Protein 4GCI (pdb70)

Nearest PDB structures (foldseek):
  4gci-assembly1_B  TM=1.001E+00  e=1.659E-33  Yersinia pestis
  1pmt-assembly1_A  TM=9.833E-01  e=1.319E-24  Proteus mirabilis
  4kgi-assembly1_B  TM=9.736E-01  e=5.686E-23  Shigella flexneri 2a str. 2457T
  1n2a-assembly1_A  TM=9.718E-01  e=8.199E-23  Escherichia coli
  2dsa-assembly2_C  TM=9.772E-01  e=2.584E-21  Paraburkholderia xenovorans LB400

B-factor: mean 32.25, std 10.42, range [17.05, 79.25]

Organism: Yersinia pestis (NCBI:txid632)

Sequence (404 aa):
VMMKLFYKPGACSLSPHIVLREAGLDFSIERVDLVTKKTETGADYLSINPKGQVPALVLDDGSLLTEGVAIVQYLADKVPDRHLIAPSGTLSSRYHAIEWLNFIATELHKGFSPLFNPNTPDEYKTIVREERLDKQFSYVDSVLAEHDYLLGKKFSVADAYLFTVSRWANALNNLQIKERSHLDQYMARVAERPAVKAALAAEDIVMMMKLFYKPGACSLSPHIVLREAGLDFSIERVDLVTKKTETGADYLSINPKKGQVPALVLDDGSLLTEGVAIVQYLADKVPDRHLIAPSGTLSRYHAIEWLNFIATELHKGFSPLFNPNTPDEYKTIVRERLDKQFSYVDSVLAEHDYLLGKKFSVADAYLFTVVSRWANALNLQIKERSHLDQYMARVAERPAVKAALAAEDI

Secondary structure (DSSP, 8-state):
--EEEEE-TTSTTHHHHHHHHHTT--EEEEEEETTTTEETTS-BGGGT-TT--S-EEE-TTS-EEE-HHHHHHHHHHH-GGG-SSPPTTSHHHHHHHHHHHHIIIIIIGGGHHHH-TTS-HHHHHHHHHHHHHHHHHHHHHHTSSSSSSSSS--HHHHHHHHHHHHHHHTT---SS-HHHHHHHHHHTTSHHHHHHHHHTT-/--EEEEE-TTSTTHHHHHHHHHHT--EEEEEEETTTTEETTS-BGGGT-TT--S-EEE-TTS-EEESHHHHHHHHHHH-GGG-SSPPTTSHHHHHHHHHHHHIIIIIIHHHHHHH-TTS-HHHHHHHHHHHHHHHHHHHHHHTTSSSSSSSS--HHHHHHHHHHHHHHHTT---SS-HHHHHHHHHHTTSHHHHHHHHHTT-

CATH classification: 3.40.30.10 (+1 more: 1.20.1050.10)

Solvent-accessible surface area: 17280 Å² total; per-residue (Å²): 124,100,9,63,0,2,8,91,42,12,16,15,0,0,2,0,0,0,1,0,73,21,2,51,37,114,36,41,44,14,110,3,70,55,136,81,57,93,8,92,99,55,35,60,0,81,98,56,2,94,48,3,50,10,8,0,0,25,2,71,94,49,39,44,0,9,16,14,4,0,0,1,1,24,0,2,44,87,21,90,131,118,106,11,18,23,95,52,52,54,78,71,10,10,57,1,5,18,30,0,8,2,0,0,7,13,0,35,41,20,1,50,10,17,107,34,128,106,6,48,104,129,14,54,73,69,14,78,103,108,2,16,139,28,0,7,66,0,3,48,25,14,57,135,56,76,16,2,58,16,173,122,10,6,1,0,0,0,9,0,6,0,0,2,70,29,1,74,80,42,130,6,125,5,153,88,74,71,67,4,57,129,11,20,64,129,0,34,124,61,111,15,0,114,39,0,30,74,43,4,130,89,141,98,10,67,0,6,6,91,42,13,18,17,0,0,3,0,0,0,1,0,75,21,2,51,43,114,38,44,46,14,69,3,70,52,140,83,63,92,8,117,99,53,39,56,0,83,87,46,1,88,46,3,54,10,9,0,0,33,2,86,94,49,39,49,1,4,16,16,4,0,0,1,1,13,0,1,47,97,20,88,132,128,102,9,16,22,87,57,60,52,64,66,12,9,63,1,5,22,34,0,7,1,0,0,7,10,0,32,33,17,0,40,20,10,110,47,123,98,6,41,98,126,14,55,70,50,14,79,95,111,1,19,147,20,0,6,69,0,5,51,26,12,50,139,49,80,29,2,59,10,160,138,16,6,0,0,0,0,7,0,7,0,0,2,65,27,2,77,83,37,131,6,142,10,160,77,72,78,70,4,58,118,1,22,64,76,0,40,131,69,110,16,0,122,40,0,29,69,32,1,115,92

Foldseek 3Di:
DAKEWEDAALALQQLLLLLCLLLVGGYYYWYADLVQCAIPVRDNNCVVPVVSDDTWMQDPVRDIDDDLLVSSVVSCQVRVVSVQADDPPDPLNVVVSVLSCCLVPQQVVLCVLVPDPVRDPVVVVVSLVSNLVSQLVQLVCLVPELARSHPDHHSSRSSVLSSVVVCVVVVRDHPHCPSVVVSNVVVCPDPSSVVSNVVNVD/DAKEWEEAALALLLLLLLLCLLLVGGHYYWYADLVQCAIPVRHRNCVVPVVSDDTWMQHPVRDIDDDLLVSSVVSCQVRVVSCQADDPPDPLNVVVSVLSVCLVPLQNVLCVLVPDPPRDPVVVVVSLVSNLVVVQVQLVCLVPELASSHPDHHSSRSSVLSSVVVCVVSVRDHPHCPSVVVSNVVVCPDPSSVVSNVVSVD

Structure (mmCIF, N/CA/C/O backbone):
data_4GCI
#
_entry.id   4GCI
#
_cell.length_a   48.741
_cell.length_b   89.338
_cell.length_c   57.546
_cell.angle_alpha   90.000
_cell.angle_beta   112.260
_cell.angle_gamma   90.000
#
_symmetry.space_group_name_H-M   'P 1 21 1'
#
loop_
_entity.id
_entity.type
_entity.pdbx_description
1 polymer 'Glutathione S-transferase'
2 non-polymer 'CHLORIDE ION'
3 non-polymer GLUTATHIONE
4 water water
#
loop_
_atom_site.group_PDB
_atom_site.id
_atom_site.type_symbol
_atom_site.label_atom_id
_atom_site.label_alt_id
_atom_site.label_comp_id
_atom_site.label_asym_id
_atom_site.label_entity_id
_atom_site.label_seq_id
_atom_site.pdbx_PDB_ins_code
_atom_site.Cartn_x
_atom_site.Cartn_y
_atom_site.Cartn_z
_atom_site.occupancy
_atom_site.B_iso_or_equiv
_atom_site.auth_seq_id
_atom_site.auth_comp_id
_atom_site.auth_asym_id
_atom_site.auth_atom_id
_atom_site.pdbx_PDB_model_num
ATOM 1 N N . VAL A 1 2 ? 1.598 106.717 86.092 1.00 49.38 0 VAL A N 1
ATOM 2 C CA . VAL A 1 2 ? 0.527 105.908 86.658 1.00 51.78 0 VAL A CA 1
ATOM 3 C C . VAL A 1 2 ? 0.627 104.477 86.136 1.00 45.58 0 VAL A C 1
ATOM 4 O O . VAL A 1 2 ? 1.252 104.231 85.105 1.00 45.65 0 VAL A O 1
ATOM 8 N N . MET A 1 3 ? 0.033 103.529 86.854 1.00 38.66 1 MET A N 1
ATOM 9 C CA . MET A 1 3 ? 0.001 102.151 86.382 1.00 36.93 1 MET A CA 1
ATOM 10 C C . MET A 1 3 ? -0.984 102.013 85.230 1.00 33.13 1 MET A C 1
ATOM 11 O O . MET A 1 3 ? -2.049 102.628 85.233 1.00 35.90 1 MET A O 1
ATOM 16 N N . MET A 1 4 ? -0.618 101.202 84.246 1.00 33.34 2 MET A N 1
ATOM 17 C CA . MET A 1 4 ? -1.474 100.966 83.091 1.00 31.45 2 MET A CA 1
ATOM 18 C C . MET A 1 4 ? -2.797 100.343 83.510 1.00 30.66 2 MET A C 1
ATOM 19 O O . MET A 1 4 ? -2.847 99.580 84.473 1.00 31.83 2 MET A O 1
ATOM 24 N N . LYS A 1 5 ? -3.865 100.685 82.792 1.00 29.70 3 LYS A N 1
ATOM 25 C CA . LYS A 1 5 ? -5.183 100.095 83.027 1.00 26.90 3 LYS A CA 1
ATOM 26 C C . LYS A 1 5 ? -5.823 99.675 81.706 1.00 29.22 3 LYS A C 1
ATOM 27 O O . LYS A 1 5 ? -5.925 100.470 80.765 1.00 28.44 3 LYS A O 1
ATOM 33 N N . LEU A 1 6 ? -6.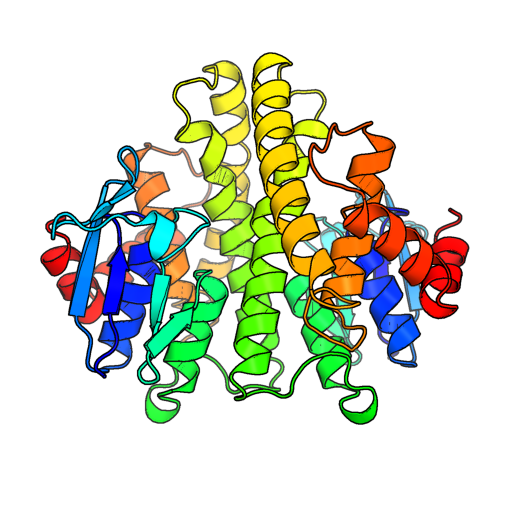245 98.415 81.644 1.00 25.21 4 LEU A N 1
ATOM 34 C CA . LEU A 1 6 ? -6.888 97.857 80.465 1.00 25.82 4 LEU A CA 1
ATOM 35 C C . LEU A 1 6 ? -8.395 97.803 80.675 1.00 25.79 4 LEU A C 1
ATOM 36 O O . LEU A 1 6 ? -8.871 97.153 81.616 1.00 25.45 4 LEU A O 1
ATOM 41 N N . PHE A 1 7 ? -9.137 98.498 79.817 1.00 24.47 5 PHE A N 1
ATOM 42 C CA . PHE A 1 7 ? -10.591 98.375 79.781 1.00 25.92 5 PHE A CA 1
ATOM 43 C C . PHE A 1 7 ? -10.981 97.165 78.946 1.00 25.08 5 PHE A C 1
ATOM 44 O O . PHE A 1 7 ? -10.529 97.017 77.816 1.00 27.01 5 PHE A O 1
ATOM 52 N N . TYR A 1 8 ? -11.809 96.291 79.514 1.00 24.51 6 TYR A N 1
ATOM 53 C CA . TYR A 1 8 ? -12.108 95.020 78.857 1.00 26.50 6 TYR A CA 1
ATOM 54 C C . TYR A 1 8 ? -13.556 94.599 79.084 1.00 30.84 6 TYR A C 1
ATOM 55 O O . TYR A 1 8 ? -14.235 95.124 79.972 1.00 26.26 6 TYR A O 1
ATOM 64 N N . LYS A 1 9 ? -14.009 93.647 78.273 1.00 23.70 7 LYS A N 1
ATOM 65 C CA . LYS A 1 9 ? -15.249 92.907 78.511 1.00 25.89 7 LYS A CA 1
ATOM 66 C C . LYS A 1 9 ? -14.867 91.437 78.475 1.00 27.46 7 LYS A C 1
ATOM 67 O O . LYS A 1 9 ? -14.137 91.024 77.581 1.00 24.38 7 LYS A O 1
ATOM 73 N N . PRO A 1 10 ? -15.342 90.632 79.444 1.00 25.54 8 PRO A N 1
ATOM 74 C CA . PRO A 1 10 ? -14.939 89.220 79.477 1.00 24.94 8 PRO A CA 1
ATOM 75 C C . PRO A 1 10 ? -15.135 88.492 78.152 1.00 27.60 8 PRO A C 1
ATOM 76 O O . PRO A 1 10 ? -16.244 88.464 77.608 1.00 31.28 8 PRO A O 1
ATOM 80 N N . GLY A 1 11 ? -14.049 87.924 77.634 1.00 27.16 9 GLY A N 1
ATOM 81 C CA . GLY A 1 11 ? -14.103 87.130 76.419 1.00 26.56 9 GLY A CA 1
ATOM 82 C C . GLY A 1 11 ? -14.132 87.899 75.115 1.00 28.99 9 GLY A C 1
ATOM 83 O O . GLY A 1 11 ? -14.032 87.291 74.046 1.00 27.63 9 GLY A O 1
ATOM 84 N N . ALA A 1 12 ? -14.274 89.224 75.203 1.00 25.49 10 ALA A N 1
ATOM 85 C CA . ALA A 1 12 ? -14.245 90.102 74.034 1.00 22.72 10 ALA A CA 1
ATOM 86 C C . ALA A 1 12 ? -12.833 90.197 73.485 1.00 22.58 10 ALA A C 1
ATOM 87 O O . ALA A 1 12 ? -11.908 89.597 74.027 1.00 23.64 10 ALA A O 1
ATOM 89 N N . CYS A 1 13 ? -12.664 90.977 72.425 1.00 21.48 11 CYS A N 1
ATOM 90 C CA . CYS A 1 13 ? -11.365 91.070 71.754 1.00 24.09 11 CYS A CA 1
ATOM 91 C C . CYS A 1 13 ? -10.270 91.621 72.672 1.00 26.23 11 CYS A C 1
ATOM 92 O O . CYS A 1 13 ? -9.076 91.464 72.402 1.00 23.87 11 CYS A O 1
ATOM 95 N N . SER A 1 14 ? -10.684 92.250 73.768 1.00 21.76 12 SER A N 1
ATOM 96 C CA . SER A 1 14 ? -9.765 92.785 74.755 1.00 23.24 12 SER A CA 1
ATOM 97 C C . SER A 1 14 ? -8.977 91.692 75.497 1.00 22.80 12 SER A C 1
ATOM 98 O O . SER A 1 14 ? -8.004 91.993 76.178 1.00 23.80 12 SER A O 1
ATOM 101 N N . LEU A 1 15 ? -9.404 90.435 75.377 1.00 22.91 13 LEU A N 1
ATOM 102 C CA . LEU A 1 15 ? -8.655 89.321 75.968 1.00 22.96 13 LEU A CA 1
ATOM 103 C C . LEU A 1 15 ? -7.256 89.233 75.366 1.00 21.10 13 LEU A C 1
ATOM 104 O O . LEU A 1 15 ? -6.311 88.772 76.020 1.00 24.98 13 LEU A O 1
ATOM 109 N N . SER A 1 16 ? -7.120 89.675 74.122 1.00 23.22 14 SER A N 1
ATOM 110 C CA . SER A 1 16 ? -5.825 89.602 73.457 1.00 22.35 14 SER A CA 1
ATOM 111 C C . SER A 1 16 ? -4.765 90.490 74.144 1.00 23.16 14 SER A C 1
ATOM 112 O O . SER A 1 16 ? -3.724 89.978 74.557 1.00 23.61 14 SER A O 1
ATOM 115 N N . PRO A 1 17 ? -5.026 91.805 74.300 1.00 20.93 15 PRO A N 1
ATOM 116 C CA . PRO A 1 17 ? -4.018 92.567 75.048 1.00 23.62 15 PRO A CA 1
ATOM 117 C C . PRO A 1 17 ? -3.949 92.195 76.536 1.00 23.07 15 PRO A C 1
ATOM 118 O O . PRO A 1 17 ? -2.908 92.382 77.156 1.00 22.46 15 PRO A O 1
ATOM 122 N N . HIS A 1 18 ? -5.026 91.646 77.095 1.00 23.58 16 HIS A N 1
ATOM 123 C CA . HIS A 1 18 ? -4.964 91.115 78.460 1.00 24.18 16 HIS A CA 1
ATOM 124 C C . HIS A 1 18 ? -3.901 89.999 78.590 1.00 21.08 16 HIS A C 1
ATOM 125 O O . HIS A 1 18 ? -3.069 90.019 79.517 1.00 24.72 16 HIS A O 1
ATOM 132 N N . ILE A 1 19 ? -3.946 89.035 77.673 1.00 25.04 17 ILE A N 1
ATOM 133 C CA . ILE A 1 19 ? -2.937 87.981 77.600 1.00 24.45 17 ILE A CA 1
ATOM 134 C C . ILE A 1 19 ? -1.546 88.577 77.387 1.00 20.53 17 ILE A C 1
ATOM 135 O O . ILE A 1 19 ? -0.597 88.171 78.055 1.00 24.50 17 ILE A O 1
ATOM 140 N N . VAL A 1 20 ? -1.439 89.559 76.485 1.00 24.75 18 VAL A N 1
ATOM 141 C CA . VAL A 1 20 ? -0.141 90.166 76.172 1.00 24.19 18 VAL A CA 1
ATOM 142 C C . VAL A 1 20 ? 0.457 90.869 77.386 1.00 23.01 18 VAL A C 1
ATOM 143 O O . VAL A 1 20 ? 1.655 90.734 77.657 1.00 25.73 18 VAL A O 1
ATOM 147 N N . LEU A 1 21 ? -0.383 91.597 78.122 1.00 26.18 19 LEU A N 1
ATOM 148 C CA . LEU A 1 21 ? 0.042 92.239 79.366 1.00 27.12 19 LEU A CA 1
ATOM 149 C C . LEU A 1 21 ? 0.683 91.236 80.318 1.00 28.65 19 LEU A C 1
ATOM 150 O O . LEU A 1 21 ? 1.710 91.521 80.929 1.00 28.40 19 LEU A O 1
ATOM 155 N N . ARG A 1 22 ? 0.081 90.055 80.439 1.00 26.36 20 ARG A N 1
ATOM 156 C CA . ARG A 1 22 ? 0.599 89.030 81.337 1.00 25.44 20 ARG A CA 1
ATOM 157 C C . ARG A 1 22 ? 1.856 88.347 80.791 1.00 27.43 20 ARG A C 1
ATOM 158 O O . ARG A 1 22 ? 2.800 88.095 81.538 1.00 31.69 20 ARG A O 1
ATOM 166 N N . GLU A 1 23 ? 1.881 88.083 79.487 1.00 27.81 21 GLU A N 1
ATOM 167 C CA . GLU A 1 23 ? 3.067 87.523 78.838 1.00 26.93 21 GLU A CA 1
ATOM 168 C C . GLU A 1 23 ? 4.253 88.465 79.011 1.00 33.55 21 GLU A C 1
ATOM 169 O O . GLU A 1 23 ? 5.397 88.028 79.140 1.00 35.01 21 GLU A O 1
ATOM 175 N N . ALA A 1 24 ? 3.967 89.765 79.019 1.00 31.93 22 ALA A N 1
ATOM 176 C CA . ALA A 1 24 ? 5.009 90.792 79.093 1.00 29.97 22 ALA A CA 1
ATOM 177 C C . ALA A 1 24 ? 5.536 91.013 80.505 1.00 35.24 22 ALA A C 1
ATOM 178 O O . ALA A 1 24 ? 6.570 91.658 80.689 1.00 34.82 22 ALA A O 1
ATOM 180 N N . GLY A 1 25 ? 4.817 90.500 81.500 1.00 31.27 23 GLY A N 1
ATOM 181 C CA . GLY A 1 25 ? 5.200 90.684 82.889 1.00 31.07 23 GLY A CA 1
ATOM 182 C C . GLY A 1 25 ? 5.157 92.138 83.327 1.00 34.45 23 GLY A C 1
ATOM 183 O O . GLY A 1 25 ? 5.903 92.546 84.214 1.00 37.53 23 GLY A O 1
ATOM 184 N N . LEU A 1 26 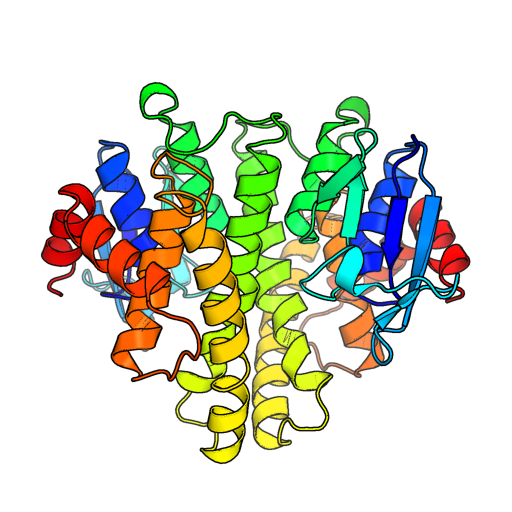? 4.279 92.918 82.705 1.00 36.20 24 LEU A N 1
ATOM 185 C CA . LEU A 1 26 ? 4.140 94.333 83.034 1.00 33.89 24 LEU A CA 1
ATOM 186 C C . LEU A 1 26 ? 3.117 94.528 84.152 1.00 32.72 24 LEU A C 1
ATOM 187 O O . LEU A 1 26 ? 2.249 93.674 84.359 1.00 37.48 24 LEU A O 1
ATOM 192 N N . ASP A 1 27 ? 3.228 95.638 84.881 1.00 36.74 25 ASP A N 1
ATOM 193 C CA . ASP A 1 27 ? 2.236 95.980 85.899 1.00 40.37 25 ASP A CA 1
ATOM 194 C C . ASP A 1 27 ? 1.008 96.623 85.259 1.00 31.82 25 ASP A C 1
ATOM 195 O O . ASP A 1 27 ? 1.133 97.499 84.397 1.00 35.44 25 ASP A O 1
ATOM 200 N N . PHE A 1 28 ? -0.176 96.187 85.682 1.00 33.54 26 PHE A N 1
ATOM 201 C CA . PHE A 1 28 ? -1.423 96.744 85.165 1.00 28.31 26 PHE A CA 1
ATOM 202 C C . PHE A 1 28 ? -2.600 96.395 86.058 1.00 30.21 26 PHE A C 1
ATOM 203 O O . PHE A 1 28 ? -2.519 95.471 86.866 1.00 34.36 26 PHE A O 1
ATOM 211 N N . SER A 1 29 ? -3.693 97.140 85.912 1.00 33.08 27 SER A N 1
ATOM 212 C CA . SER A 1 29 ? -4.978 96.715 86.455 1.00 32.56 27 SER A CA 1
ATOM 213 C C . SER A 1 29 ? -5.949 96.562 85.298 1.00 30.07 27 SER A C 1
ATOM 214 O O . SER A 1 29 ? -5.641 96.946 84.162 1.00 28.72 27 SER A O 1
ATOM 217 N N . ILE A 1 30 ? -7.108 95.977 85.570 1.00 31.94 28 ILE A N 1
ATOM 218 C CA . ILE A 1 30 ? -8.138 95.862 84.543 1.00 29.15 28 ILE A CA 1
ATOM 219 C C . ILE A 1 30 ? -9.441 96.466 85.051 1.00 28.70 28 ILE A C 1
ATOM 220 O O . ILE A 1 30 ? -9.691 96.514 86.259 1.00 29.59 28 ILE A O 1
ATOM 225 N N . GLU A 1 31 ? -10.257 96.965 84.130 1.00 25.74 29 GLU A N 1
ATOM 226 C CA . GLU A 1 31 ? -11.535 97.552 84.514 1.00 27.03 29 GLU A CA 1
ATOM 227 C C . GLU A 1 31 ? -12.595 97.134 83.508 1.00 26.93 29 GLU A C 1
ATOM 228 O O . GLU A 1 31 ? -12.494 97.427 82.309 1.00 25.85 29 GLU A O 1
ATOM 234 N N . ARG A 1 32 ? -13.613 96.441 84.004 1.00 27.45 30 ARG A N 1
ATOM 235 C CA . ARG A 1 32 ? -14.635 95.867 83.141 1.00 25.06 30 ARG A CA 1
ATOM 236 C C . ARG A 1 32 ? -15.604 96.937 82.639 1.00 28.05 30 ARG A C 1
ATOM 237 O O . ARG A 1 32 ? -15.940 97.862 83.371 1.00 27.45 30 ARG A O 1
ATOM 245 N N . VAL A 1 33 ? -16.049 96.795 81.392 1.00 25.67 31 VAL A N 1
ATOM 246 C CA . VAL A 1 33 ? -16.980 97.732 80.772 1.00 27.52 31 VAL A CA 1
ATOM 247 C C . VAL A 1 33 ? -18.239 96.998 80.315 1.00 27.20 31 VAL A C 1
ATOM 248 O O . VAL A 1 33 ? -18.156 95.913 79.720 1.00 27.04 31 VAL A O 1
ATOM 252 N N . ASP A 1 34 ? -19.398 97.578 80.616 1.00 26.08 32 ASP A N 1
ATOM 253 C CA . ASP A 1 34 ? -20.662 97.130 80.031 1.00 30.63 32 ASP A CA 1
ATOM 254 C C . ASP A 1 34 ? -20.812 97.841 78.685 1.00 31.12 32 ASP A C 1
ATOM 255 O O . ASP A 1 34 ? -21.001 99.055 78.639 1.00 31.86 32 ASP A O 1
ATOM 260 N N . LEU A 1 35 ? -20.723 97.079 77.597 1.00 31.26 33 LEU A N 1
ATOM 261 C CA . LEU A 1 35 ? -20.716 97.639 76.245 1.00 30.10 33 LEU A CA 1
ATOM 262 C C . LEU A 1 35 ? -22.079 98.107 75.754 1.00 35.55 33 LEU A C 1
ATOM 263 O O . LEU A 1 35 ? -22.180 98.762 74.715 1.00 37.09 33 LEU A O 1
ATOM 268 N N . VAL A 1 36 ? -23.129 97.764 76.489 1.00 31.31 34 VAL A N 1
ATOM 269 C CA . VAL A 1 36 ? -24.468 98.221 76.137 1.00 38.16 34 VAL A CA 1
ATOM 270 C C . VAL A 1 36 ? -24.718 99.589 76.761 1.00 36.69 34 VAL A C 1
ATOM 271 O O . VAL A 1 36 ? -25.046 100.548 76.064 1.00 40.48 34 VAL A O 1
ATOM 275 N N . THR A 1 37 ? -24.522 99.672 78.074 1.00 38.13 35 THR A N 1
ATOM 276 C CA . THR A 1 37 ? -24.764 100.891 78.834 1.00 37.66 35 THR A CA 1
ATOM 277 C C . THR A 1 37 ? -23.602 101.884 78.755 1.00 35.61 35 THR A C 1
ATOM 278 O O . THR A 1 37 ? -23.768 103.065 79.081 1.00 39.18 35 THR A O 1
ATOM 282 N N . LYS A 1 38 ? -22.440 101.401 78.319 1.00 34.17 36 LYS A N 1
ATOM 283 C CA . LYS A 1 38 ? -21.207 102.197 78.289 1.00 36.06 36 LYS A CA 1
ATOM 284 C C . LYS A 1 38 ? -20.840 102.726 79.676 1.00 31.18 36 LYS A C 1
ATOM 285 O O . LYS A 1 38 ? -20.361 103.852 79.816 1.00 37.45 36 LYS A O 1
ATOM 291 N N . LYS A 1 39 ? -21.079 101.913 80.700 1.00 38.11 37 LYS A N 1
ATOM 292 C CA . LYS A 1 39 ? -20.645 102.244 82.053 1.00 35.62 37 LYS A CA 1
ATOM 293 C C . LYS A 1 39 ? -19.642 101.189 82.500 1.00 35.21 37 LYS A C 1
ATOM 294 O O . LYS A 1 39 ? -19.796 100.005 82.182 1.00 31.30 37 LYS A O 1
ATOM 300 N N . THR A 1 40 ? -18.608 101.606 83.227 1.00 30.74 38 THR A N 1
ATOM 301 C CA . THR A 1 40 ? -17.617 100.648 83.710 1.00 30.43 38 THR A CA 1
ATOM 302 C C . THR A 1 40 ? -18.043 100.091 85.060 1.00 29.04 38 THR A C 1
ATOM 303 O O . THR A 1 40 ? -19.023 100.556 85.647 1.00 32.09 38 THR A O 1
ATOM 307 N N . GLU A 1 41 ? -17.303 99.103 85.559 1.00 29.26 39 GLU A N 1
ATOM 308 C CA . GLU A 1 41 ? -17.626 98.469 86.836 1.00 28.00 39 GLU A CA 1
ATOM 309 C C . GLU A 1 41 ? -17.317 99.343 88.044 1.00 29.85 39 GLU A C 1
ATOM 310 O O . GLU A 1 41 ? -17.467 98.902 89.182 1.00 34.97 39 GLU A O 1
ATOM 316 N N . THR A 1 42 ? -16.913 100.592 87.813 1.00 31.41 40 THR A N 1
ATOM 317 C CA . THR A 1 42 ? -16.808 101.542 88.916 1.00 36.36 40 THR A CA 1
ATOM 318 C C . THR A 1 42 ? -17.964 102.529 88.878 1.00 33.67 40 THR A C 1
ATOM 319 O O . THR A 1 42 ? -18.100 103.369 89.769 1.00 36.09 40 THR A O 1
ATOM 323 N N . GLY A 1 43 ? -18.774 102.447 87.826 1.00 34.82 41 GLY A N 1
ATOM 324 C CA . GLY A 1 43 ? -19.879 103.372 87.635 1.00 40.18 41 GLY A CA 1
ATOM 325 C C . GLY A 1 43 ? -19.555 104.469 86.637 1.00 44.35 41 GLY A C 1
ATOM 326 O O . GLY A 1 43 ? -20.411 105.292 86.301 1.00 45.77 41 GLY A O 1
ATOM 327 N N . ALA A 1 44 ? -18.317 104.475 86.148 1.00 35.24 42 ALA A N 1
ATOM 328 C CA . ALA A 1 44 ? -17.837 105.553 85.283 1.00 39.06 42 ALA A CA 1
ATOM 329 C C . ALA A 1 44 ? -18.480 105.565 83.901 1.00 41.58 42 ALA A C 1
ATOM 330 O O . ALA A 1 44 ? -18.797 104.515 83.347 1.00 37.10 42 ALA A O 1
ATOM 332 N N . ASP A 1 45 ? -18.655 106.763 83.346 1.00 39.30 43 ASP A N 1
ATOM 333 C CA . ASP A 1 45 ? -19.123 106.920 81.971 1.00 38.98 43 ASP A CA 1
ATOM 334 C C . ASP A 1 45 ? -17.992 106.607 80.995 1.00 39.55 43 ASP A C 1
ATOM 335 O O . ASP A 1 45 ? -17.045 107.384 80.847 1.00 37.83 43 ASP A O 1
ATOM 340 N N . TYR A 1 46 ? -18.089 105.469 80.317 1.00 33.80 44 TYR A N 1
ATOM 341 C CA . TYR A 1 46 ? -16.994 105.013 79.470 1.00 31.26 44 TYR A CA 1
ATOM 342 C C . TYR A 1 46 ? -16.766 105.889 78.240 1.00 32.04 44 TYR A C 1
ATOM 343 O O . TYR A 1 46 ? -15.649 105.961 77.724 1.00 33.81 44 TYR A O 1
ATOM 352 N N . LEU A 1 47 ? -17.819 106.531 77.751 1.00 36.54 45 LEU A N 1
ATOM 353 C CA . LEU A 1 47 ? -17.701 107.326 76.530 1.00 37.32 45 LEU A CA 1
ATOM 354 C C . LEU A 1 47 ? -16.802 108.545 76.729 1.00 47.47 45 LEU A C 1
ATOM 355 O O . LEU A 1 47 ? -16.208 109.060 75.778 1.00 38.95 45 LEU A O 1
ATOM 360 N N . SER A 1 48 ? -16.703 109.002 77.971 1.00 38.69 46 SER A N 1
ATOM 361 C CA . SER A 1 48 ? -15.817 110.111 78.301 1.00 44.36 46 SER A CA 1
ATOM 362 C C . SER A 1 48 ? -14.365 109.642 78.322 1.00 46.73 46 SER A C 1
ATOM 363 O O . SER A 1 48 ? -13.439 110.452 78.275 1.00 46.61 46 SER A O 1
ATOM 366 N N . ILE A 1 49 ? -14.181 108.327 78.392 1.00 38.18 47 ILE A N 1
ATOM 367 C CA . ILE A 1 49 ? -12.855 107.716 78.371 1.00 32.46 47 ILE A CA 1
ATOM 368 C C . ILE A 1 49 ? -12.433 107.347 76.942 1.00 33.35 47 ILE A C 1
ATOM 369 O O . ILE A 1 49 ? -11.474 107.911 76.404 1.00 36.61 47 ILE A O 1
ATOM 374 N N . ASN A 1 50 ? -13.138 106.398 76.335 1.00 34.97 48 ASN A N 1
ATOM 375 C CA . ASN A 1 50 ? -12.962 106.083 74.917 1.00 32.28 48 ASN A CA 1
ATOM 376 C C . ASN A 1 50 ? -14.233 106.457 74.154 1.00 32.37 48 ASN A C 1
ATOM 377 O O . ASN A 1 50 ? -15.249 105.775 74.266 1.00 33.23 48 ASN A O 1
ATOM 382 N N . PRO A 1 51 ? -14.189 107.556 73.384 1.00 34.65 49 PRO A N 1
ATOM 383 C CA . PRO A 1 51 ? -15.384 107.984 72.650 1.00 36.26 49 PRO A CA 1
ATOM 384 C C . PRO A 1 51 ? -15.886 106.958 71.633 1.00 35.92 49 PRO A C 1
ATOM 385 O O . PRO A 1 51 ? -17.069 106.988 71.288 1.00 37.39 49 PRO A O 1
ATOM 389 N N . LYS A 1 52 ? -15.011 106.061 71.177 1.00 34.33 50 LYS A N 1
ATOM 390 C CA . LYS A 1 52 ? -15.425 105.004 70.256 1.00 28.13 50 LYS A CA 1
ATOM 391 C C . LYS A 1 52 ? -16.308 103.989 70.959 1.00 29.16 50 LYS A C 1
ATOM 392 O O . LYS A 1 52 ? -16.939 103.146 70.307 1.00 30.69 50 LYS A O 1
ATOM 398 N N . GLY A 1 53 ? -16.318 104.044 72.292 1.00 31.02 51 GLY A N 1
ATOM 399 C CA . GLY A 1 53 ? -17.144 103.160 73.099 1.00 32.95 51 GLY A CA 1
ATOM 400 C C . GLY A 1 53 ? -16.818 101.685 72.967 1.00 31.03 51 GLY A C 1
ATOM 401 O O . GLY A 1 53 ? -17.698 100.838 73.138 1.00 33.35 51 GLY A O 1
ATOM 402 N N . GLN A 1 54 ? -15.558 101.373 72.666 1.00 24.59 52 GLN A N 1
ATOM 403 C CA . GLN A 1 54 ? -15.147 100.000 72.455 1.00 25.05 52 GLN A CA 1
ATOM 404 C C . GLN A 1 54 ? -14.089 99.577 73.455 1.00 23.79 52 GLN A C 1
ATOM 405 O O . GLN A 1 54 ? -13.375 100.409 74.019 1.00 27.37 52 GLN A O 1
ATOM 411 N N . VAL A 1 55 ? -13.994 98.272 73.653 1.00 21.46 53 VAL A N 1
ATOM 412 C CA . VAL A 1 55 ? -12.809 97.665 74.256 1.00 21.53 53 VAL A CA 1
ATOM 413 C C . VAL A 1 55 ? -12.040 96.956 73.144 1.00 22.48 53 VAL A C 1
ATOM 414 O O . VAL A 1 55 ? -12.614 96.591 72.130 1.00 25.42 53 VAL A O 1
ATOM 418 N N . PRO A 1 56 ? -10.724 96.794 73.294 1.00 23.52 54 PRO A N 1
ATOM 419 C CA . PRO A 1 56 ? -9.879 97.254 74.399 1.00 20.70 54 PRO A CA 1
ATOM 420 C C . PRO A 1 56 ? -9.560 98.732 74.305 1.00 25.45 54 PRO A C 1
ATOM 421 O O . PRO A 1 56 ? -9.570 99.314 73.214 1.00 24.67 54 PRO A O 1
ATOM 425 N N . ALA A 1 57 ? -9.279 99.331 75.454 1.00 25.91 55 ALA A N 1
ATOM 426 C CA . ALA A 1 57 ? -8.575 100.603 75.494 1.00 24.03 55 ALA A CA 1
ATOM 427 C C . ALA A 1 57 ? -7.576 100.483 76.630 1.00 23.85 55 ALA A C 1
ATOM 428 O O . ALA A 1 57 ? -7.876 99.881 77.676 1.00 26.43 55 ALA A O 1
ATOM 430 N N . LEU A 1 58 ? -6.371 100.999 76.406 1.00 23.61 56 LEU A N 1
ATOM 431 C CA . LEU A 1 58 ? -5.310 100.941 77.409 1.00 22.77 56 LEU A CA 1
ATOM 432 C C . LEU A 1 58 ? -4.920 102.337 77.860 1.00 26.34 56 LEU A C 1
ATOM 433 O O . LEU A 1 58 ? -4.567 103.194 77.040 1.00 27.40 56 LEU A O 1
ATOM 438 N N . VAL A 1 59 ? -4.984 102.567 79.167 1.00 25.50 57 VAL A N 1
ATOM 439 C CA . VAL A 1 59 ? -4.426 103.787 79.747 1.00 30.10 57 VAL A CA 1
ATOM 440 C C . VAL A 1 59 ? -2.926 103.589 79.920 1.00 28.72 57 VAL A C 1
ATOM 441 O O . VAL A 1 59 ? -2.496 102.709 80.661 1.00 27.66 57 VAL A O 1
ATOM 445 N N . LEU A 1 60 ? -2.133 104.393 79.216 1.00 32.87 58 LEU A N 1
ATOM 446 C CA . LEU A 1 60 ? -0.677 104.297 79.290 1.00 38.71 58 LEU A CA 1
ATOM 447 C C . LEU A 1 60 ? -0.145 104.938 80.570 1.00 43.77 58 LEU A C 1
ATOM 448 O O . LEU A 1 60 ? -0.882 105.626 81.280 1.00 35.09 58 LEU A O 1
ATOM 453 N N . ASP A 1 61 ? 1.136 104.727 80.868 1.00 43.78 59 ASP A N 1
ATOM 454 C CA . ASP A 1 61 ? 1.691 105.268 82.109 1.00 40.33 59 ASP A CA 1
ATOM 455 C C . ASP A 1 61 ? 1.783 106.799 82.131 1.00 47.26 59 ASP A C 1
ATOM 456 O O . ASP A 1 61 ? 1.955 107.396 83.195 1.00 48.03 59 ASP A O 1
ATOM 461 N N . ASP A 1 62 ? 1.656 107.436 80.969 1.00 41.74 60 ASP A N 1
ATOM 462 C CA . ASP A 1 62 ? 1.594 108.897 80.921 1.00 42.51 60 ASP A CA 1
ATOM 463 C C . ASP A 1 62 ? 0.154 109.403 80.992 1.00 40.30 60 ASP A C 1
ATOM 464 O O . ASP A 1 62 ? -0.111 110.590 80.798 1.00 48.48 60 ASP A O 1
ATOM 469 N N . GLY A 1 63 ? -0.773 108.483 81.253 1.00 38.85 61 GLY A N 1
ATOM 470 C CA . GLY A 1 63 ? -2.164 108.842 81.452 1.00 33.33 61 GLY A CA 1
ATOM 471 C C . GLY A 1 63 ? -2.971 108.965 80.176 1.00 37.67 61 GLY A C 1
ATOM 472 O O . GLY A 1 63 ? -4.188 109.185 80.223 1.00 35.11 61 GLY A O 1
ATOM 473 N N . SER A 1 64 ? -2.297 108.826 79.036 1.00 39.34 62 SER A N 1
ATOM 474 C CA . SER A 1 64 ? -2.961 108.915 77.741 1.00 40.93 62 SER A CA 1
ATOM 475 C C . SER A 1 64 ? -3.617 107.585 77.405 1.00 33.50 62 SER A C 1
ATOM 476 O O . SER A 1 64 ? -3.336 106.564 78.034 1.00 31.19 62 SER A O 1
ATOM 479 N N . LEU A 1 65 ? -4.485 107.595 76.401 1.00 31.74 63 LEU A N 1
ATOM 480 C CA . LEU A 1 65 ? -5.209 106.388 76.029 1.00 31.20 63 LEU A CA 1
ATOM 481 C C . LEU A 1 65 ? -4.737 105.858 74.681 1.00 29.78 63 LEU A C 1
ATOM 482 O O . LEU A 1 65 ? -4.475 106.627 73.744 1.00 30.55 63 LEU A O 1
ATOM 487 N N . LEU A 1 66 ? -4.602 104.541 74.596 1.00 25.00 64 LEU A N 1
ATOM 488 C CA . LEU A 1 66 ? -4.341 103.899 73.320 1.00 27.17 64 LEU A CA 1
ATOM 489 C C . LEU A 1 66 ? -5.490 102.949 73.027 1.00 24.80 64 LEU A C 1
ATOM 490 O O . LEU A 1 66 ? -5.850 102.116 73.863 1.00 26.87 64 LEU A O 1
ATOM 495 N N . THR A 1 67 ? -6.075 103.078 71.843 1.00 23.09 65 THR A N 1
ATOM 496 C CA . THR A 1 67 ? -7.122 102.166 71.408 1.00 21.52 65 THR A CA 1
ATOM 497 C C . THR A 1 67 ? -6.619 101.329 70.237 1.00 25.86 65 THR A C 1
ATOM 498 O O . THR A 1 67 ? -5.481 101.499 69.778 1.00 24.30 65 THR A O 1
ATOM 502 N N . GLU A 1 68 ? -7.485 100.428 69.777 1.00 24.34 66 GLU A N 1
ATOM 503 C CA . GLU A 1 68 ? -7.226 99.485 68.687 1.00 22.20 66 GLU A CA 1
ATOM 504 C C . GLU A 1 68 ? -6.291 98.377 69.136 1.00 22.49 66 GLU A C 1
ATOM 505 O O . GLU A 1 68 ? -5.120 98.617 69.423 1.00 22.73 66 GLU A O 1
ATOM 511 N N . GLY A 1 69 ? -6.827 97.163 69.218 1.00 22.44 67 GLY A N 1
ATOM 512 C CA . GLY A 1 69 ? -6.058 96.018 69.683 1.00 22.32 67 GLY A CA 1
ATOM 513 C C . GLY A 1 69 ? -4.702 95.850 69.030 1.00 20.62 67 GLY A C 1
ATOM 514 O O . GLY A 1 69 ? -3.707 95.630 69.720 1.00 20.88 67 GLY A O 1
ATOM 515 N N . VAL A 1 70 ? -4.674 95.934 67.701 1.00 20.82 68 VAL A N 1
ATOM 516 C CA . VAL A 1 70 ? -3.434 95.771 66.942 1.00 22.11 68 VAL A CA 1
ATOM 517 C C . VAL A 1 70 ? -2.360 96.773 67.384 1.00 21.76 68 VAL A C 1
ATOM 518 O O . VAL A 1 70 ? -1.174 96.431 67.453 1.00 21.58 68 VAL A O 1
ATOM 522 N N . ALA A 1 71 ? -2.769 98.009 67.681 1.00 21.59 69 ALA A N 1
ATOM 523 C CA . ALA A 1 71 ? -1.844 99.027 68.188 1.00 19.87 69 ALA A CA 1
ATOM 524 C C . ALA A 1 71 ? -1.384 98.706 69.611 1.00 20.19 69 ALA A C 1
ATOM 525 O O . ALA A 1 71 ? -0.200 98.820 69.939 1.00 23.50 69 ALA A O 1
ATOM 527 N N . ILE A 1 72 ? -2.332 98.315 70.461 1.00 21.03 70 ILE A N 1
ATOM 528 C CA . ILE A 1 72 ? -2.012 98.012 71.852 1.00 22.90 70 ILE A CA 1
ATOM 529 C C . ILE A 1 72 ? -1.029 96.847 72.000 1.00 21.51 70 ILE A C 1
ATOM 530 O O . ILE A 1 72 ? -0.062 96.939 72.762 1.00 22.81 70 ILE A O 1
ATOM 535 N N . VAL A 1 73 ? -1.267 95.746 71.296 1.00 21.95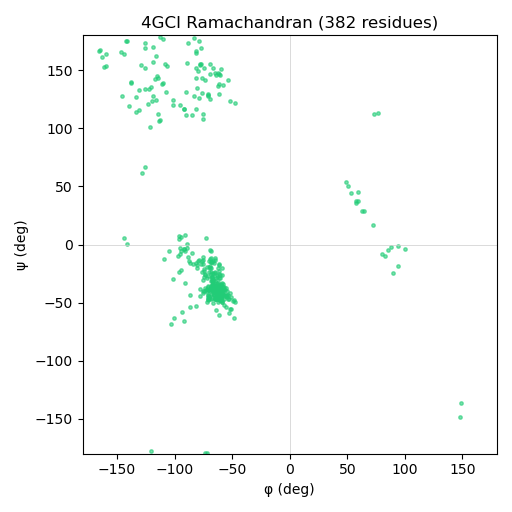 71 VAL A N 1
ATOM 536 C CA . VAL A 1 73 ? -0.370 94.604 71.468 1.00 23.53 71 VAL A CA 1
ATOM 537 C C . VAL A 1 73 ? 1.036 94.885 70.946 1.00 22.42 71 VAL A C 1
ATOM 538 O O . VAL A 1 73 ? 2.008 94.353 71.482 1.00 21.87 71 VAL A O 1
ATOM 542 N N . GLN A 1 74 ? 1.150 95.728 69.922 1.00 23.09 72 GLN A N 1
ATOM 543 C CA . GLN A 1 74 ? 2.475 96.115 69.434 1.00 20.64 72 GLN A CA 1
ATOM 544 C C . GLN A 1 74 ? 3.175 97.019 70.433 1.00 25.94 72 GLN A C 1
ATOM 545 O O . GLN A 1 74 ? 4.363 96.843 70.711 1.00 26.82 72 GLN A O 1
ATOM 551 N N . TYR A 1 75 ? 2.442 97.992 70.967 1.00 23.06 73 TYR A N 1
ATOM 552 C CA . TYR A 1 75 ? 2.977 98.868 72.000 1.00 25.67 73 TYR A CA 1
ATOM 553 C C . TYR A 1 75 ? 3.532 98.063 73.170 1.00 25.44 73 TYR A C 1
ATOM 554 O O . TYR A 1 75 ? 4.645 98.319 73.624 1.00 28.50 73 TYR A O 1
ATOM 563 N N . LEU A 1 76 ? 2.762 97.080 73.635 1.00 24.03 74 LEU A N 1
ATOM 564 C CA . LEU A 1 76 ? 3.170 96.290 74.793 1.00 25.52 74 LEU A CA 1
ATOM 565 C C . LEU A 1 76 ? 4.388 95.416 74.501 1.00 26.16 74 LEU A C 1
ATOM 566 O O . LEU A 1 76 ? 5.318 95.351 75.297 1.00 26.76 74 LEU A O 1
ATOM 571 N N . ALA A 1 77 ? 4.365 94.731 73.363 1.00 26.09 75 ALA A N 1
ATOM 572 C CA . ALA A 1 77 ? 5.483 93.874 72.987 1.00 25.96 75 ALA A CA 1
ATOM 573 C C . ALA A 1 77 ? 6.765 94.684 72.850 1.00 29.41 75 ALA A C 1
ATOM 574 O O . ALA A 1 77 ? 7.832 94.242 73.282 1.00 29.31 75 ALA A O 1
ATOM 576 N N . ASP A 1 78 ? 6.665 95.871 72.257 1.00 28.45 76 ASP A N 1
ATOM 577 C CA . ASP A 1 78 ? 7.845 96.717 72.073 1.00 24.66 76 ASP A CA 1
ATOM 578 C C . ASP A 1 78 ? 8.402 97.260 73.383 1.00 29.34 76 ASP A C 1
ATOM 579 O O . ASP A 1 78 ? 9.558 97.673 73.446 1.00 32.64 76 ASP A O 1
ATOM 584 N N . LYS A 1 79 ? 7.580 97.266 74.424 1.00 30.01 77 LYS A N 1
ATOM 585 C CA . LYS A 1 79 ? 8.022 97.724 75.736 1.00 29.35 77 LYS A CA 1
ATOM 586 C C . LYS A 1 79 ? 8.944 96.701 76.387 1.00 34.11 77 LYS A C 1
ATOM 587 O O . LYS A 1 79 ? 9.777 97.042 77.232 1.00 36.74 77 LYS A O 1
ATOM 593 N N . VAL A 1 80 ? 8.796 95.444 75.984 1.00 33.82 78 VAL A N 1
ATOM 594 C CA . VAL A 1 80 ? 9.565 94.355 76.574 1.00 33.46 78 VAL A CA 1
ATOM 595 C C . VAL A 1 80 ? 10.313 93.533 75.524 1.00 37.12 78 VAL A C 1
ATOM 596 O O . VAL A 1 80 ? 10.020 92.356 75.328 1.00 32.88 78 VAL A O 1
ATOM 600 N N . PRO A 1 81 ? 11.308 94.145 74.857 1.00 33.25 79 PRO A N 1
ATOM 601 C CA . PRO A 1 81 ? 12.001 93.401 73.798 1.00 35.20 79 PRO A CA 1
ATOM 602 C C . PRO A 1 81 ? 12.706 92.141 74.306 1.00 35.67 79 PRO A C 1
ATOM 603 O O . PRO A 1 81 ? 12.884 91.210 73.524 1.00 35.68 79 PRO A O 1
ATOM 607 N N . ASP A 1 82 ? 13.080 92.110 75.586 1.00 35.03 80 ASP A N 1
ATOM 608 C CA . ASP A 1 82 ? 13.708 90.932 76.189 1.00 38.20 80 ASP A CA 1
ATOM 609 C C . ASP A 1 82 ? 12.800 89.704 76.164 1.00 39.71 80 ASP A C 1
ATOM 610 O O . ASP A 1 82 ? 13.264 88.575 76.334 1.00 39.11 80 ASP A O 1
ATOM 615 N N . ARG A 1 83 ? 11.505 89.928 75.964 1.00 32.82 81 ARG A N 1
ATOM 616 C CA . ARG A 1 83 ? 10.529 88.846 75.988 1.00 32.56 81 ARG A CA 1
ATOM 617 C C . ARG A 1 83 ? 10.200 88.339 74.594 1.00 33.39 81 ARG A C 1
ATOM 618 O O . ARG A 1 83 ? 9.527 87.316 74.450 1.00 32.73 81 ARG A O 1
ATOM 626 N N . HIS A 1 84 ? 10.671 89.063 73.581 1.00 32.39 82 HIS A N 1
ATOM 627 C CA . HIS A 1 84 ? 10.555 88.636 72.187 1.00 30.25 82 HIS A CA 1
ATOM 628 C C . HIS A 1 84 ? 9.135 88.203 71.831 1.00 32.89 82 HIS A C 1
ATOM 629 O O . HIS A 1 84 ? 8.915 87.094 71.351 1.00 32.12 82 HIS A O 1
ATOM 636 N N . LEU A 1 85 ? 8.178 89.088 72.097 1.00 28.43 83 LEU A N 1
ATOM 637 C CA . LEU A 1 85 ? 6.767 88.816 71.841 1.00 25.05 83 LEU A CA 1
ATOM 638 C C . LEU A 1 85 ? 6.347 89.274 70.450 1.00 21.53 83 LEU A C 1
ATOM 639 O O . LEU A 1 85 ? 5.214 89.046 70.014 1.00 24.04 83 LEU A O 1
ATOM 644 N N . ILE A 1 86 ? 7.269 89.928 69.757 1.00 24.20 84 ILE A N 1
ATOM 645 C CA . ILE A 1 86 ? 7.060 90.325 68.369 1.00 22.61 84 ILE A CA 1
ATOM 646 C C . ILE A 1 86 ? 8.443 90.609 67.801 1.00 25.22 84 ILE A C 1
ATOM 647 O O . ILE A 1 86 ? 9.356 90.962 68.540 1.00 27.43 84 ILE A O 1
ATOM 652 N N . ALA A 1 87 ? 8.607 90.438 66.495 1.00 23.70 85 ALA A N 1
ATOM 653 C CA . ALA A 1 87 ? 9.884 90.761 65.857 1.00 25.45 85 ALA A CA 1
ATOM 654 C C . ALA A 1 87 ? 10.209 92.247 66.001 1.00 23.92 85 ALA A C 1
ATOM 655 O O . ALA A 1 87 ? 9.303 93.078 65.996 1.00 25.12 85 ALA A O 1
ATOM 657 N N . PRO A 1 88 ? 11.504 92.593 66.103 1.00 26.46 86 PRO A N 1
ATOM 658 C CA . PRO A 1 88 ? 11.920 93.990 66.270 1.00 29.53 86 PRO A CA 1
ATOM 659 C C . PRO A 1 88 ? 11.477 94.852 65.104 1.00 25.01 86 PRO A C 1
ATOM 660 O O . PRO A 1 88 ? 11.441 94.381 63.966 1.00 26.54 86 PRO A O 1
ATOM 664 N N . SER A 1 89 ? 11.150 96.110 65.382 1.00 26.27 87 SER A N 1
ATOM 665 C CA . SER A 1 89 ? 10.752 97.034 64.329 1.00 29.52 87 SER A CA 1
ATOM 666 C C . SER A 1 89 ? 11.780 97.117 63.206 1.00 28.02 87 SER A C 1
ATOM 667 O O . SER A 1 89 ? 12.995 97.073 63.447 1.00 31.75 87 SER A O 1
ATOM 670 N N . GLY A 1 90 ? 11.283 97.222 61.977 1.00 29.37 88 GLY A N 1
ATOM 671 C CA . GLY A 1 90 ? 12.141 97.434 60.827 1.00 29.96 88 GLY A CA 1
ATOM 672 C C . GLY A 1 90 ? 12.540 96.152 60.123 1.00 32.18 88 GLY A C 1
ATOM 673 O O . GLY A 1 90 ? 12.981 96.180 58.971 1.00 32.03 88 GLY A O 1
ATOM 674 N N . THR A 1 91 ? 12.396 95.026 60.811 1.00 28.23 89 THR A N 1
ATOM 675 C CA . THR A 1 91 ? 12.740 93.740 60.209 1.00 27.52 89 THR A CA 1
ATOM 676 C C . THR A 1 91 ? 11.609 93.218 59.323 1.00 26.59 89 THR A C 1
ATOM 677 O O . THR A 1 91 ? 10.436 93.507 59.571 1.00 25.28 89 THR A O 1
ATOM 681 N N . LEU A 1 92 ? 11.943 92.426 58.306 1.00 26.66 90 LEU A N 1
ATOM 682 C CA . LEU A 1 92 ? 10.913 91.811 57.468 1.00 27.08 90 LEU A CA 1
ATOM 683 C C . LEU A 1 92 ? 9.961 90.980 58.307 1.00 27.22 90 LEU A C 1
ATOM 684 O O . LEU A 1 92 ? 8.753 90.956 58.047 1.00 26.27 90 LEU A O 1
ATOM 689 N N A SER A 1 93 ? 10.489 90.302 59.320 0.59 24.22 91 SER A N 1
ATOM 690 N N B SER A 1 93 ? 10.503 90.320 59.323 0.41 24.78 91 SER A N 1
ATOM 691 C CA A SER A 1 93 ? 9.644 89.530 60.223 0.59 23.25 91 SER A CA 1
ATOM 692 C CA B SER A 1 93 ? 9.695 89.535 60.244 0.41 24.71 91 SER A CA 1
ATOM 693 C C A SER A 1 93 ? 8.591 90.400 60.890 0.59 23.94 91 SER A C 1
ATOM 694 C C B SER A 1 93 ? 8.615 90.388 60.904 0.41 22.73 91 SER A C 1
ATOM 695 O O A SER A 1 93 ? 7.443 89.982 61.033 0.59 21.91 91 SER A O 1
ATOM 696 O O B SER A 1 93 ? 7.477 89.946 61.058 0.41 24.68 91 SER A O 1
ATOM 701 N N . ARG A 1 94 ? 8.960 91.617 61.276 1.00 22.78 92 ARG A N 1
ATOM 702 C CA . ARG A 1 94 ? 7.978 92.521 61.873 1.00 21.77 92 ARG A CA 1
ATOM 703 C C . ARG A 1 94 ? 6.879 92.890 60.878 1.00 21.07 92 ARG A C 1
ATOM 704 O O . ARG A 1 94 ? 5.714 92.976 61.260 1.00 19.65 92 ARG A O 1
ATOM 712 N N . TYR A 1 95 ? 7.220 93.085 59.604 1.00 21.57 93 TYR A N 1
ATOM 713 C CA . TYR A 1 95 ? 6.178 93.380 58.612 1.00 20.92 93 TYR A CA 1
ATOM 714 C C . TYR A 1 95 ? 5.237 92.215 58.370 1.00 21.62 93 TYR A C 1
ATOM 715 O O . TYR A 1 95 ? 4.054 92.419 58.109 1.00 20.21 93 TYR A O 1
ATOM 724 N N . HIS A 1 96 ? 5.744 90.993 58.509 1.00 20.72 94 HIS A N 1
ATOM 725 C CA . HIS A 1 96 ? 4.871 89.834 58.428 1.00 20.78 94 HIS A CA 1
ATOM 726 C C . HIS A 1 96 ? 4.034 89.675 59.692 1.00 21.56 94 HIS A C 1
ATOM 727 O O . HIS A 1 96 ? 2.903 89.209 59.625 1.00 21.74 94 HIS A O 1
ATOM 734 N N . ALA A 1 97 ? 4.559 90.097 60.841 1.00 21.02 95 ALA A N 1
ATOM 735 C CA . ALA A 1 97 ? 3.730 90.127 62.052 1.00 22.39 95 ALA A CA 1
ATOM 736 C C . ALA A 1 97 ? 2.567 91.110 61.896 1.00 22.26 95 ALA A C 1
ATOM 737 O O . ALA A 1 97 ? 1.420 90.794 62.254 1.00 22.78 95 ALA A O 1
ATOM 739 N N . ILE A 1 98 ? 2.872 92.293 61.371 1.00 21.07 96 ILE A N 1
ATOM 740 C CA . ILE A 1 98 ? 1.875 93.334 61.091 1.00 22.19 96 ILE A CA 1
ATOM 741 C C . ILE A 1 98 ? 0.833 92.841 60.087 1.00 22.50 96 ILE A C 1
ATOM 742 O O . ILE A 1 98 ? -0.363 93.070 60.267 1.00 19.98 96 ILE A O 1
ATOM 747 N N . GLU A 1 99 ? 1.293 92.158 59.042 1.00 19.81 97 GLU A N 1
ATOM 748 C CA . GLU A 1 99 ? 0.440 91.467 58.081 1.00 20.54 97 GLU A CA 1
ATOM 749 C C . GLU A 1 99 ? -0.559 90.552 58.769 1.00 19.60 97 GLU A C 1
ATOM 750 O O . GLU A 1 99 ? -1.776 90.662 58.556 1.00 19.55 97 GLU A O 1
ATOM 756 N N . TRP A 1 100 ? -0.068 89.637 59.600 1.00 20.48 98 TRP A N 1
ATOM 757 C CA . TRP A 1 100 ? -0.981 88.725 60.278 1.00 19.28 98 TRP A CA 1
ATOM 758 C C . TRP A 1 100 ? -1.917 89.419 61.264 1.00 19.99 98 TRP A C 1
ATOM 759 O O . TRP A 1 100 ? -3.097 89.047 61.363 1.00 19.94 98 TRP A O 1
ATOM 770 N N . LEU A 1 101 ? -1.420 90.428 61.984 1.00 19.22 99 LEU A N 1
ATOM 771 C CA . LEU A 1 101 ? -2.296 91.183 62.887 1.00 19.72 99 LEU A CA 1
ATOM 772 C C . LEU A 1 101 ? -3.423 91.822 62.105 1.00 21.66 99 LEU A C 1
ATOM 773 O O . LEU A 1 101 ? -4.573 91.813 62.557 1.00 18.99 99 LEU A O 1
ATOM 778 N N . ASN A 1 102 ? -3.114 92.349 60.926 1.00 19.86 100 ASN A N 1
ATOM 779 C CA . ASN A 1 102 ? -4.148 92.971 60.109 1.00 20.72 100 ASN A CA 1
ATOM 780 C C . ASN A 1 102 ? -5.136 91.947 59.565 1.00 19.19 100 ASN A C 1
ATOM 781 O O . ASN A 1 102 ? -6.341 92.203 59.502 1.00 19.73 100 ASN A O 1
ATOM 786 N N . PHE A 1 103 ? -4.636 90.776 59.179 1.00 20.16 101 PHE A N 1
ATOM 787 C CA . PHE A 1 103 ? -5.507 89.690 58.736 1.00 18.43 101 PHE A CA 1
ATOM 788 C C . PHE A 1 103 ? -6.475 89.286 59.844 1.00 18.08 101 PHE A C 1
ATOM 789 O O . PHE A 1 103 ? -7.687 89.135 59.602 1.00 19.39 101 PHE A O 1
ATOM 797 N N . ILE A 1 104 ? -5.950 89.095 61.054 1.00 19.86 102 ILE A N 1
ATOM 798 C CA . ILE A 1 104 ? -6.808 88.695 62.157 1.00 18.50 102 ILE A CA 1
ATOM 799 C C . ILE A 1 104 ? -7.855 89.780 62.407 1.00 19.92 102 ILE A C 1
ATOM 800 O O . ILE A 1 104 ? -9.044 89.471 62.559 1.00 20.67 102 ILE A O 1
ATOM 805 N N . ALA A 1 105 ? -7.438 91.042 62.388 1.00 19.93 103 ALA A N 1
ATOM 806 C CA . ALA A 1 105 ? -8.348 92.131 62.748 1.00 20.22 103 ALA A CA 1
ATOM 807 C C . ALA A 1 105 ? -9.442 92.288 61.705 1.00 19.62 103 ALA A C 1
ATOM 808 O O . ALA A 1 105 ? -10.621 92.481 62.042 1.00 20.99 103 ALA A O 1
ATOM 810 N N . THR A 1 106 ? -9.060 92.214 60.439 1.00 19.91 104 THR A N 1
ATOM 811 C CA . THR A 1 106 ? -9.992 92.482 59.350 1.00 19.95 104 THR A CA 1
ATOM 812 C C . THR A 1 106 ? -10.811 91.283 58.888 1.00 21.38 104 THR A C 1
ATOM 813 O O . THR A 1 106 ? -12.006 91.410 58.620 1.00 27.82 104 THR A O 1
ATOM 817 N N . GLU A 1 107 ? -10.159 90.129 58.761 1.00 20.68 105 GLU A N 1
ATOM 818 C CA . GLU A 1 107 ? -10.808 88.975 58.158 1.00 21.66 105 GLU A CA 1
ATOM 819 C C . GLU A 1 107 ? -11.408 88.003 59.155 1.00 22.23 105 GLU A C 1
ATOM 820 O O . GLU A 1 107 ? -12.303 87.227 58.792 1.00 24.70 105 GLU A O 1
ATOM 826 N N . LEU A 1 108 ? -10.914 88.003 60.389 1.00 19.22 106 LEU A N 1
ATOM 827 C CA . LEU A 1 108 ? -11.456 87.123 61.417 1.00 20.16 106 LEU A CA 1
ATOM 828 C C . LEU A 1 108 ? -12.340 87.924 62.360 1.00 21.62 106 LEU A C 1
ATOM 829 O O . LEU A 1 108 ? -13.558 87.765 62.349 1.00 23.63 106 LEU A O 1
ATOM 834 N N . HIS A 1 109 ? -11.726 88.813 63.141 1.00 21.49 107 HIS A N 1
ATOM 835 C CA . HIS A 1 109 ? -12.415 89.663 64.120 1.00 20.26 107 HIS A CA 1
ATOM 836 C C . HIS A 1 109 ? -13.639 90.359 63.517 1.00 22.61 107 HIS A C 1
ATOM 837 O O . HIS A 1 109 ? -14.777 90.102 63.944 1.00 22.86 107 HIS A O 1
ATOM 844 N N . LYS A 1 110 ? -13.427 91.216 62.525 1.00 23.10 108 LYS A N 1
ATOM 845 C CA . LYS A 1 110 ? -14.538 91.961 61.935 1.00 23.68 108 LYS A CA 1
ATOM 846 C C . LYS A 1 110 ? -15.466 91.050 61.136 1.00 25.91 108 LYS A C 1
ATOM 847 O O . LYS A 1 110 ? -16.635 91.383 60.902 1.00 24.25 108 LYS A O 1
ATOM 853 N N . GLY A 1 111 ? -14.948 89.890 60.748 1.00 25.81 109 GLY A N 1
ATOM 854 C CA . GLY A 1 111 ? -15.747 88.887 60.066 1.00 26.26 109 GLY A CA 1
ATOM 855 C C . GLY A 1 111 ? -16.872 88.365 60.939 1.00 25.70 109 GLY A C 1
ATOM 856 O O . GLY A 1 111 ? -17.890 87.900 60.428 1.00 28.10 109 GLY A O 1
ATOM 857 N N . PHE A 1 112 ? -16.688 88.421 62.257 1.00 23.47 110 PHE A N 1
ATOM 858 C CA . PHE A 1 112 ? -17.725 88.006 63.191 1.00 25.59 110 PHE A CA 1
ATOM 859 C C . PHE A 1 112 ? -18.834 89.024 63.405 1.00 25.19 110 PHE A C 1
ATOM 860 O O . PHE A 1 112 ? -19.861 88.675 63.980 1.00 25.86 110 PHE A O 1
ATOM 868 N N . SER A 1 113 ? -18.651 90.271 62.973 1.00 24.38 111 SER A N 1
ATOM 869 C CA . SER A 1 113 ? -19.630 91.322 63.297 1.00 25.35 111 SER A CA 1
ATOM 870 C C . SER A 1 113 ? -21.107 91.005 63.027 1.00 25.41 111 SER A C 1
ATOM 871 O O . SER A 1 113 ? -21.945 91.220 63.905 1.00 27.68 111 SER A O 1
ATOM 874 N N . PRO A 1 114 ? -21.441 90.497 61.825 1.00 27.79 112 PRO A N 1
ATOM 875 C CA . PRO A 1 114 ? -22.865 90.230 61.606 1.00 30.50 112 PRO A CA 1
ATOM 876 C C . PRO A 1 114 ? -23.384 89.102 62.500 1.00 25.85 112 PRO A C 1
ATOM 877 O O . PRO A 1 114 ? -24.585 89.059 62.773 1.00 28.69 112 PRO A O 1
ATOM 881 N N . LEU A 1 115 ? -22.509 88.208 62.951 1.00 24.86 113 LEU A N 1
ATOM 882 C CA . LEU A 1 115 ? -22.971 87.083 63.765 1.00 25.29 113 LEU A CA 1
ATOM 883 C C . LEU A 1 115 ? -23.339 87.530 65.174 1.00 29.58 113 LEU A C 1
ATOM 884 O O . LEU A 1 115 ? -24.180 86.906 65.819 1.00 31.90 113 LEU A O 1
ATOM 889 N N . PHE A 1 116 ? -22.730 88.615 65.648 1.00 26.74 114 PHE A N 1
ATOM 890 C CA . PHE A 1 116 ? -23.034 89.114 66.989 1.00 33.70 114 PHE A CA 1
ATOM 891 C C . PHE A 1 116 ? -24.146 90.164 67.018 1.00 33.54 114 PHE A C 1
ATOM 892 O O . PHE A 1 116 ? -24.559 90.605 68.093 1.00 40.19 114 PHE A O 1
ATOM 900 N N . ASN A 1 117 ? -24.633 90.556 65.843 1.00 28.09 115 ASN A N 1
ATOM 901 C CA . ASN A 1 117 ? -25.729 91.514 65.737 1.00 31.68 115 ASN A CA 1
ATOM 902 C C . ASN A 1 117 ? -27.063 90.783 65.692 1.00 29.93 115 ASN A C 1
ATOM 903 O O . ASN A 1 117 ? -27.327 90.034 64.752 1.00 33.60 115 ASN A O 1
ATOM 908 N N . PRO A 1 118 ? -27.918 90.997 66.703 1.00 34.25 116 PRO A N 1
ATOM 909 C CA . PRO A 1 118 ? -29.195 90.277 66.732 1.00 35.86 116 PRO A CA 1
ATOM 910 C C . PRO A 1 118 ? -30.177 90.718 65.650 1.00 34.40 116 PRO A C 1
ATOM 911 O O . PRO A 1 118 ? -31.241 90.109 65.532 1.00 39.24 116 PRO A O 1
ATOM 915 N N . ASN A 1 119 ? -29.838 91.747 64.875 1.00 32.93 117 ASN A N 1
ATOM 916 C CA . ASN A 1 119 ? -30.699 92.165 63.771 1.00 33.06 117 ASN A CA 1
ATOM 917 C C . ASN A 1 119 ? -30.400 91.418 62.470 1.00 30.90 117 ASN A C 1
ATOM 918 O O . ASN A 1 119 ? -31.186 91.476 61.528 1.00 35.12 117 ASN A O 1
ATOM 923 N N . THR A 1 120 ? -29.262 90.735 62.407 1.00 28.83 118 THR A N 1
ATOM 924 C CA . THR A 1 120 ? -28.882 90.017 61.190 1.00 31.29 118 THR A CA 1
ATOM 925 C C . THR A 1 120 ? -29.764 88.788 60.969 1.00 31.75 118 THR A C 1
ATOM 926 O O . THR A 1 120 ? -29.936 87.980 61.877 1.00 36.51 118 THR A O 1
ATOM 930 N N . PRO A 1 121 ? -30.335 88.645 59.761 1.00 35.72 119 PRO A N 1
ATOM 931 C CA . PRO A 1 121 ? -31.187 87.482 59.475 1.00 37.71 119 PRO A CA 1
ATOM 932 C C . PRO A 1 121 ? -30.366 86.207 59.290 1.00 36.86 119 PRO A C 1
ATOM 933 O O . PRO A 1 121 ? -29.200 86.284 58.889 1.00 34.64 119 PRO A O 1
ATOM 937 N N . ASP A 1 122 ? -30.972 85.061 59.592 1.00 36.46 120 ASP A N 1
ATOM 938 C CA . ASP A 1 122 ? -30.290 83.766 59.576 1.00 39.71 120 ASP A CA 1
ATOM 939 C C . ASP A 1 122 ? -29.552 83.460 58.276 1.00 38.29 120 ASP A C 1
ATOM 940 O O . ASP A 1 122 ? -28.432 82.942 58.292 1.00 37.58 120 ASP A O 1
ATOM 945 N N . GLU A 1 123 ? -30.182 83.782 57.152 1.00 38.61 121 GLU A N 1
ATOM 946 C CA . GLU A 1 123 ? -29.634 83.423 55.848 1.00 39.43 121 GLU A CA 1
ATOM 947 C C . GLU A 1 123 ? -28.330 84.162 55.548 1.00 38.14 121 GLU A C 1
ATOM 948 O O . GLU A 1 123 ? -27.395 83.582 54.984 1.00 39.10 121 GLU A O 1
ATOM 954 N N . TYR A 1 124 ? -28.252 85.433 55.936 1.00 38.03 122 TYR A N 1
ATOM 955 C CA . TYR A 1 124 ? -27.005 86.176 55.769 1.00 33.10 122 TYR A CA 1
ATOM 956 C C . TYR A 1 124 ? -25.934 85.688 56.742 1.00 29.76 122 TYR A C 1
ATOM 957 O O . TYR A 1 124 ? -24.747 85.634 56.401 1.00 30.78 122 TYR A O 1
ATOM 966 N N . LYS A 1 125 ? -26.347 85.332 57.954 1.00 31.49 123 LYS A N 1
ATOM 967 C CA . LYS A 1 125 ? -25.406 84.771 58.917 1.00 31.69 123 LYS A CA 1
ATOM 968 C C . LYS A 1 125 ? -24.766 83.487 58.383 1.00 31.63 123 LYS A C 1
ATOM 969 O O . LYS A 1 125 ? -23.584 83.227 58.624 1.00 30.72 123 LYS A O 1
ATOM 975 N N . THR A 1 126 ? -25.529 82.702 57.626 1.00 33.90 124 THR A N 1
ATOM 976 C CA . THR A 1 126 ? -24.992 81.485 57.016 1.00 37.45 124 THR A CA 1
ATOM 977 C C . THR A 1 126 ? -23.868 81.811 56.026 1.00 39.13 124 THR A C 1
ATOM 978 O O . THR A 1 126 ? -22.821 81.154 56.014 1.00 33.56 124 THR A O 1
ATOM 982 N N . ILE A 1 127 ? -24.077 82.845 55.217 1.00 37.53 125 ILE A N 1
ATOM 983 C CA . ILE A 1 127 ? -23.064 83.310 54.270 1.00 37.55 125 ILE A CA 1
ATOM 984 C C . ILE A 1 127 ? -21.805 83.805 54.988 1.00 33.88 125 ILE A C 1
ATOM 985 O O . ILE A 1 127 ? -20.672 83.486 54.603 1.00 31.84 125 ILE A O 1
ATOM 990 N N . VAL A 1 128 ? -22.006 84.584 56.045 1.00 29.93 126 VAL A N 1
ATOM 991 C CA . VAL A 1 128 ? -20.896 85.069 56.847 1.00 28.45 126 VAL A CA 1
ATOM 992 C C . VAL A 1 128 ? -20.122 83.893 57.448 1.00 27.92 126 VAL A C 1
ATOM 993 O O . VAL A 1 128 ? -18.895 83.896 57.471 1.00 26.50 126 VAL A O 1
ATOM 997 N N . ARG A 1 129 ? -20.840 82.866 57.889 1.00 27.44 127 ARG A N 1
ATOM 998 C CA . ARG A 1 129 ? -20.201 81.701 58.493 1.00 24.48 127 ARG A CA 1
ATOM 999 C C . ARG A 1 129 ? -19.360 80.942 57.476 1.00 25.35 127 ARG A C 1
ATOM 1000 O O . ARG A 1 129 ? -18.281 80.432 57.813 1.00 27.89 127 ARG A O 1
ATOM 1008 N N A GLU A 1 130 ? -19.855 80.880 56.241 0.56 26.46 128 GLU A N 1
ATOM 1009 N N B GLU A 1 130 ? -19.840 80.853 56.238 0.44 27.58 128 GLU A N 1
ATOM 1010 C CA A GLU A 1 130 ? -19.149 80.205 55.156 0.56 27.69 128 GLU A CA 1
ATOM 1011 C CA B GLU A 1 130 ? -19.090 80.171 55.181 0.44 27.40 128 GLU A CA 1
ATOM 1012 C C A GLU A 1 130 ? -17.811 80.880 54.875 0.56 25.71 128 GLU A C 1
ATOM 1013 C C B GLU A 1 130 ? -17.769 80.881 54.913 0.44 25.75 128 GLU A C 1
ATOM 1014 O O A GLU A 1 130 ? -16.810 80.209 54.633 0.56 26.67 128 GLU A O 1
ATOM 1015 O O B GLU A 1 130 ? -16.736 80.238 54.714 0.44 24.72 128 GLU A O 1
ATOM 1026 N N . ARG A 1 131 ? -17.789 82.209 54.918 1.00 24.95 129 ARG A N 1
ATOM 1027 C CA . ARG A 1 131 ? -16.548 82.936 54.696 1.00 22.87 129 ARG A CA 1
ATOM 1028 C C . ARG A 1 131 ? -15.554 82.681 55.830 1.00 25.70 129 ARG A C 1
ATOM 1029 O O . ARG A 1 131 ? -14.362 82.505 55.582 1.00 25.46 129 ARG A O 1
ATOM 1037 N N . LEU A 1 132 ? -16.037 82.658 57.069 1.00 23.45 130 LEU A N 1
ATOM 1038 C CA . LEU A 1 132 ? -15.174 82.392 58.215 1.00 22.49 130 LEU A CA 1
ATOM 1039 C C . LEU A 1 132 ? -14.591 80.975 58.184 1.00 26.75 130 LEU A C 1
ATOM 1040 O O . LEU A 1 132 ? -13.449 80.762 58.597 1.00 25.32 130 LEU A O 1
ATOM 1045 N N . ASP A 1 133 ? -15.382 80.017 57.706 1.00 25.75 131 ASP A N 1
ATOM 1046 C CA . ASP A 1 133 ? -14.894 78.662 57.441 1.00 23.65 131 ASP A CA 1
ATOM 1047 C C . ASP A 1 133 ? -13.640 78.739 56.569 1.00 27.47 131 ASP A C 1
ATOM 1048 O O . ASP A 1 133 ? -12.581 78.223 56.943 1.00 25.00 131 ASP A O 1
ATOM 1053 N N . LYS A 1 134 ? -13.755 79.405 55.425 1.00 25.25 132 LYS A N 1
ATOM 1054 C CA . LYS A 1 134 ? -12.621 79.560 54.525 1.00 24.80 132 LYS A CA 1
ATOM 1055 C C . LYS A 1 134 ? -11.428 80.237 55.197 1.00 23.92 132 LYS A C 1
ATOM 1056 O O . LYS A 1 134 ? -10.290 79.812 55.012 1.00 25.69 132 LYS A O 1
ATOM 1062 N N . GLN A 1 135 ? -11.669 81.285 55.973 1.00 23.54 133 GLN A N 1
ATOM 1063 C CA . GLN A 1 135 ? -10.557 82.015 56.574 1.00 22.19 133 GLN A CA 1
ATOM 1064 C C . GLN A 1 135 ? -9.850 81.210 57.658 1.00 23.76 133 GLN A C 1
ATOM 1065 O O . GLN A 1 135 ? -8.615 81.185 57.712 1.00 22.17 133 GLN A O 1
ATOM 1071 N N . PHE A 1 136 ? -10.616 80.571 58.532 1.00 22.82 134 PHE A N 1
ATOM 1072 C CA . PHE A 1 136 ? -10.009 79.757 59.578 1.00 23.60 134 PHE A CA 1
ATOM 1073 C C . PHE A 1 136 ? -9.302 78.536 58.999 1.00 26.37 134 PHE A C 1
ATOM 1074 O O . PHE A 1 136 ? -8.275 78.120 59.528 1.00 23.55 134 PHE A O 1
ATOM 1082 N N . SER A 1 137 ? -9.851 77.962 57.926 1.00 24.54 135 SER A N 1
ATOM 1083 C CA . SER A 1 137 ? -9.208 76.829 57.260 1.00 23.45 135 SER A CA 1
ATOM 1084 C C . SER A 1 137 ? -7.861 77.244 56.678 1.00 22.68 135 SER A C 1
ATOM 1085 O O . SER A 1 137 ? -6.914 76.445 56.668 1.00 24.88 135 SER A O 1
ATOM 1088 N N . TYR A 1 138 ? -7.777 78.479 56.184 1.00 22.62 136 TYR A N 1
ATOM 1089 C CA . TYR A 1 138 ? -6.513 79.014 55.675 1.00 22.65 136 TYR A CA 1
ATOM 1090 C C . TYR A 1 138 ? -5.493 79.107 56.795 1.00 23.82 136 TYR A C 1
ATOM 1091 O O . TYR A 1 138 ? -4.338 78.709 56.633 1.00 22.33 136 TYR A O 1
ATOM 1100 N N . VAL A 1 139 ? -5.914 79.650 57.929 1.00 21.07 137 VAL A N 1
ATOM 1101 C CA . VAL A 1 139 ? -5.059 79.745 59.103 1.00 21.88 137 VAL A CA 1
ATOM 1102 C C . VAL A 1 139 ? -4.584 78.356 59.516 1.00 24.35 137 VAL A C 1
ATOM 1103 O O . VAL A 1 139 ? -3.409 78.159 59.839 1.00 21.76 137 VAL A O 1
ATOM 1107 N N . ASP A 1 140 ? -5.489 77.390 59.493 1.00 23.50 138 ASP A N 1
ATOM 1108 C CA . ASP A 1 140 ? -5.130 76.019 59.807 1.00 22.76 138 ASP A CA 1
ATOM 1109 C C . ASP A 1 140 ? -3.979 75.513 58.940 1.00 22.85 138 ASP A C 1
ATOM 1110 O O . ASP A 1 140 ? -3.087 74.822 59.424 1.00 22.37 138 ASP A O 1
ATOM 1115 N N . SER A 1 141 ? -3.991 75.867 57.661 1.00 22.78 139 SER A N 1
ATOM 1116 C CA . SER A 1 141 ? -2.967 75.369 56.741 1.00 26.44 139 SER A CA 1
ATOM 1117 C C . SER A 1 141 ? -1.594 75.944 57.104 1.00 23.72 139 SER A C 1
ATOM 1118 O O . SER A 1 141 ? -0.561 75.280 56.933 1.00 26.30 139 SER A O 1
ATOM 1121 N N . VAL A 1 142 ? -1.584 77.163 57.628 1.00 21.75 140 VAL A N 1
ATOM 1122 C CA . VAL A 1 142 ? -0.343 77.808 58.048 1.00 20.86 140 VAL A CA 1
ATOM 1123 C C . VAL A 1 142 ? 0.161 77.169 59.345 1.00 22.38 140 VAL A C 1
ATOM 1124 O O . VAL A 1 142 ? 1.371 76.953 59.531 1.00 22.86 140 VAL A O 1
ATOM 1128 N N . LEU A 1 143 ? -0.766 76.825 60.229 1.00 22.95 141 LEU A N 1
ATOM 1129 C CA . LEU A 1 143 ? -0.415 76.197 61.502 1.00 21.95 141 LEU A CA 1
ATOM 1130 C C . LEU A 1 143 ? 0.137 74.775 61.353 1.00 24.33 141 LEU A C 1
ATOM 1131 O O . LEU A 1 143 ? 0.726 74.235 62.288 1.00 23.23 141 LEU A O 1
ATOM 1136 N N . ALA A 1 144 ? -0.045 74.174 60.181 1.00 22.60 142 ALA A N 1
ATOM 1137 C CA . ALA A 1 144 ? 0.553 72.878 59.892 1.00 20.25 142 ALA A CA 1
ATOM 1138 C C . ALA A 1 144 ? 2.069 73.004 59.764 1.00 22.55 142 ALA A C 1
ATOM 1139 O O . ALA A 1 144 ? 2.791 72.028 59.866 1.00 23.23 142 ALA A O 1
ATOM 1141 N N . GLU A 1 145 ? 2.554 74.221 59.556 1.00 22.75 143 GLU A N 1
ATOM 1142 C CA . GLU A 1 145 ? 3.960 74.410 59.222 1.00 19.95 143 GLU A CA 1
ATOM 1143 C C . GLU A 1 145 ? 4.886 74.706 60.404 1.00 21.30 143 GLU A C 1
ATOM 1144 O O . GLU A 1 145 ? 6.099 74.518 60.304 1.00 25.24 143 GLU A O 1
ATOM 1150 N N . HIS A 1 146 ? 4.330 75.201 61.504 1.00 22.91 144 HIS A N 1
ATOM 1151 C CA . HIS A 1 146 ? 5.139 75.518 62.684 1.00 22.31 144 HIS A CA 1
ATOM 1152 C C . HIS A 1 146 ? 4.230 75.697 63.887 1.00 20.50 144 HIS A C 1
ATOM 1153 O O . HIS A 1 146 ? 3.009 75.821 63.736 1.00 22.75 144 HIS A O 1
ATOM 1160 N N . ASP A 1 147 ? 4.830 75.736 65.073 1.00 24.04 145 ASP A N 1
ATOM 1161 C CA . ASP A 1 147 ? 4.055 75.678 66.313 1.00 24.01 145 ASP A CA 1
ATOM 1162 C C . ASP A 1 147 ? 3.053 76.813 66.486 1.00 23.91 145 ASP A C 1
ATOM 1163 O O . ASP A 1 147 ? 1.931 76.579 66.926 1.00 23.05 145 ASP A O 1
ATOM 1168 N N . TYR A 1 148 ? 3.456 78.037 66.156 1.00 20.51 146 TYR A N 1
ATOM 1169 C CA . TYR A 1 148 ? 2.583 79.199 66.319 1.00 21.04 146 TYR A CA 1
ATOM 1170 C C . TYR A 1 148 ? 2.327 79.910 64.994 1.00 22.14 146 TYR A C 1
ATOM 1171 O O . TYR A 1 148 ? 2.780 79.463 63.935 1.00 21.90 146 TYR A O 1
ATOM 1180 N N . LEU A 1 149 ? 1.579 81.008 65.031 1.00 23.57 147 LEU A N 1
ATOM 1181 C CA . LEU A 1 149 ? 1.156 81.622 63.776 1.00 21.17 147 LEU A CA 1
ATOM 1182 C C . LEU A 1 149 ? 2.307 82.193 62.951 1.00 23.06 147 LEU A C 1
ATOM 1183 O O . LEU A 1 149 ? 2.324 82.053 61.718 1.00 22.61 147 LEU A O 1
ATOM 1188 N N . LEU A 1 150 ? 3.265 82.833 63.620 1.00 22.57 148 LEU A N 1
ATOM 1189 C CA . LEU A 1 150 ? 4.317 83.548 62.902 1.00 23.72 148 LEU A CA 1
ATOM 1190 C C . LEU A 1 150 ? 5.573 82.715 62.725 1.00 23.05 148 LEU A C 1
ATOM 1191 O O . LEU A 1 150 ? 6.537 83.156 62.087 1.00 24.16 148 LEU A O 1
ATOM 1196 N N . GLY A 1 151 ? 5.572 81.507 63.288 1.00 22.20 149 GLY A N 1
ATOM 1197 C CA . GLY A 1 151 ? 6.765 80.681 63.305 1.00 24.34 149 GLY A CA 1
ATOM 1198 C C . GLY A 1 151 ? 6.847 79.813 64.549 1.00 25.12 149 GLY A C 1
ATOM 1199 O O . GLY A 1 151 ? 5.812 79.402 65.096 1.00 24.38 149 GLY A O 1
ATOM 1200 N N . LYS A 1 152 ? 8.067 79.535 65.000 1.00 26.40 150 LYS A N 1
ATOM 1201 C CA . LYS A 1 152 ? 8.289 78.632 66.125 1.00 26.83 150 LYS A CA 1
ATOM 1202 C C . LYS A 1 152 ? 8.004 79.259 67.483 1.00 29.53 150 LYS A C 1
ATOM 1203 O O . LYS A 1 152 ? 7.857 78.543 68.474 1.00 33.29 150 LYS A O 1
ATOM 1209 N N . LYS A 1 153 ? 7.926 80.585 67.536 1.00 29.28 151 LYS A N 1
ATOM 1210 C CA . LYS A 1 153 ? 7.792 81.264 68.817 1.00 30.71 151 LYS A CA 1
ATOM 1211 C C . LYS A 1 153 ? 6.417 81.906 69.003 1.00 23.33 151 LYS A C 1
ATOM 1212 O O . LYS A 1 153 ? 5.871 82.506 68.071 1.00 26.87 151 LYS A O 1
ATOM 1218 N N . PHE A 1 154 ? 5.876 81.770 70.212 1.00 25.07 152 PHE A N 1
ATOM 1219 C CA . PHE A 1 154 ? 4.648 82.457 70.610 1.00 23.83 152 PHE A CA 1
ATOM 1220 C C . PHE A 1 154 ? 4.820 83.966 70.469 1.00 22.75 152 PHE A C 1
ATOM 1221 O O . PHE A 1 154 ? 5.864 84.518 70.838 1.00 27.55 152 PHE A O 1
ATOM 1229 N N . SER A 1 155 ? 3.794 84.619 69.938 1.00 23.24 153 SER A N 1
ATOM 1230 C CA . SER A 1 155 ? 3.839 86.058 69.715 1.00 24.10 153 SER A CA 1
ATOM 1231 C C . SER A 1 155 ? 2.504 86.702 70.027 1.00 24.16 153 SER A C 1
ATOM 1232 O O . SER A 1 155 ? 1.500 86.015 70.286 1.00 22.76 153 SER A O 1
ATOM 1235 N N . VAL A 1 156 ? 2.479 88.030 69.956 1.00 23.01 154 VAL A N 1
ATOM 1236 C CA . VAL A 1 156 ? 1.230 88.762 70.185 1.00 20.52 154 VAL A CA 1
ATOM 1237 C C . VAL A 1 156 ? 0.144 88.378 69.188 1.00 21.82 154 VAL A C 1
ATOM 1238 O O . VAL A 1 156 ? -1.040 88.462 69.511 1.00 23.06 154 VAL A O 1
ATOM 1242 N N . ALA A 1 157 ? 0.531 87.962 67.982 1.00 22.56 155 ALA A N 1
ATOM 1243 C CA . ALA A 1 157 ? -0.446 87.486 67.005 1.00 21.27 155 ALA A CA 1
ATOM 1244 C C . ALA A 1 157 ? -1.185 86.245 67.495 1.00 21.35 155 ALA A C 1
ATOM 1245 O O . ALA A 1 157 ? -2.363 86.053 67.161 1.00 21.44 155 ALA A O 1
ATOM 1247 N N . ASP A 1 158 ? -0.511 85.412 68.286 1.00 21.08 156 ASP A N 1
ATOM 1248 C CA . ASP A 1 158 ? -1.174 84.237 68.838 1.00 19.87 156 ASP A CA 1
ATOM 1249 C C . ASP A 1 158 ? -2.191 84.623 69.898 1.00 22.32 156 ASP A C 1
ATOM 1250 O O . ASP A 1 158 ? -3.238 84.000 69.998 1.00 22.93 156 ASP A O 1
ATOM 1255 N N . ALA A 1 159 ? -1.898 85.657 70.678 1.00 20.38 157 ALA A N 1
ATOM 1256 C CA . ALA A 1 159 ? -2.877 86.119 71.663 1.00 19.73 157 ALA A CA 1
ATOM 1257 C C . ALA A 1 159 ? -4.162 86.559 70.971 1.00 21.24 157 ALA A C 1
ATOM 1258 O O . ALA A 1 159 ? -5.273 86.252 71.449 1.00 21.36 157 ALA A O 1
ATOM 1260 N N . TYR A 1 160 ? -4.011 87.231 69.828 1.00 20.91 158 TYR A N 1
ATOM 1261 C CA . TYR A 1 160 ? -5.144 87.708 69.041 1.00 20.02 158 TYR A CA 1
ATOM 1262 C C . TYR A 1 160 ? -5.882 86.555 68.363 1.00 21.38 158 TYR A C 1
ATOM 1263 O O . TYR A 1 160 ? -7.116 86.473 68.430 1.00 20.97 158 TYR A O 1
ATOM 1272 N N . LEU A 1 161 ? -5.144 85.654 67.716 1.00 20.65 159 LEU A N 1
ATOM 1273 C CA . LEU A 1 161 ? -5.783 84.510 67.070 1.00 22.37 159 LEU A CA 1
ATOM 1274 C C . LEU A 1 161 ? -6.547 83.644 68.064 1.00 20.13 159 LEU A C 1
ATOM 1275 O O . LEU A 1 161 ? -7.686 83.248 67.797 1.00 21.45 159 LEU A O 1
ATOM 1280 N N . PHE A 1 162 ? -5.926 83.363 69.211 1.00 20.81 160 PHE A N 1
ATOM 1281 C CA . PHE A 1 162 ? -6.560 82.574 70.264 1.00 20.88 160 PHE A CA 1
ATOM 1282 C C . PHE A 1 162 ? -7.896 83.191 70.676 1.00 21.79 160 PHE A C 1
ATOM 1283 O O . PHE A 1 162 ? -8.899 82.487 70.822 1.00 23.04 160 PHE A O 1
ATOM 1291 N N . THR A 1 163 ? -7.895 84.509 70.837 1.00 21.75 161 THR A N 1
ATOM 1292 C CA . THR A 1 163 ? -9.060 85.256 71.306 1.00 23.06 161 THR A CA 1
ATOM 1293 C C . THR A 1 163 ? -10.238 85.125 70.350 1.00 23.07 161 THR A C 1
ATOM 1294 O O . THR A 1 163 ? -11.362 84.803 70.774 1.00 24.04 161 THR A O 1
ATOM 1298 N N . VAL A 1 164 ? -9.996 85.343 69.060 1.00 22.86 162 VAL A N 1
ATOM 1299 C CA . VAL A 1 164 ? -11.085 85.266 68.095 1.00 24.89 162 VAL A CA 1
ATOM 1300 C C . VAL A 1 164 ? -11.483 83.816 67.827 1.00 24.54 162 VAL A C 1
ATOM 1301 O O . VAL A 1 164 ? -12.634 83.529 67.496 1.00 23.65 162 VAL A O 1
ATOM 1305 N N . SER A 1 165 ? -10.536 82.892 67.977 1.00 21.21 163 SER A N 1
ATOM 1306 C CA . SER A 1 165 ? -10.849 81.483 67.769 1.00 23.74 163 SER A CA 1
ATOM 1307 C C . SER A 1 165 ? -11.800 80.968 68.842 1.00 23.93 163 SER A C 1
ATOM 1308 O O . SER A 1 165 ? -12.617 80.084 68.577 1.00 23.90 163 SER A O 1
ATOM 1311 N N . ARG A 1 166 ? -11.699 81.525 70.049 1.00 22.97 164 ARG A N 1
ATOM 1312 C CA . ARG A 1 166 ? -12.647 81.190 71.112 1.00 22.56 164 ARG A CA 1
ATOM 1313 C C . ARG A 1 166 ? -14.072 81.502 70.676 1.00 24.13 164 ARG A C 1
ATOM 1314 O O . ARG A 1 166 ? -14.995 80.764 71.012 1.00 26.92 164 ARG A O 1
ATOM 1322 N N . TRP A 1 167 ? -14.253 82.590 69.929 1.00 23.65 165 TRP A N 1
ATOM 1323 C CA . TRP A 1 167 ? -15.580 82.952 69.438 1.00 24.17 165 TRP A CA 1
ATOM 1324 C C . TRP A 1 167 ? -16.093 81.905 68.467 1.00 27.41 165 TRP A C 1
ATOM 1325 O O . TRP A 1 167 ? -17.276 81.572 68.473 1.00 26.37 165 TRP A O 1
ATOM 1336 N N . ALA A 1 168 ? -15.195 81.395 67.629 1.00 24.17 166 ALA A N 1
ATOM 1337 C CA . ALA A 1 168 ? -15.559 80.394 66.634 1.00 22.45 166 ALA A CA 1
ATOM 1338 C C . ALA A 1 168 ? -16.116 79.168 67.335 1.00 28.18 166 ALA A C 1
ATOM 1339 O O . ALA A 1 168 ? -17.126 78.599 66.920 1.00 30.33 166 ALA A O 1
ATOM 1341 N N . ASN A 1 169 ? -15.460 78.766 68.413 1.00 26.76 167 ASN A N 1
ATOM 1342 C CA . ASN A 1 169 ? -15.937 77.625 69.180 1.00 26.99 167 ASN A CA 1
ATOM 1343 C C . ASN A 1 169 ? -17.248 77.915 69.910 1.00 30.53 167 ASN A C 1
ATOM 1344 O O . ASN A 1 169 ? -18.144 77.070 69.955 1.00 32.19 167 ASN A O 1
ATOM 1349 N N . ALA A 1 170 ? -17.377 79.118 70.462 1.00 30.47 168 ALA A N 1
ATOM 1350 C CA . ALA A 1 170 ? -18.616 79.498 71.149 1.00 31.10 168 ALA A CA 1
ATOM 1351 C C . ALA A 1 170 ? -19.821 79.531 70.208 1.00 33.06 168 ALA A C 1
ATOM 1352 O O . ALA A 1 170 ? -20.951 79.238 70.614 1.00 35.12 168 ALA A O 1
ATOM 1354 N N . LEU A 1 171 ? -19.578 79.898 68.954 1.00 34.07 169 LEU A N 1
ATOM 1355 C CA . LEU A 1 171 ? -20.639 79.997 67.963 1.00 29.54 169 LEU A CA 1
ATOM 1356 C C . LEU A 1 171 ? -20.833 78.698 67.192 1.00 31.54 169 LEU A C 1
ATOM 1357 O O . LEU A 1 171 ? -21.646 78.645 66.265 1.00 32.76 169 LEU A O 1
ATOM 1362 N N A ASN A 1 172 ? -20.100 77.658 67.587 0.59 33.34 170 ASN A N 1
ATOM 1363 N N B ASN A 1 172 ? -20.083 77.666 67.575 0.41 33.65 170 ASN A N 1
ATOM 1364 C CA A ASN A 1 172 ? -20.136 76.364 66.909 0.59 34.48 170 ASN A CA 1
ATOM 1365 C CA B ASN A 1 172 ? -20.142 76.367 66.911 0.41 34.41 170 ASN A CA 1
ATOM 1366 C C A ASN A 1 172 ? -19.885 76.493 65.411 0.59 32.80 170 ASN A C 1
ATOM 1367 C C B ASN A 1 172 ? -19.899 76.509 65.410 0.41 32.92 170 ASN A C 1
ATOM 1368 O O A ASN A 1 172 ? -20.592 75.899 64.594 0.59 36.04 170 ASN A O 1
ATOM 1369 O O B ASN A 1 172 ? -20.624 75.946 64.586 0.41 35.89 170 ASN A O 1
ATOM 1378 N N . LEU A 1 173 ? -18.873 77.279 65.065 1.00 30.67 171 LEU A N 1
ATOM 1379 C CA . LEU A 1 173 ? -18.546 77.540 63.678 1.00 30.27 171 LEU A CA 1
ATOM 1380 C C . LEU A 1 173 ? -17.967 76.298 63.012 1.00 27.81 171 LEU A C 1
ATOM 1381 O O . LEU A 1 173 ? -17.019 75.693 63.516 1.00 32.52 171 LEU A O 1
ATOM 1386 N N . GLN A 1 174 ? -18.544 75.917 61.879 1.00 28.77 172 GLN A N 1
ATOM 1387 C CA . GLN A 1 174 ? -17.979 74.845 61.076 1.00 30.50 172 GLN A CA 1
ATOM 1388 C C . GLN A 1 174 ? -16.689 75.329 60.426 1.00 30.36 172 GLN A C 1
ATOM 1389 O O . GLN A 1 174 ? -16.662 76.392 59.805 1.00 29.14 172 GLN A O 1
ATOM 1395 N N . ILE A 1 175 ? -15.612 74.566 60.588 1.00 27.22 173 ILE A N 1
ATOM 1396 C CA . ILE A 1 175 ? -14.342 74.886 59.943 1.00 27.75 173 ILE A CA 1
ATOM 1397 C C . ILE A 1 175 ? -13.836 73.619 59.257 1.00 31.33 173 ILE A C 1
ATOM 1398 O O . ILE A 1 175 ? -13.555 72.627 59.923 1.00 31.01 173 ILE A O 1
ATOM 1403 N N . LYS A 1 176 ? -13.743 73.656 57.929 1.00 26.80 174 LYS A N 1
ATOM 1404 C CA . LYS A 1 176 ? -13.415 72.470 57.125 1.00 28.26 174 LYS A CA 1
ATOM 1405 C C . LYS A 1 176 ? -12.064 71.857 57.503 1.00 28.68 174 LYS A C 1
ATOM 1406 O O . LYS A 1 176 ? -11.947 70.631 57.703 1.00 30.20 174 LYS A O 1
ATOM 1412 N N . GLU A 1 177 ? -11.048 72.707 57.579 1.00 26.77 175 GLU A N 1
ATOM 1413 C CA . GLU A 1 177 ? -9.706 72.281 57.966 1.00 26.22 175 GLU A CA 1
ATOM 1414 C C . GLU A 1 177 ? -9.375 72.890 59.319 1.00 24.23 175 GLU A C 1
ATOM 1415 O O . GLU A 1 177 ? -9.143 74.095 59.418 1.00 24.64 175 GLU A O 1
ATOM 1421 N N . ARG A 1 178 ? -9.366 72.070 60.364 1.00 27.42 176 ARG A N 1
ATOM 1422 C CA . ARG A 1 178 ? -9.256 72.604 61.716 1.00 25.23 176 ARG A CA 1
ATOM 1423 C C . ARG A 1 178 ? -8.377 71.772 62.644 1.00 27.60 176 ARG A C 1
ATOM 1424 O O . ARG A 1 178 ? -8.232 72.113 63.816 1.00 25.62 176 ARG A O 1
ATOM 1432 N N . SER A 1 179 ? -7.805 70.678 62.150 1.00 26.84 177 SER A N 1
ATOM 1433 C CA . SER A 1 179 ? -7.037 69.809 63.036 1.00 26.99 177 SER A CA 1
ATOM 1434 C C . SER A 1 179 ? -5.789 70.484 63.618 1.00 26.16 177 SER A C 1
ATOM 1435 O O . SER A 1 179 ? -5.450 70.255 64.780 1.00 27.77 177 SER A O 1
ATOM 1438 N N . HIS A 1 180 ? -5.115 71.321 62.828 1.00 23.96 178 HIS A N 1
ATOM 1439 C CA . HIS A 1 180 ? -3.930 72.009 63.312 1.00 22.48 178 HIS A CA 1
ATOM 1440 C C . HIS A 1 180 ? -4.323 73.147 64.243 1.00 23.42 178 HIS A C 1
ATOM 1441 O O . HIS A 1 180 ? -3.693 73.368 65.279 1.00 26.27 178 HIS A O 1
ATOM 1448 N N . LEU A 1 181 ? -5.386 73.854 63.874 1.00 23.16 179 LEU A N 1
ATOM 1449 C CA . LEU A 1 181 ? -5.925 74.916 64.708 1.00 24.01 179 LEU A CA 1
ATOM 1450 C C . LEU A 1 181 ? -6.337 74.391 66.086 1.00 24.33 179 LEU A C 1
ATOM 1451 O O . LEU A 1 181 ? -6.026 75.009 67.099 1.00 25.84 179 LEU A O 1
ATOM 1456 N N . ASP A 1 182 ? -7.011 73.246 66.129 1.00 27.22 180 ASP A N 1
ATOM 1457 C CA . ASP A 1 182 ? -7.432 72.681 67.408 1.00 25.53 180 ASP A CA 1
ATOM 1458 C C . ASP A 1 182 ? -6.243 72.291 68.303 1.00 25.48 180 ASP A C 1
ATOM 1459 O O . ASP A 1 182 ? -6.282 72.505 69.518 1.00 28.17 180 ASP A O 1
ATOM 1464 N N . GLN A 1 183 ? -5.187 71.729 67.717 1.00 26.03 181 GLN A N 1
ATOM 1465 C CA . GLN A 1 183 ? -4.018 71.363 68.511 1.00 27.07 181 GLN A CA 1
ATOM 1466 C C . GLN A 1 183 ? -3.319 72.618 69.023 1.00 26.73 181 GLN A C 1
ATOM 1467 O O . GLN A 1 183 ? -2.824 72.648 70.147 1.00 29.64 181 GLN A O 1
ATOM 1473 N N . TYR A 1 184 ? -3.301 73.649 68.187 1.00 24.58 182 TYR A N 1
ATOM 1474 C CA . TYR A 1 184 ? -2.722 74.940 68.545 1.00 24.76 182 TYR A CA 1
ATOM 1475 C C . TYR A 1 184 ? -3.477 75.584 69.697 1.00 28.26 182 TYR A C 1
ATOM 1476 O O . TYR A 1 184 ? -2.873 76.098 70.646 1.00 26.52 182 TYR A O 1
ATOM 1485 N N . MET A 1 185 ? -4.803 75.539 69.622 1.00 26.65 183 MET A N 1
ATOM 1486 C CA . MET A 1 185 ? -5.631 76.128 70.655 1.00 24.09 183 MET A CA 1
ATOM 1487 C C . MET A 1 185 ? -5.429 75.431 71.993 1.00 27.61 183 MET A C 1
ATOM 1488 O O . MET A 1 185 ? -5.381 76.085 73.035 1.00 30.61 183 MET A O 1
ATOM 1493 N N . ALA A 1 186 ? -5.298 74.108 71.957 1.00 27.62 184 ALA A N 1
ATOM 1494 C CA . ALA A 1 186 ? -5.090 73.325 73.167 1.00 28.99 184 ALA A CA 1
ATOM 1495 C C . ALA A 1 186 ? -3.783 73.711 73.841 1.00 33.91 184 ALA A C 1
ATOM 1496 O O . ALA A 1 186 ? -3.706 73.791 75.070 1.00 37.24 184 ALA A O 1
ATOM 1498 N N . ARG A 1 187 ? -2.751 73.934 73.036 1.00 29.68 185 ARG A N 1
ATOM 1499 C CA . ARG A 1 187 ? -1.452 74.284 73.583 1.00 33.19 185 ARG A CA 1
ATOM 1500 C C . ARG A 1 187 ? -1.425 75.708 74.144 1.00 32.82 185 ARG A C 1
ATOM 1501 O O . ARG A 1 187 ? -0.979 75.916 75.276 1.00 36.02 185 ARG A O 1
ATOM 1509 N N . VAL A 1 188 ? -1.898 76.677 73.358 1.00 31.66 186 VAL A N 1
ATOM 1510 C CA . VAL A 1 188 ? -1.949 78.070 73.818 1.00 28.02 186 VAL A CA 1
ATOM 1511 C C . VAL A 1 188 ? -2.759 78.185 75.105 1.00 29.27 186 VAL A C 1
ATOM 1512 O O . VAL A 1 188 ? -2.404 78.954 75.999 1.00 26.51 186 VAL A O 1
ATOM 1516 N N . ALA A 1 189 ? -3.824 77.394 75.218 1.00 28.74 187 ALA A N 1
ATOM 1517 C CA . ALA A 1 189 ? -4.685 77.453 76.399 1.00 28.44 187 ALA A CA 1
ATOM 1518 C C . ALA A 1 189 ? -3.960 77.002 77.670 1.00 34.31 187 ALA A C 1
ATOM 1519 O O . ALA A 1 189 ? -4.426 77.258 78.780 1.00 38.93 187 ALA A O 1
ATOM 1521 N N . GLU A 1 190 ? -2.820 76.340 77.497 1.00 35.38 188 GLU A N 1
ATOM 1522 C CA . GLU A 1 190 ? -2.030 75.847 78.624 1.00 37.25 188 GLU A CA 1
ATOM 1523 C C . GLU A 1 190 ? -1.050 76.873 79.196 1.00 35.81 188 GLU A C 1
ATOM 1524 O O . GLU A 1 190 ? -0.544 76.694 80.307 1.00 36.96 188 GLU A O 1
ATOM 1530 N N . ARG A 1 191 ? -0.776 77.939 78.446 1.00 31.34 189 ARG A N 1
ATOM 1531 C CA . ARG A 1 191 ? 0.183 78.946 78.893 1.00 32.86 189 ARG A CA 1
ATOM 1532 C C . ARG A 1 191 ? -0.311 79.602 80.176 1.00 31.01 189 ARG A C 1
ATOM 1533 O O . ARG A 1 191 ? -1.490 79.933 80.286 1.00 31.34 189 ARG A O 1
ATOM 1541 N N . PRO A 1 192 ? 0.587 79.789 81.153 1.00 31.35 190 PRO A N 1
ATOM 1542 C CA . PRO A 1 192 ? 0.190 80.360 82.444 1.00 33.45 190 PRO A CA 1
ATOM 1543 C C . PRO A 1 192 ? -0.456 81.735 82.288 1.00 34.01 190 PRO A C 1
ATOM 1544 O O . PRO A 1 192 ? -1.410 82.044 82.998 1.00 33.97 190 PRO A O 1
ATOM 1548 N N . ALA A 1 193 ? 0.052 82.543 81.362 1.00 29.40 191 ALA A N 1
ATOM 1549 C CA . ALA A 1 193 ? -0.493 83.875 81.139 1.00 27.61 191 ALA A CA 1
ATOM 1550 C C . ALA A 1 193 ? -1.897 83.842 80.551 1.00 29.40 191 ALA A C 1
ATOM 1551 O O . ALA A 1 193 ? -2.717 84.721 80.835 1.00 30.10 191 ALA A O 1
ATOM 1553 N N . VAL A 1 194 ? -2.170 82.852 79.704 1.00 29.14 192 VAL A N 1
ATOM 1554 C CA . VAL A 1 194 ? -3.501 82.694 79.142 1.00 28.22 192 VAL A CA 1
ATOM 1555 C C . VAL A 1 194 ? -4.464 82.226 80.227 1.00 26.76 192 VAL A C 1
ATOM 1556 O O . VAL A 1 194 ? -5.575 82.755 80.364 1.00 30.99 192 VAL A O 1
ATOM 1560 N N . LYS A 1 195 ? -4.046 81.226 80.996 1.00 25.65 193 LYS A N 1
ATOM 1561 C CA . LYS A 1 195 ? -4.878 80.743 82.090 1.00 27.47 193 LYS A CA 1
ATOM 1562 C C . LYS A 1 195 ? -5.195 81.870 83.075 1.00 33.05 193 LYS A C 1
ATOM 1563 O O . LYS A 1 195 ? -6.332 82.000 83.528 1.00 34.83 193 LYS A O 1
ATOM 1569 N N . ALA A 1 196 ? -4.203 82.706 83.372 1.00 26.79 194 ALA A N 1
ATOM 1570 C CA . ALA A 1 196 ? -4.390 83.763 84.362 1.00 31.32 194 ALA A CA 1
ATOM 1571 C C . ALA A 1 196 ? -5.305 84.876 83.835 1.00 29.90 194 ALA A C 1
ATOM 1572 O O . ALA A 1 196 ? -6.115 85.425 84.586 1.00 33.26 194 ALA A O 1
ATOM 1574 N N . ALA A 1 197 ? -5.175 85.209 82.554 1.00 27.30 195 ALA A N 1
ATOM 1575 C CA . ALA A 1 197 ? -6.069 86.184 81.941 1.00 28.17 195 ALA A CA 1
ATOM 1576 C C . ALA A 1 197 ? -7.511 85.690 81.999 1.00 31.85 195 ALA A C 1
ATOM 1577 O O . ALA A 1 197 ? -8.415 86.430 82.403 1.00 29.26 195 ALA A O 1
ATOM 1579 N N . LEU A 1 198 ? -7.724 84.436 81.605 1.00 31.63 196 LEU A N 1
ATOM 1580 C CA . LEU A 1 198 ? -9.061 83.847 81.628 1.00 28.60 196 LEU A CA 1
ATOM 1581 C C . LEU A 1 198 ? -9.647 83.830 83.036 1.00 36.53 196 LEU A C 1
ATOM 1582 O O . LEU A 1 198 ? -10.808 84.179 83.235 1.00 35.24 196 LEU A O 1
ATOM 1587 N N . ALA A 1 199 ? -8.843 83.423 84.014 1.00 31.85 197 ALA A N 1
ATOM 1588 C CA . ALA A 1 199 ? -9.295 83.429 85.397 1.00 31.96 197 ALA A CA 1
ATOM 1589 C C . ALA A 1 199 ? -9.669 84.839 85.856 1.00 32.08 197 ALA A C 1
ATOM 1590 O O . ALA A 1 199 ? -10.667 85.029 86.545 1.00 37.03 197 ALA A O 1
ATOM 1592 N N . ALA A 1 200 ? -8.879 85.833 85.460 1.00 30.45 198 ALA A N 1
ATOM 1593 C CA . ALA A 1 200 ? -9.137 87.205 85.900 1.00 35.95 198 ALA A CA 1
ATOM 1594 C C . ALA A 1 200 ? -10.434 87.759 85.316 1.00 30.50 198 ALA A C 1
ATOM 1595 O O . ALA A 1 200 ? -11.066 88.635 85.913 1.00 35.11 198 ALA A O 1
ATOM 1597 N N . GLU A 1 201 ? -10.815 87.256 84.145 1.00 31.58 199 GLU A N 1
ATOM 1598 C CA . GLU A 1 201 ? -12.052 87.686 83.501 1.00 31.71 199 GLU A CA 1
ATOM 1599 C C . GLU A 1 201 ? -13.254 86.847 83.930 1.00 33.60 199 GLU A C 1
ATOM 1600 O O . GLU A 1 201 ? -14.378 87.096 83.492 1.00 36.03 199 GLU A O 1
ATOM 1606 N N . ASP A 1 202 ? -13.005 85.873 84.806 1.00 37.58 200 ASP A N 1
ATOM 1607 C CA . ASP A 1 202 ? -14.027 84.941 85.299 1.00 42.26 200 ASP A CA 1
ATOM 1608 C C . ASP A 1 202 ? -14.678 84.139 84.170 1.00 44.24 200 ASP A C 1
ATOM 1609 O O . ASP A 1 202 ? -15.899 83.988 84.119 1.00 56.01 200 ASP A O 1
ATOM 1614 N N . ILE A 1 203 ? -13.849 83.631 83.264 1.00 46.60 201 ILE A N 1
ATOM 1615 C CA . ILE A 1 203 ? -14.320 82.768 82.186 1.00 48.92 201 ILE A CA 1
ATOM 1616 C C . ILE A 1 203 ? -13.375 81.586 81.998 1.00 55.20 201 ILE A C 1
ATOM 1617 O O . ILE A 1 203 ? -12.647 81.211 82.919 1.00 59.06 201 ILE A O 1
ATOM 1622 N N . VAL B 1 2 ? 15.147 91.984 41.994 1.00 57.31 0 VAL B N 1
ATOM 1623 C CA . VAL B 1 2 ? 14.287 92.548 40.959 1.00 52.21 0 VAL B CA 1
ATOM 1624 C C . VAL B 1 2 ? 13.346 93.599 41.554 1.00 37.77 0 VAL B C 1
ATOM 1625 O O . VAL B 1 2 ? 13.066 93.581 42.744 1.00 53.14 0 VAL B O 1
ATOM 1629 N N . MET B 1 3 ? 12.881 94.520 40.720 1.00 42.15 1 MET B N 1
ATOM 1630 C CA . MET B 1 3 ? 11.984 95.597 41.130 1.00 36.92 1 MET B CA 1
ATOM 1631 C C . MET B 1 3 ? 10.718 95.140 41.867 1.00 32.70 1 MET B C 1
ATOM 1632 O O . MET B 1 3 ? 10.098 94.152 41.481 1.00 34.08 1 MET B O 1
ATOM 1637 N N A MET B 1 4 ? 10.346 95.876 42.916 0.49 29.38 2 MET B N 1
ATOM 1638 N N B MET B 1 4 ? 10.342 95.841 42.929 0.51 30.45 2 MET B N 1
ATOM 1639 C CA A MET B 1 4 ? 9.087 95.650 43.640 0.49 27.37 2 MET B CA 1
ATOM 1640 C CA B MET B 1 4 ? 9.119 95.468 43.631 0.51 30.48 2 MET B CA 1
ATOM 1641 C C A MET B 1 4 ? 7.909 95.693 42.677 0.49 28.01 2 MET B C 1
ATOM 1642 C C B MET B 1 4 ? 7.919 95.681 42.723 0.51 28.46 2 MET B C 1
ATOM 1643 O O A MET B 1 4 ? 7.891 96.519 41.765 0.49 30.41 2 MET B O 1
ATOM 1644 O O B MET B 1 4 ? 7.907 96.590 41.896 0.51 25.32 2 MET B O 1
ATOM 1653 N N . LYS B 1 5 ? 6.919 94.823 42.882 1.00 26.10 3 LYS B N 1
ATOM 1654 C CA . LYS B 1 5 ? 5.745 94.807 42.012 1.00 24.42 3 LYS B CA 1
ATOM 1655 C C . LYS B 1 5 ? 4.461 94.799 42.829 1.00 22.35 3 LYS B C 1
ATOM 1656 O O . LYS B 1 5 ? 4.267 93.939 43.682 1.00 24.91 3 LYS B O 1
ATOM 1662 N N . LEU B 1 6 ? 3.589 95.769 42.568 1.00 22.05 4 LEU B N 1
ATOM 1663 C CA . LEU B 1 6 ? 2.299 95.842 43.241 1.00 21.82 4 LEU B CA 1
ATOM 1664 C C . LEU B 1 6 ? 1.178 95.314 42.354 1.00 22.85 4 LEU B C 1
ATOM 1665 O O . LEU B 1 6 ? 0.956 95.823 41.241 1.00 23.17 4 LEU B O 1
ATOM 1670 N N . PHE B 1 7 ? 0.444 94.328 42.867 1.00 23.36 5 PHE B N 1
ATOM 1671 C CA . PHE B 1 7 ? -0.769 93.833 42.206 1.00 21.97 5 PHE B CA 1
ATOM 1672 C C . PHE B 1 7 ? -1.981 94.610 42.702 1.00 21.85 5 PHE B C 1
ATOM 1673 O O . PHE B 1 7 ? -2.147 94.828 43.908 1.00 23.42 5 PHE B O 1
ATOM 1681 N N . TYR B 1 8 ? -2.797 95.080 41.763 1.00 22.39 6 TYR B N 1
ATOM 1682 C CA . TYR B 1 8 ? -3.861 96.033 42.091 1.00 23.04 6 TYR B CA 1
ATOM 1683 C C . TYR B 1 8 ? -5.070 95.818 41.196 1.00 22.84 6 TYR B C 1
ATOM 1684 O O . TYR B 1 8 ? -4.980 95.139 40.169 1.00 25.61 6 TYR B O 1
ATOM 1693 N N . LYS B 1 9 ? -6.195 96.412 41.595 1.00 23.08 7 LYS B N 1
ATOM 1694 C CA . LYS B 1 9 ? -7.380 96.517 40.753 1.00 22.35 7 LYS B CA 1
ATOM 1695 C C . LYS B 1 9 ? -7.789 97.968 40.840 1.00 22.21 7 LYS B C 1
ATOM 1696 O O . LYS B 1 9 ? -7.834 98.515 41.936 1.00 25.60 7 LYS B O 1
ATOM 1702 N N . PRO B 1 10 ? -8.083 98.603 39.697 1.00 22.13 8 PRO B N 1
ATOM 1703 C CA . PRO B 1 10 ? -8.461 100.025 39.689 1.00 25.20 8 PRO B CA 1
ATOM 1704 C C . PRO B 1 10 ? -9.512 100.415 40.728 1.00 26.56 8 PRO B C 1
ATOM 1705 O O . PRO B 1 10 ? -10.610 99.859 40.741 1.00 28.19 8 PRO B O 1
ATOM 1709 N N . GLY B 1 11 ? -9.152 101.356 41.600 1.00 27.86 9 GLY B N 1
ATOM 1710 C CA . GLY B 1 11 ? -10.085 101.913 42.567 1.00 26.20 9 GLY B CA 1
ATOM 1711 C C . GLY B 1 11 ? -10.281 101.105 43.835 1.00 26.72 9 GLY B C 1
ATOM 1712 O O . GLY B 1 11 ? -10.920 101.571 44.775 1.00 28.68 9 GLY B O 1
ATOM 1713 N N . ALA B 1 12 ? -9.747 99.889 43.860 1.00 23.38 10 ALA B N 1
ATOM 1714 C CA . ALA B 1 12 ? -9.837 99.035 45.042 1.00 24.50 10 ALA B CA 1
ATOM 1715 C C . ALA B 1 12 ? -8.901 99.528 46.138 1.00 21.77 10 ALA B C 1
ATOM 1716 O O . ALA B 1 12 ? -8.185 100.523 45.961 1.00 22.91 10 ALA B O 1
ATOM 1718 N N . CYS B 1 13 ? -8.882 98.825 47.263 1.00 22.80 11 CYS B N 1
ATOM 1719 C CA . CYS B 1 13 ? -8.054 99.245 48.394 1.00 23.10 11 CYS B CA 1
ATOM 1720 C C . CYS B 1 13 ? -6.576 99.329 48.029 1.00 22.99 11 CYS B C 1
ATOM 1721 O O . CYS B 1 13 ? -5.808 99.997 48.717 1.00 22.75 11 CYS B O 1
ATOM 1724 N N . SER B 1 14 ? -6.178 98.644 46.951 1.00 20.11 12 SER B N 1
ATOM 1725 C CA . SER B 1 14 ? -4.792 98.661 46.488 1.00 19.92 12 SER B CA 1
ATOM 1726 C C . SER B 1 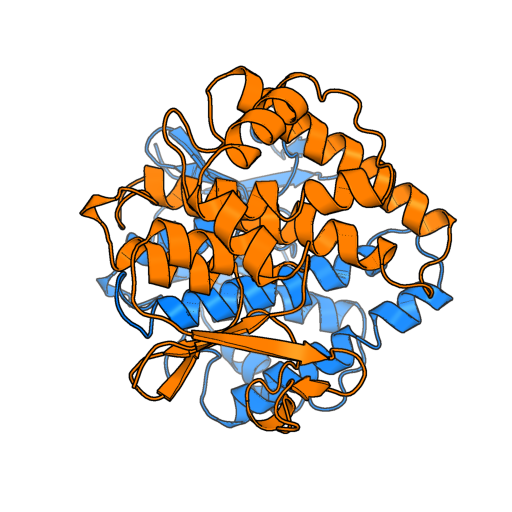14 ? -4.345 100.049 46.019 1.00 21.71 12 SER B C 1
ATOM 1727 O O . SER B 1 14 ? -3.149 100.276 45.798 1.00 21.94 12 SER B O 1
ATOM 1730 N N . LEU B 1 15 ? -5.289 100.979 45.856 1.00 20.15 13 LEU B N 1
ATOM 1731 C CA . LEU B 1 15 ? -4.940 102.339 45.466 1.00 20.02 13 LEU B CA 1
ATOM 1732 C C . LEU B 1 15 ? -4.103 103.000 46.559 1.00 20.53 13 LEU B C 1
ATOM 1733 O O . LEU B 1 15 ? -3.256 103.856 46.283 1.00 21.51 13 LEU B O 1
ATOM 1738 N N . SER B 1 16 ? -4.319 102.568 47.796 1.00 21.32 14 SER B N 1
ATOM 1739 C CA . SER B 1 16 ? -3.580 103.119 48.928 1.00 21.92 14 SER B CA 1
ATOM 1740 C C . SER B 1 16 ? -2.056 102.897 48.828 1.00 22.78 14 SER B C 1
ATOM 1741 O O . SER B 1 16 ? -1.310 103.883 48.752 1.00 21.37 14 SER B O 1
ATOM 1744 N N . PRO B 1 17 ? -1.586 101.628 48.781 1.00 20.99 15 PRO B N 1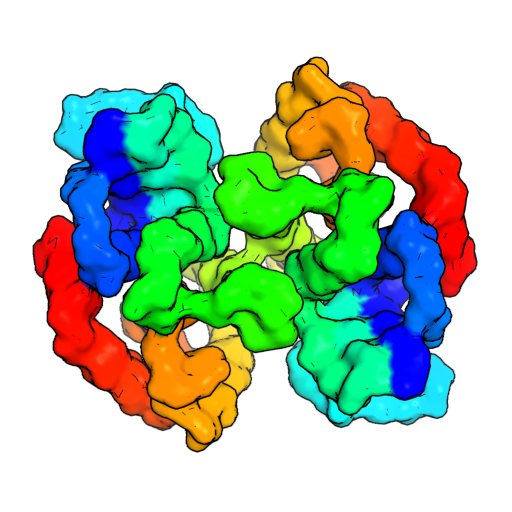
ATOM 1745 C CA . PRO B 1 17 ? -0.143 101.442 48.601 1.00 20.33 15 PRO B CA 1
ATOM 1746 C C . PRO B 1 17 ? 0.341 101.950 47.243 1.00 18.96 15 PRO B C 1
ATOM 1747 O O . PRO B 1 17 ? 1.535 102.272 47.132 1.00 19.46 15 PRO B O 1
ATOM 1751 N N . HIS B 1 18 ? -0.540 102.035 46.241 1.00 19.28 16 HIS B N 1
ATOM 1752 C CA . HIS B 1 18 ? -0.146 102.580 44.935 1.00 21.27 16 HIS B CA 1
ATOM 1753 C C . HIS B 1 18 ? 0.223 104.053 45.080 1.00 19.93 16 HIS B C 1
ATOM 1754 O O . HIS B 1 18 ? 1.260 104.486 44.588 1.00 21.53 16 HIS B O 1
ATOM 1761 N N . ILE B 1 19 ? -0.615 104.810 45.780 1.00 20.44 17 ILE B N 1
ATOM 1762 C CA . ILE B 1 19 ? -0.280 106.192 46.117 1.00 19.23 17 ILE B CA 1
ATOM 1763 C C . ILE B 1 19 ? 1.017 106.274 46.921 1.00 20.42 17 ILE B C 1
ATOM 1764 O O . ILE B 1 19 ? 1.874 107.119 46.650 1.00 21.17 17 ILE B O 1
ATOM 1769 N N . VAL B 1 20 ? 1.178 105.383 47.895 1.00 21.14 18 VAL B N 1
ATOM 1770 C CA . VAL B 1 20 ? 2.356 105.439 48.755 1.00 22.22 18 VAL B CA 1
ATOM 1771 C C . VAL B 1 20 ? 3.641 105.171 47.980 1.00 22.57 18 VAL B C 1
ATOM 1772 O O . VAL B 1 20 ? 4.653 105.834 48.210 1.00 22.71 18 VAL B O 1
ATOM 1776 N N . LEU B 1 21 ? 3.591 104.216 47.056 1.00 22.62 19 LEU B N 1
ATOM 1777 C CA . LEU B 1 21 ? 4.738 103.951 46.187 1.00 22.02 19 LEU B CA 1
ATOM 1778 C C . LEU B 1 21 ? 5.195 105.201 45.458 1.00 24.90 19 LEU B C 1
ATOM 1779 O O . LEU B 1 21 ? 6.397 105.500 45.387 1.00 24.24 19 LEU B O 1
ATOM 1784 N N . ARG B 1 22 ? 4.233 105.940 44.920 1.00 24.00 20 ARG B N 1
ATOM 1785 C CA . ARG B 1 22 ? 4.543 107.155 44.184 1.00 24.62 20 ARG B CA 1
ATOM 1786 C C . ARG B 1 22 ? 5.033 108.268 45.103 1.00 25.33 20 ARG B C 1
ATOM 1787 O O . ARG B 1 22 ? 5.967 108.990 44.766 1.00 26.27 20 ARG B O 1
ATOM 1795 N N . GLU B 1 23 ? 4.435 108.382 46.282 1.00 23.63 21 GLU B N 1
ATOM 1796 C CA . GLU B 1 23 ? 4.891 109.391 47.238 1.00 22.35 21 GLU B CA 1
ATOM 1797 C C . GLU B 1 23 ? 6.288 109.068 47.728 1.00 24.28 21 GLU B C 1
ATOM 1798 O O . GLU B 1 23 ? 7.075 109.959 48.032 1.00 25.15 21 GLU B O 1
ATOM 1804 N N . ALA B 1 24 ? 6.587 107.771 47.819 1.00 23.81 22 ALA B N 1
ATOM 1805 C CA . ALA B 1 24 ? 7.879 107.331 48.327 1.00 23.12 22 ALA B CA 1
ATOM 1806 C C . ALA B 1 24 ? 9.029 107.517 47.348 1.00 25.20 22 ALA B C 1
ATOM 1807 O O . ALA B 1 24 ? 10.191 107.547 47.756 1.00 27.38 22 ALA B O 1
ATOM 1809 N N . GLY B 1 25 ? 8.716 107.630 46.057 1.00 27.04 23 GLY B N 1
ATOM 1810 C CA . GLY B 1 25 ? 9.743 107.804 45.039 1.00 27.17 23 GLY B CA 1
ATOM 1811 C C . GLY B 1 25 ? 10.557 106.551 44.766 1.00 29.78 23 GLY B C 1
ATOM 1812 O O . GLY B 1 25 ? 11.628 106.623 44.161 1.00 31.64 23 GLY B O 1
ATOM 1813 N N . LEU B 1 26 ? 10.040 105.406 45.202 1.00 29.92 24 LEU B N 1
ATOM 1814 C CA . LEU B 1 26 ? 10.720 104.126 45.025 1.00 32.25 24 LEU B CA 1
ATOM 1815 C C . LEU B 1 26 ? 10.565 103.581 43.598 1.00 25.86 24 LEU B C 1
ATOM 1816 O O . LEU B 1 26 ? 9.627 103.941 42.890 1.00 30.93 24 LEU B O 1
ATOM 1821 N N . ASP B 1 27 ? 11.500 102.739 43.167 1.00 31.02 25 ASP B N 1
ATOM 1822 C CA . ASP B 1 27 ? 11.348 102.046 41.889 1.00 30.31 25 ASP B CA 1
ATOM 1823 C C . ASP B 1 27 ? 10.338 100.918 42.074 1.00 29.48 25 ASP B C 1
ATOM 1824 O O . ASP B 1 27 ? 10.445 100.133 43.018 1.00 30.61 25 ASP B O 1
ATOM 1829 N N . PHE B 1 28 ? 9.350 100.843 41.187 1.00 26.66 26 PHE B N 1
ATOM 1830 C CA . PHE B 1 28 ? 8.370 99.761 41.259 1.00 23.92 26 PHE B CA 1
ATOM 1831 C C . PHE B 1 28 ? 7.672 99.570 39.931 1.00 25.62 26 PHE B C 1
ATOM 1832 O O . PHE B 1 28 ? 7.726 100.438 39.059 1.00 31.07 26 PHE B O 1
ATOM 1840 N N . SER B 1 29 ? 7.008 98.430 39.773 1.00 26.57 27 SER B N 1
ATOM 1841 C CA . SER B 1 29 ? 6.077 98.259 38.666 1.00 26.51 27 SER B CA 1
ATOM 1842 C C . SER B 1 29 ? 4.725 97.826 39.221 1.00 27.37 27 SER B C 1
ATOM 1843 O O . SER B 1 29 ? 4.601 97.512 40.410 1.00 25.45 27 SER B O 1
ATOM 1846 N N . ILE B 1 30 ? 3.706 97.840 38.370 1.00 25.29 28 ILE B N 1
ATOM 1847 C CA . ILE B 1 30 ? 2.359 97.452 38.783 1.00 23.35 28 ILE B CA 1
ATOM 1848 C C . ILE B 1 30 ? 1.802 96.420 37.816 1.00 28.79 28 ILE B C 1
ATOM 1849 O O . ILE B 1 30 ? 2.228 96.342 36.658 1.00 29.00 28 ILE B O 1
ATOM 1854 N N . GLU B 1 31 ? 0.867 95.604 38.291 1.00 26.50 29 GLU B N 1
ATOM 1855 C CA . GLU B 1 31 ? 0.217 94.634 37.429 1.00 24.38 29 GLU B CA 1
ATOM 1856 C C . GLU B 1 31 ? -1.229 94.478 37.877 1.00 25.87 29 GLU B C 1
ATOM 1857 O O . GLU B 1 31 ? -1.503 94.250 39.060 1.00 26.47 29 GLU B O 1
ATOM 1863 N N . ARG B 1 32 ? -2.144 94.618 36.924 1.00 26.61 30 ARG B N 1
ATOM 1864 C CA . ARG B 1 32 ? -3.570 94.624 37.215 1.00 25.77 30 ARG B CA 1
ATOM 1865 C C . ARG B 1 32 ? -4.086 93.195 37.364 1.00 28.27 30 ARG B C 1
ATOM 1866 O O . ARG B 1 32 ? -3.636 92.291 36.664 1.00 28.88 30 ARG B O 1
ATOM 1874 N N . VAL B 1 33 ? -5.028 93.005 38.286 1.00 26.74 31 VAL B N 1
ATOM 1875 C CA . VAL B 1 33 ? -5.635 91.704 38.543 1.00 27.30 31 VAL B CA 1
ATOM 1876 C C . VAL B 1 33 ? -7.140 91.771 38.304 1.00 27.61 31 VAL B C 1
ATOM 1877 O O . VAL B 1 33 ? -7.804 92.738 38.690 1.00 30.33 31 VAL B O 1
ATOM 1881 N N . ASP B 1 34 ? -7.659 90.753 37.625 1.00 33.05 32 ASP B N 1
ATOM 1882 C CA . ASP B 1 34 ? -9.093 90.565 37.480 1.00 33.76 32 ASP B CA 1
ATOM 1883 C C . ASP B 1 34 ? -9.518 89.706 38.662 1.00 32.01 32 ASP B C 1
ATOM 1884 O O . ASP B 1 34 ? -9.138 88.546 38.753 1.00 34.11 32 ASP B O 1
ATOM 1889 N N . LEU B 1 35 ? -10.278 90.292 39.583 1.00 33.13 33 LEU B N 1
ATOM 1890 C CA . LEU B 1 35 ? -10.606 89.613 40.832 1.00 36.35 33 LEU B CA 1
ATOM 1891 C C . LEU B 1 35 ? -11.672 88.544 40.667 1.00 45.74 33 LEU B C 1
ATOM 1892 O O . LEU B 1 35 ? -11.865 87.718 41.557 1.00 45.83 33 LEU B O 1
ATOM 1897 N N . VAL B 1 36 ? -12.368 88.559 39.537 1.00 38.28 34 VAL B N 1
ATOM 1898 C CA . VAL B 1 36 ? -13.366 87.527 39.276 1.00 44.07 34 VAL B CA 1
ATOM 1899 C C . VAL B 1 36 ? -12.687 86.261 38.751 1.00 49.78 34 VAL B C 1
ATOM 1900 O O . VAL B 1 36 ? -12.876 85.173 39.298 1.00 53.21 34 VAL B O 1
ATOM 1904 N N . THR B 1 37 ? -11.879 86.414 37.705 1.00 43.56 35 THR B N 1
ATOM 1905 C CA . THR B 1 37 ? -11.183 85.282 37.094 1.00 45.91 35 THR B CA 1
ATOM 1906 C C . THR B 1 37 ? -9.920 84.862 37.845 1.00 38.29 35 THR B C 1
ATOM 1907 O O . THR B 1 37 ? -9.421 83.750 37.644 1.00 45.50 35 THR B O 1
ATOM 1911 N N . LYS B 1 38 ? -9.415 85.751 38.704 1.00 33.15 36 LYS B N 1
ATOM 1912 C CA . LYS B 1 38 ? -8.131 85.565 39.384 1.00 34.87 36 LYS B CA 1
ATOM 1913 C C . LYS B 1 38 ? -6.973 85.378 38.398 1.00 36.88 36 LYS B C 1
ATOM 1914 O O . LYS B 1 38 ? -6.049 84.605 38.656 1.00 39.30 36 LYS B O 1
ATOM 1920 N N . LYS B 1 39 ? -7.033 86.076 37.265 1.00 39.14 37 LYS B N 1
ATOM 1921 C CA . LYS B 1 39 ? -5.909 86.125 36.338 1.00 35.57 37 LYS B CA 1
ATOM 1922 C C . LYS B 1 39 ? -5.405 87.560 36.295 1.00 34.47 37 LYS B C 1
ATOM 1923 O O . LYS B 1 39 ? -6.194 88.501 36.400 1.00 37.57 37 LYS B O 1
ATOM 1929 N N . THR B 1 40 ? -4.096 87.741 36.150 1.00 33.65 38 THR B N 1
ATOM 1930 C CA . THR B 1 40 ? -3.557 89.086 36.010 1.00 29.03 38 THR B CA 1
ATOM 1931 C C . THR B 1 40 ? -3.671 89.528 34.556 1.00 35.91 38 THR B C 1
ATOM 1932 O O . THR B 1 40 ? -4.109 88.759 33.697 1.00 34.18 38 THR B O 1
ATOM 1936 N N . GLU B 1 41 ? -3.267 90.762 34.277 1.00 37.52 39 GLU B N 1
ATOM 1937 C CA . GLU B 1 41 ? -3.363 91.288 32.920 1.00 34.07 39 GLU B CA 1
ATOM 1938 C C . GLU B 1 41 ? -2.430 90.595 31.929 1.00 30.07 39 GLU B C 1
ATOM 1939 O O . GLU B 1 41 ? -2.602 90.738 30.720 1.00 37.14 39 GLU B O 1
ATOM 1945 N N . THR B 1 42 ? -1.453 89.844 32.430 1.00 34.36 40 THR B N 1
ATOM 1946 C CA . THR B 1 42 ? -0.563 89.075 31.556 1.00 31.47 40 THR B CA 1
ATOM 1947 C C . THR B 1 42 ? -1.083 87.658 31.329 1.00 36.16 40 THR B C 1
ATOM 1948 O O . THR B 1 42 ? -0.499 86.887 30.562 1.00 42.19 40 THR B O 1
ATOM 1952 N N . GLY B 1 43 ? -2.180 87.321 32.002 1.00 36.98 41 GLY B N 1
ATOM 1953 C CA . GLY B 1 43 ? -2.770 85.997 31.902 1.00 34.90 41 GLY B CA 1
ATOM 1954 C C . GLY B 1 43 ? -2.288 85.069 33.003 1.00 40.94 41 GLY B C 1
ATOM 1955 O O . GLY B 1 43 ? -2.702 83.910 33.086 1.00 45.39 41 GLY B O 1
ATOM 1956 N N . ALA B 1 44 ? -1.403 85.582 33.850 1.00 37.93 42 ALA B N 1
ATOM 1957 C CA . ALA B 1 44 ? -0.825 84.795 34.934 1.00 40.30 42 ALA B CA 1
ATOM 1958 C C . ALA B 1 44 ? -1.871 84.376 35.966 1.00 40.51 42 ALA B C 1
ATOM 1959 O O . ALA B 1 44 ? -2.839 85.094 36.204 1.00 39.12 42 ALA B O 1
ATOM 1961 N N . ASP B 1 45 ? -1.673 83.209 36.573 1.00 42.16 43 ASP B N 1
ATOM 1962 C CA . ASP B 1 45 ? -2.566 82.734 37.626 1.00 39.12 43 ASP B CA 1
ATOM 1963 C C . ASP B 1 45 ? -2.313 83.480 38.930 1.00 39.39 43 ASP B C 1
ATOM 1964 O O . ASP B 1 45 ? -1.256 83.305 39.538 1.00 40.48 43 ASP B O 1
ATOM 1969 N N . TYR B 1 46 ? -3.274 84.298 39.368 1.00 32.99 44 TYR B N 1
ATOM 1970 C CA . TYR B 1 46 ? -3.058 85.148 40.538 1.00 31.56 44 TYR B CA 1
ATOM 1971 C C . TYR B 1 46 ? -3.031 84.378 41.862 1.00 30.88 44 TYR B C 1
ATOM 1972 O O . TYR B 1 46 ? -2.363 84.794 42.808 1.00 32.73 44 TYR B O 1
ATOM 1981 N N . LEU B 1 47 ? -3.740 83.256 41.935 1.00 34.49 45 LEU B N 1
ATOM 1982 C CA . LEU B 1 47 ? -3.712 82.451 43.158 1.00 37.79 45 LEU B CA 1
ATOM 1983 C C . LEU B 1 47 ? -2.327 81.866 43.425 1.00 40.28 45 LEU B C 1
ATOM 1984 O O . LEU B 1 47 ? -1.986 81.562 44.569 1.00 35.81 45 LEU B O 1
ATOM 1989 N N . SER B 1 48 ? -1.540 81.712 42.364 1.00 36.09 46 SER B N 1
ATOM 1990 C CA . SER B 1 48 ? -0.153 81.269 42.475 1.00 40.42 46 SER B CA 1
ATOM 1991 C C . SER B 1 48 ? 0.730 82.327 43.112 1.00 40.03 46 SER B C 1
ATOM 1992 O O . SER B 1 48 ? 1.784 82.017 43.668 1.00 44.98 46 SER B O 1
ATOM 1995 N N . ILE B 1 49 ? 0.298 83.579 43.009 1.00 37.20 47 ILE B N 1
ATOM 1996 C CA . ILE B 1 49 ? 1.047 84.705 43.540 1.00 37.22 47 ILE B CA 1
ATOM 1997 C C . ILE B 1 49 ? 0.592 85.057 44.955 1.00 33.98 47 ILE B C 1
ATOM 1998 O O . ILE B 1 49 ? 1.398 85.075 45.888 1.00 35.51 47 ILE B O 1
ATOM 2003 N N . ASN B 1 50 ? -0.695 85.357 45.106 1.00 33.94 48 ASN B N 1
ATOM 2004 C CA . ASN B 1 50 ? -1.289 85.553 46.425 1.00 32.59 48 ASN B CA 1
ATOM 2005 C C . ASN B 1 50 ? -2.432 84.562 46.640 1.00 32.02 48 ASN B C 1
ATOM 2006 O O . ASN B 1 50 ? -3.536 84.767 46.138 1.00 33.75 48 ASN B O 1
ATOM 2011 N N . PRO B 1 51 ? -2.166 83.478 47.385 1.00 35.65 49 PRO B N 1
ATOM 2012 C CA . PRO B 1 51 ? -3.194 82.467 47.670 1.00 34.28 49 PRO B CA 1
ATOM 2013 C C . PRO B 1 51 ? -4.466 83.022 48.331 1.00 33.57 49 PRO B C 1
ATOM 2014 O O . PRO B 1 51 ? -5.511 82.382 48.248 1.00 38.51 49 PRO B O 1
ATOM 2018 N N A LYS B 1 52 ? -4.371 84.185 48.970 0.40 28.88 50 LYS B N 1
ATOM 2019 N N B LYS B 1 52 ? -4.377 84.186 48.972 0.60 28.14 50 LYS B N 1
ATOM 2020 C CA A LYS B 1 52 ? -5.540 84.840 49.549 0.40 29.46 50 LYS B CA 1
ATOM 2021 C CA B LYS B 1 52 ? -5.561 84.827 49.541 0.60 29.63 50 LYS B CA 1
ATOM 2022 C C A LYS B 1 52 ? -6.405 85.444 48.445 0.40 29.07 50 LYS B C 1
ATOM 2023 C C B LYS B 1 52 ? -6.418 85.428 48.435 0.60 27.83 50 LYS B C 1
ATOM 2024 O O A LYS B 1 52 ? -7.564 85.797 48.670 0.40 31.80 50 LYS B O 1
ATOM 2025 O O B LYS B 1 52 ? -7.585 85.768 48.648 0.60 33.20 50 LYS B O 1
ATOM 2036 N N . GLY B 1 53 ? -5.830 85.555 47.248 1.00 30.05 51 GLY B N 1
ATOM 2037 C CA . GLY B 1 53 ? -6.555 86.024 46.079 1.00 32.45 51 GLY B CA 1
ATOM 2038 C C . GLY B 1 53 ? -7.053 87.457 46.130 1.00 28.91 51 GLY B C 1
ATOM 2039 O O . GLY B 1 53 ? -8.013 87.798 45.435 1.00 32.10 51 GLY B O 1
ATOM 2040 N N . GLN B 1 54 ? -6.410 88.297 46.935 1.00 27.08 52 GLN B N 1
ATOM 2041 C CA . GLN B 1 54 ? -6.812 89.686 47.066 1.00 25.08 52 GLN B CA 1
ATOM 2042 C C . GLN B 1 54 ? -5.734 90.623 46.575 1.00 22.42 52 GLN B C 1
ATOM 2043 O O . GLN B 1 54 ? -4.576 90.248 46.447 1.00 25.09 52 GLN B O 1
ATOM 2049 N N . VAL B 1 55 ? -6.139 91.854 46.315 1.00 24.21 53 VAL B N 1
ATOM 2050 C CA . VAL B 1 55 ? -5.194 92.948 46.187 1.00 24.53 53 VAL B CA 1
ATOM 2051 C C . VAL B 1 55 ? -5.383 93.815 47.433 1.00 26.19 53 VAL B C 1
ATOM 2052 O O . VAL B 1 55 ? -6.426 93.755 48.062 1.00 23.49 53 VAL B O 1
ATOM 2056 N N . PRO B 1 56 ? -4.363 94.579 47.835 1.00 22.08 54 PRO B N 1
ATOM 2057 C CA . PRO B 1 56 ? -3.020 94.633 47.247 1.00 19.82 54 PRO B CA 1
ATOM 2058 C C . PRO B 1 56 ? -2.163 93.447 47.661 1.00 22.98 54 PRO B C 1
ATOM 2059 O O . PRO B 1 56 ? -2.362 92.823 48.709 1.00 22.26 54 PRO B O 1
ATOM 2063 N N . ALA B 1 57 ? -1.188 93.153 46.812 1.00 21.78 55 ALA B N 1
ATOM 2064 C CA . ALA B 1 57 ? -0.079 92.297 47.173 1.00 20.49 55 ALA B CA 1
ATOM 2065 C C . ALA B 1 57 ? 1.164 92.955 46.602 1.00 22.97 55 ALA B C 1
ATOM 2066 O O . ALA B 1 57 ? 1.128 93.502 45.497 1.00 23.23 55 ALA B O 1
ATOM 2068 N N . LEU B 1 58 ? 2.247 92.932 47.368 1.00 23.06 56 LEU B N 1
ATOM 2069 C CA . LEU B 1 58 ? 3.498 93.526 46.935 1.00 20.74 56 LEU B CA 1
ATOM 2070 C C . LEU B 1 58 ? 4.534 92.416 46.905 1.00 22.94 56 LEU B C 1
ATOM 2071 O O . LEU B 1 58 ? 4.745 91.715 47.904 1.00 25.33 56 LEU B O 1
ATOM 2076 N N . VAL B 1 59 ? 5.162 92.219 45.756 1.00 23.50 57 VAL B N 1
ATOM 2077 C CA . VAL B 1 59 ? 6.266 91.273 45.691 1.00 28.27 57 VAL B CA 1
ATOM 2078 C C . VAL B 1 59 ? 7.547 92.078 45.874 1.00 25.47 57 VAL B C 1
ATOM 2079 O O . VAL B 1 59 ? 7.825 92.995 45.104 1.00 30.83 57 VAL B O 1
ATOM 2083 N N . LEU B 1 60 ? 8.312 91.755 46.913 1.00 28.52 58 LEU B N 1
ATOM 2084 C CA . LEU B 1 60 ? 9.479 92.565 47.270 1.00 28.64 58 LEU B CA 1
ATOM 2085 C C . LEU B 1 60 ? 10.666 92.251 46.368 1.00 29.42 58 LEU B C 1
ATOM 2086 O O . LEU B 1 60 ? 10.591 91.342 45.532 1.00 30.33 58 LEU B O 1
ATOM 2091 N N . ASP B 1 61 ? 11.759 92.993 46.532 1.00 30.32 59 ASP B N 1
ATOM 2092 C CA . ASP B 1 61 ? 12.916 92.792 45.667 1.00 28.19 59 ASP B CA 1
ATOM 2093 C C . ASP B 1 61 ? 13.646 91.465 45.869 1.00 37.92 59 ASP B C 1
ATOM 2094 O O . ASP B 1 61 ? 14.496 91.098 45.065 1.00 36.62 59 ASP B O 1
ATOM 2099 N N . ASP B 1 62 ? 13.318 90.748 46.938 1.00 32.86 60 ASP B N 1
ATOM 2100 C CA . ASP B 1 62 ? 13.883 89.423 47.147 1.00 31.60 60 ASP B CA 1
ATOM 2101 C C . ASP B 1 62 ? 12.940 88.334 46.650 1.00 32.64 60 ASP B C 1
ATOM 2102 O O . ASP B 1 62 ? 13.203 87.143 46.832 1.00 35.21 60 ASP B O 1
ATOM 2107 N N . GLY B 1 63 ? 11.836 88.759 46.036 1.00 31.30 61 GLY B N 1
ATOM 2108 C CA . GLY B 1 63 ? 10.880 87.838 45.444 1.00 31.13 61 GLY B CA 1
ATOM 2109 C C . GLY B 1 63 ? 9.809 87.359 46.406 1.00 33.21 61 GLY B C 1
ATOM 2110 O O . GLY B 1 63 ? 8.923 86.584 46.025 1.00 32.03 61 GLY B O 1
ATOM 2111 N N . SER B 1 64 ? 9.892 87.801 47.657 1.00 28.36 62 SER B N 1
ATOM 2112 C CA . SER B 1 64 ? 8.903 87.398 48.660 1.00 29.44 62 SER B CA 1
ATOM 2113 C C . SER B 1 64 ? 7.625 88.224 48.583 1.00 30.19 62 SER B C 1
ATOM 2114 O O . SER B 1 64 ? 7.587 89.278 47.954 1.00 27.42 62 SER B O 1
ATOM 2117 N N . LEU B 1 65 ? 6.585 87.721 49.236 1.00 27.00 63 LEU B N 1
ATOM 2118 C CA . LEU B 1 65 ? 5.244 88.285 49.152 1.00 25.84 63 LEU B CA 1
ATOM 2119 C C . LEU B 1 65 ? 4.881 89.001 50.438 1.00 22.41 63 LEU B C 1
ATOM 2120 O O . LEU B 1 65 ? 5.030 88.440 51.535 1.00 27.04 63 LEU B O 1
ATOM 2125 N N . LEU B 1 66 ? 4.384 90.224 50.306 1.00 22.11 64 LEU B N 1
ATOM 2126 C CA . LEU B 1 66 ? 3.805 90.926 51.448 1.00 20.11 64 LEU B CA 1
ATOM 2127 C C . LEU B 1 66 ? 2.381 91.315 51.098 1.00 20.37 64 LEU B C 1
ATOM 2128 O O . LEU B 1 66 ? 2.132 92.019 50.110 1.00 22.18 64 LEU B O 1
ATOM 2133 N N . THR B 1 67 ? 1.441 90.829 51.900 1.00 20.50 65 THR B N 1
ATOM 2134 C CA . THR B 1 67 ? 0.036 91.184 51.746 1.00 22.09 65 THR B CA 1
ATOM 2135 C C . THR B 1 67 ? -0.411 92.068 52.895 1.00 18.84 65 THR B C 1
ATOM 2136 O O . THR B 1 67 ? 0.373 92.354 53.810 1.00 20.68 65 THR B O 1
ATOM 2140 N N . GLU B 1 68 ? -1.675 92.499 52.812 1.00 19.23 66 GLU B N 1
ATOM 2141 C CA . GLU B 1 68 ? -2.364 93.361 53.781 1.00 23.81 66 GLU B CA 1
ATOM 2142 C C . GLU B 1 68 ? -1.917 94.802 53.627 1.00 21.21 66 GLU B C 1
ATOM 2143 O O . GLU B 1 68 ? -0.754 95.125 53.856 1.00 20.45 66 GLU B O 1
ATOM 2149 N N . GLY B 1 69 ? -2.834 95.665 53.194 1.00 19.25 67 GLY B N 1
ATOM 2150 C CA . GLY B 1 69 ? -2.502 97.054 52.917 1.00 19.35 67 GLY B CA 1
ATOM 2151 C C . GLY B 1 69 ? -1.767 97.749 54.052 1.00 19.01 67 GLY B C 1
ATOM 2152 O O . GLY B 1 69 ? -0.774 98.459 53.828 1.00 20.61 67 GLY B O 1
ATOM 2153 N N . VAL B 1 70 ? -2.246 97.547 55.276 1.00 19.67 68 VAL B N 1
ATOM 2154 C CA . VAL B 1 70 ? -1.620 98.165 56.448 1.00 20.69 68 VAL B CA 1
ATOM 2155 C C . VAL B 1 70 ? -0.131 97.785 56.601 1.00 19.67 68 VAL B C 1
ATOM 2156 O O . VAL B 1 70 ? 0.703 98.625 56.960 1.00 20.39 68 VAL B O 1
ATOM 2160 N N . ALA B 1 71 ? 0.204 96.527 56.309 1.00 19.89 69 ALA B N 1
ATOM 2161 C CA . ALA B 1 71 ? 1.589 96.074 56.373 1.00 20.03 69 ALA B CA 1
ATOM 2162 C C . ALA B 1 71 ? 2.385 96.701 55.242 1.00 21.06 69 ALA B C 1
ATOM 2163 O O . ALA B 1 71 ? 3.496 97.203 55.455 1.00 19.89 69 ALA B O 1
ATOM 2165 N N . ILE B 1 72 ? 1.821 96.658 54.039 1.00 20.15 70 ILE B N 1
ATOM 2166 C CA . ILE B 1 72 ? 2.514 97.191 52.870 1.00 21.12 70 ILE B CA 1
ATOM 2167 C C . ILE B 1 72 ? 2.864 98.679 53.012 1.00 18.70 70 ILE B C 1
ATOM 2168 O O . ILE B 1 72 ? 4.014 99.083 52.762 1.00 20.15 70 ILE B O 1
ATOM 2173 N N . VAL B 1 73 ? 1.904 99.502 53.438 1.00 21.66 71 VAL B N 1
ATOM 2174 C CA . VAL B 1 73 ? 2.192 100.936 53.525 1.00 19.80 71 VAL B CA 1
ATOM 2175 C C . VAL B 1 73 ? 3.208 101.267 54.602 1.00 22.31 71 VAL B C 1
ATOM 2176 O O . VAL B 1 73 ? 3.944 102.250 54.475 1.00 22.24 71 VAL B O 1
ATOM 2180 N N . GLN B 1 74 ? 3.282 100.451 55.650 1.00 20.63 72 GLN B N 1
ATOM 2181 C CA . GLN B 1 74 ? 4.303 100.702 56.668 1.00 21.49 72 GLN B CA 1
ATOM 2182 C C . GLN B 1 74 ? 5.680 100.267 56.163 1.00 21.88 72 GLN B C 1
ATOM 2183 O O . GLN B 1 74 ? 6.674 100.969 56.381 1.00 22.92 72 GLN B O 1
ATOM 2189 N N . TYR B 1 75 ? 5.740 99.115 55.494 1.00 19.90 73 TYR B N 1
ATOM 2190 C CA . TYR B 1 75 ? 6.983 98.662 54.860 1.00 20.51 73 TYR B CA 1
ATOM 2191 C C . TYR B 1 75 ? 7.533 99.759 53.946 1.00 23.66 73 TYR B C 1
ATOM 2192 O O . TYR B 1 75 ? 8.723 100.094 54.009 1.00 23.70 73 TYR B O 1
ATOM 2201 N N . LEU B 1 76 ? 6.653 100.340 53.127 1.00 23.10 74 LEU B N 1
ATOM 2202 C CA . LEU B 1 76 ? 7.071 101.339 52.143 1.00 23.36 74 LEU B CA 1
ATOM 2203 C C . LEU B 1 76 ? 7.522 102.627 52.813 1.00 22.67 74 LEU B C 1
ATOM 2204 O O . LEU B 1 76 ? 8.573 103.169 52.482 1.00 24.67 74 LEU B O 1
ATOM 2209 N N . ALA B 1 77 ? 6.738 103.119 53.764 1.00 23.17 75 ALA B N 1
ATOM 2210 C CA . ALA B 1 77 ? 7.079 104.379 54.419 1.00 23.30 75 ALA B CA 1
ATOM 2211 C C . ALA B 1 77 ? 8.378 104.275 55.208 1.00 25.71 75 ALA B C 1
ATOM 2212 O O . ALA B 1 77 ? 9.156 105.226 55.266 1.00 26.00 75 ALA B O 1
ATOM 2214 N N . ASP B 1 78 ? 8.622 103.113 55.807 1.00 24.41 76 ASP B N 1
ATOM 2215 C CA . ASP B 1 78 ? 9.817 102.922 56.622 1.00 25.63 76 ASP B CA 1
ATOM 2216 C C . ASP B 1 78 ? 11.093 102.878 55.791 1.00 27.30 76 ASP B C 1
ATOM 2217 O O . ASP B 1 78 ? 12.182 103.069 56.314 1.00 29.46 76 ASP B O 1
ATOM 2222 N N . LYS B 1 79 ? 10.935 102.607 54.501 1.00 27.94 77 LYS B N 1
ATOM 2223 C CA . LYS B 1 79 ? 12.042 102.575 53.553 1.00 28.40 77 LYS B CA 1
ATOM 2224 C C . LYS B 1 79 ? 12.535 103.979 53.213 1.00 29.59 77 LYS B C 1
ATOM 2225 O O . LYS B 1 79 ? 13.679 104.164 52.778 1.00 32.61 77 LYS B O 1
ATOM 2231 N N . VAL B 1 80 ? 11.666 104.970 53.411 1.00 30.73 78 VAL B N 1
ATOM 2232 C CA . VAL B 1 80 ? 11.972 106.358 53.080 1.00 32.77 78 VAL B CA 1
ATOM 2233 C C . VAL B 1 80 ? 11.718 107.316 54.250 1.00 33.50 78 VAL B C 1
ATOM 2234 O O . VAL B 1 80 ? 10.910 108.232 54.144 1.00 31.12 78 VAL B O 1
ATOM 2238 N N . PRO B 1 81 ? 12.437 107.126 55.368 1.00 30.34 79 PRO B N 1
ATOM 2239 C CA . PRO B 1 81 ? 12.190 107.955 56.558 1.00 34.38 79 PRO B CA 1
ATOM 2240 C C . PRO B 1 81 ? 12.360 109.459 56.340 1.00 34.22 79 PRO B C 1
ATOM 2241 O O . PRO B 1 81 ? 11.741 110.236 57.063 1.00 35.38 79 PRO B O 1
ATOM 2245 N N . ASP B 1 82 ? 13.177 109.864 55.371 1.00 34.84 80 ASP B N 1
ATOM 2246 C CA . ASP B 1 82 ? 13.382 111.287 55.104 1.00 34.26 80 ASP B CA 1
ATOM 2247 C C . ASP B 1 82 ? 12.144 111.963 54.508 1.00 35.23 80 ASP B C 1
ATOM 2248 O O . ASP B 1 82 ? 12.068 113.191 54.447 1.00 38.06 80 ASP B O 1
ATOM 2253 N N . ARG B 1 83 ? 11.175 111.167 54.076 1.00 36.41 81 ARG B N 1
ATOM 2254 C CA . ARG B 1 83 ? 9.963 111.730 53.501 1.00 35.96 81 ARG B CA 1
ATOM 2255 C C . ARG B 1 83 ? 8.876 111.850 54.541 1.00 33.79 81 ARG B C 1
ATOM 2256 O O . ARG B 1 83 ? 7.825 112.436 54.279 1.00 33.93 81 ARG B O 1
ATOM 2264 N N . HIS B 1 84 ? 9.142 111.283 55.714 1.00 29.90 82 HIS B N 1
ATOM 2265 C CA . HIS B 1 84 ? 8.261 111.411 56.866 1.00 27.92 82 HIS B CA 1
ATOM 2266 C C . HIS B 1 84 ? 6.823 111.063 56.509 1.00 30.34 82 HIS B C 1
ATOM 2267 O O . HIS B 1 84 ? 5.900 111.826 56.788 1.00 34.19 82 HIS B O 1
ATOM 2274 N N . LEU B 1 85 ? 6.647 109.908 55.872 1.00 25.40 83 LEU B N 1
ATOM 2275 C CA . LEU B 1 85 ? 5.321 109.423 55.505 1.00 25.56 83 LEU B CA 1
ATOM 2276 C C . LEU B 1 85 ? 4.665 108.665 56.651 1.00 25.20 83 LEU B C 1
ATOM 2277 O O . LEU B 1 85 ? 3.489 108.294 56.568 1.00 24.20 83 LEU B O 1
ATOM 2282 N N . ILE B 1 86 ? 5.432 108.431 57.715 1.00 25.74 84 ILE B N 1
ATOM 2283 C CA . ILE B 1 86 ? 4.922 107.838 58.950 1.00 27.47 84 ILE B CA 1
ATOM 2284 C C . ILE B 1 86 ? 5.907 108.180 60.076 1.00 26.08 84 ILE B C 1
ATOM 2285 O O . ILE B 1 86 ? 7.079 108.437 59.816 1.00 27.04 84 ILE B O 1
ATOM 2290 N N . ALA B 1 87 ? 5.424 108.230 61.312 1.00 25.26 85 ALA B N 1
ATOM 2291 C CA . ALA B 1 87 ? 6.297 108.443 62.462 1.00 24.25 85 ALA B CA 1
ATOM 2292 C C . ALA B 1 87 ? 7.265 107.275 62.597 1.00 28.55 85 ALA B C 1
ATOM 2293 O O . ALA B 1 87 ? 6.911 106.130 62.287 1.00 26.52 85 ALA B O 1
ATOM 2295 N N . PRO B 1 88 ? 8.492 107.559 63.060 1.00 29.03 86 PRO B N 1
ATOM 2296 C CA . PRO B 1 88 ? 9.499 106.510 63.248 1.00 29.63 86 PRO B CA 1
ATOM 2297 C C . PRO B 1 88 ? 9.125 105.515 64.349 1.00 28.83 86 PRO B C 1
ATOM 2298 O O . PRO B 1 88 ? 8.415 105.850 65.302 1.00 31.72 86 PRO B O 1
ATOM 2302 N N . SER B 1 89 ? 9.611 104.289 64.212 1.00 34.02 87 SER B N 1
ATOM 2303 C CA . SER B 1 89 ? 9.263 103.234 65.152 1.00 36.65 87 SER B CA 1
ATOM 2304 C C . SER B 1 89 ? 9.678 103.560 66.579 1.00 34.59 87 SER B C 1
ATOM 2305 O O . SER B 1 89 ? 10.652 104.274 66.811 1.00 39.98 87 SER B O 1
ATOM 2308 N N . GLY B 1 90 ? 8.928 103.022 67.535 1.00 39.71 88 GLY B N 1
ATOM 2309 C CA . GLY B 1 90 ? 9.232 103.226 68.938 1.00 48.20 88 GLY B CA 1
ATOM 2310 C C . GLY B 1 90 ? 8.555 104.450 69.520 1.00 44.78 88 GLY B C 1
ATOM 2311 O O . GLY B 1 90 ? 8.336 104.518 70.730 1.00 50.26 88 GLY B O 1
ATOM 2312 N N . THR B 1 91 ? 8.220 105.417 68.668 1.00 35.33 89 THR B N 1
ATOM 2313 C CA . THR B 1 91 ? 7.615 106.661 69.140 1.00 36.73 89 THR B CA 1
ATOM 2314 C C . THR B 1 91 ? 6.130 106.481 69.413 1.00 30.39 89 THR B C 1
ATOM 2315 O O . THR B 1 91 ? 5.455 105.684 68.760 1.00 29.83 89 THR B O 1
ATOM 2319 N N . LEU B 1 92 ? 5.621 107.238 70.378 1.00 33.08 90 LEU B N 1
ATOM 2320 C CA . LEU B 1 92 ? 4.199 107.204 70.674 1.00 33.55 90 LEU B CA 1
ATOM 2321 C C . LEU B 1 92 ? 3.401 107.584 69.427 1.00 32.38 90 LEU B C 1
ATOM 2322 O O . LEU B 1 92 ? 2.316 107.051 69.184 1.00 30.98 90 LEU B O 1
ATOM 2327 N N . SER B 1 93 ? 3.953 108.491 68.623 1.00 28.02 91 SER B N 1
ATOM 2328 C CA . SER B 1 93 ? 3.310 108.891 67.374 1.00 29.44 91 SER B CA 1
ATOM 2329 C C . SER B 1 93 ? 3.126 107.721 66.420 1.00 27.14 91 SER B C 1
ATOM 2330 O O . SER B 1 93 ? 2.113 107.647 65.728 1.00 28.27 91 SER B O 1
ATOM 2333 N N . ARG B 1 94 ? 4.096 106.809 66.369 1.00 25.37 92 ARG B N 1
ATOM 2334 C CA . ARG B 1 94 ? 3.953 105.635 65.512 1.00 24.92 92 ARG B CA 1
ATOM 2335 C C . ARG B 1 94 ? 2.781 104.771 65.972 1.00 24.23 92 ARG B C 1
ATOM 2336 O O . ARG B 1 94 ? 2.037 104.239 65.147 1.00 24.09 92 ARG B O 1
ATOM 2344 N N . TYR B 1 95 ? 2.605 104.639 67.283 1.00 25.28 93 TYR B N 1
ATOM 2345 C CA . TYR B 1 95 ? 1.497 103.832 67.791 1.00 23.72 93 TYR B CA 1
ATOM 2346 C C . TYR B 1 95 ? 0.157 104.476 67.476 1.00 25.64 93 TYR B C 1
ATOM 2347 O O . TYR B 1 95 ? -0.807 103.780 67.194 1.00 25.85 93 TYR B O 1
ATOM 2356 N N . HIS B 1 96 ? 0.102 105.803 67.491 1.00 26.03 94 HIS B N 1
ATOM 2357 C CA . HIS B 1 96 ? -1.098 106.501 67.036 1.00 24.85 94 HIS B CA 1
ATOM 2358 C C . HIS B 1 96 ? -1.342 106.309 65.532 1.00 25.09 94 HIS B C 1
ATOM 2359 O O . HIS B 1 96 ? -2.483 106.231 65.089 1.00 24.16 94 HIS B O 1
ATOM 2366 N N . ALA B 1 97 ? -0.276 106.232 64.740 1.00 23.08 95 ALA B N 1
ATOM 2367 C CA . ALA B 1 97 ? -0.441 105.960 63.315 1.00 21.69 95 ALA B CA 1
ATOM 2368 C C . ALA B 1 97 ? -0.993 104.558 63.092 1.00 23.13 95 ALA B C 1
ATOM 2369 O O . ALA B 1 97 ? -1.882 104.362 62.260 1.00 23.14 95 ALA B O 1
ATOM 2371 N N . ILE B 1 98 ? -0.449 103.586 63.827 1.00 22.52 96 ILE B N 1
ATOM 2372 C CA . ILE B 1 98 ? -0.906 102.198 63.753 1.00 23.19 96 ILE B CA 1
ATOM 2373 C C . ILE B 1 98 ? -2.365 102.102 64.188 1.00 23.12 96 ILE B C 1
ATOM 2374 O O . ILE B 1 98 ? -3.150 101.371 63.586 1.00 22.39 96 ILE B O 1
ATOM 2379 N N . GLU B 1 99 ? -2.717 102.861 65.219 1.00 23.40 97 GLU B N 1
ATOM 2380 C CA . GLU B 1 99 ? -4.081 102.951 65.714 1.00 24.41 97 GLU B CA 1
ATOM 2381 C C . GLU B 1 99 ? -5.006 103.394 64.580 1.00 23.28 97 GLU B C 1
ATOM 2382 O O . GLU B 1 99 ? -6.010 102.735 64.288 1.00 21.48 97 GLU B O 1
ATOM 2388 N N . TRP B 1 100 ? -4.651 104.483 63.913 1.00 22.08 98 TRP B N 1
ATOM 2389 C CA . TRP B 1 100 ? -5.479 104.995 62.832 1.00 21.15 98 TRP B CA 1
ATOM 2390 C C . TRP B 1 100 ? -5.530 104.058 61.639 1.00 20.23 98 TRP B C 1
ATOM 2391 O O . TRP B 1 100 ? -6.589 103.892 61.039 1.00 21.59 98 TRP B O 1
ATOM 2402 N N . LEU B 1 101 ? -4.399 103.451 61.281 1.00 19.81 99 LEU B N 1
ATOM 2403 C CA . LEU B 1 101 ? -4.405 102.474 60.194 1.00 19.71 99 LEU B CA 1
ATOM 2404 C C . LEU B 1 101 ? -5.325 101.302 60.505 1.00 20.43 99 LEU B C 1
ATOM 2405 O O . LEU B 1 101 ? -6.035 100.812 59.617 1.00 21.61 99 LEU B O 1
ATOM 2410 N N . ASN B 1 102 ? -5.310 100.834 61.754 1.00 20.16 100 ASN B N 1
ATOM 2411 C CA . ASN B 1 102 ? -6.196 99.737 62.123 1.00 20.50 100 ASN B CA 1
ATOM 2412 C C . ASN B 1 102 ? -7.659 100.152 62.094 1.00 22.67 100 ASN B C 1
ATOM 2413 O O . ASN B 1 102 ? -8.519 99.369 61.694 1.00 21.41 100 ASN B O 1
ATOM 2418 N N . PHE B 1 103 ? -7.946 101.370 62.543 1.00 19.39 101 PHE B N 1
ATOM 2419 C CA . PHE B 1 103 ? -9.304 101.887 62.485 1.00 19.11 101 PHE B CA 1
ATOM 2420 C C . PHE B 1 103 ? -9.795 101.947 61.033 1.00 21.19 101 PHE B C 1
ATOM 2421 O O . PHE B 1 103 ? -10.917 101.512 60.726 1.00 20.61 101 PHE B O 1
ATOM 2429 N N . ILE B 1 104 ? -8.979 102.494 60.140 1.00 21.06 102 ILE B N 1
ATOM 2430 C CA . ILE B 1 104 ? -9.377 102.556 58.741 1.00 18.53 102 ILE B CA 1
ATOM 2431 C C . ILE B 1 104 ? -9.596 101.141 58.194 1.00 19.62 102 ILE B C 1
ATOM 2432 O O . ILE B 1 104 ? -10.608 100.880 57.546 1.00 21.97 102 ILE B O 1
ATOM 2437 N N . ALA B 1 105 ? -8.669 100.223 58.481 1.00 19.00 103 ALA B N 1
ATOM 2438 C CA . ALA B 1 105 ? -8.792 98.849 57.988 1.00 19.97 103 ALA B CA 1
ATOM 2439 C C . ALA B 1 105 ? -10.038 98.144 58.497 1.00 21.36 103 ALA B C 1
ATOM 2440 O O . ALA B 1 105 ? -10.738 97.510 57.717 1.00 22.28 103 ALA B O 1
ATOM 2442 N N . THR B 1 106 ? -10.307 98.251 59.798 1.00 19.99 104 THR B N 1
ATOM 2443 C CA . THR B 1 106 ? -11.352 97.446 60.423 1.00 20.95 104 THR B CA 1
ATOM 2444 C C . THR B 1 106 ? -12.716 98.100 60.449 1.00 25.38 104 THR B C 1
ATOM 2445 O O . THR B 1 106 ? -13.724 97.402 60.393 1.00 27.10 104 THR B O 1
ATOM 2449 N N . GLU B 1 107 ? -12.755 99.425 60.575 1.00 20.55 105 GLU B N 1
ATOM 2450 C CA . GLU B 1 107 ? -14.019 100.126 60.728 1.00 21.77 105 GLU B CA 1
ATOM 2451 C C . GLU B 1 107 ? -14.520 100.794 59.450 1.00 24.53 105 GLU B C 1
ATOM 2452 O O . GLU B 1 107 ? -15.730 100.941 59.264 1.00 33.63 105 GLU B O 1
ATOM 2458 N N . LEU B 1 108 ? -13.610 101.215 58.576 1.00 21.28 106 LEU B N 1
ATOM 2459 C CA . LEU B 1 108 ? -14.034 101.829 57.320 1.00 20.98 106 LEU B CA 1
ATOM 2460 C C . LEU B 1 108 ? -13.960 100.833 56.160 1.00 25.63 106 LEU B C 1
ATOM 2461 O O . LEU B 1 108 ? -14.985 100.481 55.574 1.00 24.85 106 LEU B O 1
ATOM 2466 N N . HIS B 1 109 ? -12.750 100.367 55.850 1.00 22.27 107 HIS B N 1
ATOM 2467 C CA . HIS B 1 109 ? -12.517 99.430 54.762 1.00 21.80 107 HIS B CA 1
ATOM 2468 C C . HIS B 1 109 ? -13.415 98.197 54.874 1.00 24.50 107 HIS B C 1
ATOM 2469 O O . HIS B 1 109 ? -14.206 97.925 53.963 1.00 22.72 107 HIS B O 1
ATOM 2476 N N . LYS B 1 110 ? -13.324 97.464 55.981 1.00 24.88 108 LYS B N 1
ATOM 2477 C CA . LYS B 1 110 ? -14.139 96.261 56.120 1.00 24.61 108 LYS B CA 1
ATOM 2478 C C . LYS B 1 110 ? -15.599 96.604 56.347 1.00 25.04 108 LYS B C 1
ATOM 2479 O O . LYS B 1 110 ? -16.480 95.775 56.110 1.00 25.86 108 LYS B O 1
ATOM 2485 N N . GLY B 1 111 ? -15.864 97.834 56.783 1.00 24.64 109 GLY B N 1
ATOM 2486 C CA . GLY B 1 111 ? -17.228 98.310 56.888 1.00 25.81 109 GLY B CA 1
ATOM 2487 C C . GLY B 1 111 ? -17.922 98.305 55.534 1.00 32.88 109 GLY B C 1
ATOM 2488 O O . GLY B 1 111 ? -19.108 98.030 55.446 1.00 31.94 109 GLY B O 1
ATOM 2489 N N . PHE B 1 112 ? -17.176 98.588 54.474 1.00 26.08 110 PHE B N 1
ATOM 2490 C CA . PHE B 1 112 ? -17.732 98.633 53.120 1.00 24.78 110 PHE B CA 1
ATOM 2491 C C . PHE B 1 112 ? -17.991 97.264 52.511 1.00 31.16 110 PHE B C 1
ATOM 2492 O O . PHE B 1 112 ? -18.792 97.147 51.584 1.00 35.48 110 PHE B O 1
ATOM 2500 N N . SER B 1 113 ? -17.295 96.239 52.994 1.00 29.34 111 SER B N 1
ATOM 2501 C CA . SER B 1 113 ? -17.413 94.910 52.397 1.00 31.28 111 SER B CA 1
ATOM 2502 C C . SER B 1 113 ? -18.849 94.415 52.147 1.00 30.77 111 SER B C 1
ATOM 2503 O O . SER B 1 113 ? -19.152 93.973 51.038 1.00 31.57 111 SER B O 1
ATOM 2506 N N . PRO B 1 114 ? -19.742 94.504 53.153 1.00 30.36 112 PRO B N 1
ATOM 2507 C CA . PRO B 1 114 ? -21.119 94.069 52.874 1.00 29.23 112 PRO B CA 1
ATOM 2508 C C . PRO B 1 114 ? -21.838 94.906 51.807 1.00 29.30 112 PRO B C 1
ATOM 2509 O O . PRO B 1 114 ? -22.733 94.382 51.144 1.00 33.38 112 PRO B O 1
ATOM 2513 N N . LEU B 1 115 ? -21.475 96.176 51.655 1.00 27.07 113 LEU B N 1
ATOM 2514 C CA . LEU B 1 115 ? -22.129 97.036 50.661 1.00 26.41 113 LEU B CA 1
ATOM 2515 C C . LEU B 1 115 ? -21.774 96.671 49.212 1.00 27.04 113 LEU B C 1
ATOM 2516 O O . LEU B 1 115 ? -22.559 96.911 48.292 1.00 34.36 113 LEU B O 1
ATOM 2521 N N . PHE B 1 116 ? -20.594 96.090 49.012 1.00 31.01 114 PHE B N 1
ATOM 2522 C CA . PHE B 1 116 ? -20.160 95.688 47.674 1.00 30.10 114 PHE B CA 1
ATOM 2523 C C . PHE B 1 116 ? -20.605 94.273 47.287 1.00 32.36 114 PHE B C 1
ATOM 2524 O O . PHE B 1 116 ? -20.489 93.871 46.127 1.00 39.18 114 PHE B O 1
ATOM 2532 N N . ASN B 1 117 ? -21.112 93.524 48.259 1.00 31.70 115 ASN B N 1
ATOM 2533 C CA . ASN B 1 117 ? -21.608 92.172 48.008 1.00 33.65 115 ASN B CA 1
ATOM 2534 C C . ASN B 1 117 ? -23.095 92.188 47.682 1.00 37.85 115 ASN B C 1
ATOM 2535 O O . ASN B 1 117 ? -23.913 92.564 48.522 1.00 36.81 115 ASN B O 1
ATOM 2540 N N . PRO B 1 118 ? -23.459 91.774 46.458 1.00 42.87 116 PRO B N 1
ATOM 2541 C CA . PRO B 1 118 ? -24.883 91.798 46.106 1.00 41.62 116 PRO B CA 1
ATOM 2542 C C . PRO B 1 118 ? -25.712 90.772 46.881 1.00 41.20 116 PRO B C 1
ATOM 2543 O O . PRO B 1 118 ? -26.934 90.781 46.767 1.00 49.67 116 PRO B O 1
ATOM 2547 N N . ASN B 1 119 ? -25.066 89.918 47.669 1.00 44.38 117 ASN B N 1
ATOM 2548 C CA . ASN B 1 119 ? -25.799 88.958 48.485 1.00 50.88 117 ASN B CA 1
ATOM 2549 C C . ASN B 1 119 ? -26.174 89.480 49.878 1.00 52.90 117 ASN B C 1
ATOM 2550 O O . ASN B 1 119 ? -26.845 88.788 50.644 1.00 51.23 117 ASN B O 1
ATOM 2555 N N . THR B 1 120 ? -25.747 90.700 50.201 1.00 33.82 118 THR B N 1
ATOM 2556 C CA . THR B 1 120 ? -26.142 91.335 51.458 1.00 32.28 118 THR B CA 1
ATOM 2557 C C . THR B 1 120 ? -27.555 91.905 51.341 1.00 27.35 118 THR B C 1
ATOM 2558 O O . THR B 1 120 ? -27.846 92.671 50.420 1.00 36.64 118 THR B O 1
ATOM 2562 N N . PRO B 1 121 ? -28.450 91.533 52.271 1.00 32.80 119 PRO B N 1
ATOM 2563 C CA . PRO B 1 121 ? -29.821 92.059 52.219 1.00 30.76 119 PRO B CA 1
ATOM 2564 C C . PRO B 1 121 ? -29.877 93.548 52.557 1.00 30.90 119 PRO B C 1
ATOM 2565 O O . PRO B 1 121 ? -28.977 94.054 53.232 1.00 29.47 119 PRO B O 1
ATOM 2569 N N . ASP B 1 122 ? -30.913 94.232 52.075 1.00 35.08 120 ASP B N 1
ATOM 2570 C CA . ASP B 1 122 ? -31.025 95.686 52.228 1.00 34.38 120 ASP B CA 1
ATOM 2571 C C . ASP B 1 122 ? -30.963 96.112 53.680 1.00 30.32 120 ASP B C 1
ATOM 2572 O O . ASP B 1 122 ? -30.309 97.088 54.029 1.00 31.40 120 ASP B O 1
ATOM 2577 N N . GLU B 1 123 ? -31.680 95.384 54.525 1.00 31.03 121 GLU B N 1
ATOM 2578 C CA . GLU B 1 123 ? -31.806 95.765 55.922 1.00 29.58 121 GLU B CA 1
ATOM 2579 C C . GLU B 1 123 ? -30.446 95.773 56.620 1.00 29.88 121 GLU B C 1
ATOM 2580 O O . GLU B 1 123 ? -30.167 96.667 57.421 1.00 29.43 121 GLU B O 1
ATOM 2586 N N . TYR B 1 124 ? -29.582 94.811 56.300 1.00 27.81 122 TYR B N 1
ATOM 2587 C CA . TYR B 1 124 ? -28.238 94.827 56.862 1.00 25.69 122 TYR B CA 1
ATOM 2588 C C . TYR B 1 124 ? -27.379 95.935 56.254 1.00 30.35 122 TYR B C 1
ATOM 2589 O O . TYR B 1 124 ? -26.634 96.602 56.971 1.00 28.11 122 TYR B O 1
ATOM 2598 N N . LYS B 1 125 ? -27.486 96.135 54.942 1.00 26.44 123 LYS B N 1
ATOM 2599 C CA . LYS B 1 125 ? -26.796 97.252 54.295 1.00 27.49 123 LYS B CA 1
ATOM 2600 C C . LYS B 1 125 ? -27.172 98.586 54.940 1.00 31.19 123 LYS B C 1
ATOM 2601 O O . LYS B 1 125 ? -26.323 99.460 55.098 1.00 27.58 123 LYS B O 1
ATOM 2607 N N . THR B 1 126 ? -28.434 98.733 55.335 1.00 30.00 124 THR B N 1
ATOM 2608 C CA . THR B 1 126 ? -28.865 99.951 56.014 1.00 28.44 124 THR B CA 1
ATOM 2609 C C . THR B 1 126 ? -28.129 100.126 57.335 1.00 27.93 124 THR B C 1
ATOM 2610 O O . THR B 1 126 ? -27.657 101.226 57.649 1.00 29.01 124 THR B O 1
ATOM 2614 N N . ILE B 1 127 ? -28.015 99.040 58.099 1.00 27.10 125 ILE B N 1
ATOM 2615 C CA . ILE B 1 127 ? -27.311 99.075 59.379 1.00 26.98 125 ILE B CA 1
ATOM 2616 C C . ILE B 1 127 ? -25.853 99.487 59.171 1.00 26.71 125 ILE B C 1
ATOM 2617 O O . ILE B 1 127 ? -25.315 100.307 59.915 1.00 27.93 125 ILE B O 1
ATOM 2622 N N . VAL B 1 128 ? -25.235 98.912 58.147 1.00 25.18 126 VAL B N 1
ATOM 2623 C CA . VAL B 1 128 ? -23.846 99.181 57.824 1.00 25.09 126 VAL B CA 1
ATOM 2624 C C . VAL B 1 128 ? -23.673 100.642 57.425 1.00 28.38 126 VAL B C 1
ATOM 2625 O O . VAL B 1 128 ? -22.732 101.313 57.866 1.00 28.22 126 VAL B O 1
ATOM 2629 N N . ARG B 1 129 ? -24.586 101.141 56.600 1.00 24.74 127 ARG B N 1
ATOM 2630 C CA . ARG B 1 129 ? -24.499 102.539 56.177 1.00 27.08 127 ARG B CA 1
ATOM 2631 C C . ARG B 1 129 ? -24.623 103.488 57.360 1.00 26.57 127 ARG B C 1
ATOM 2632 O O . ARG B 1 129 ? -23.937 104.511 57.416 1.00 28.28 127 ARG B O 1
ATOM 2640 N N . GLU B 1 130 ? -25.505 103.163 58.301 1.00 26.81 128 GLU B N 1
ATOM 2641 C CA . GLU B 1 130 ? -25.677 104.007 59.480 1.00 29.28 128 GLU B CA 1
ATOM 2642 C C . GLU B 1 130 ? -24.391 104.056 60.315 1.00 30.20 128 GLU B C 1
ATOM 2643 O O . GLU B 1 130 ? -23.996 105.113 60.807 1.00 30.63 128 GLU B O 1
ATOM 2649 N N . ARG B 1 131 ? -23.735 102.912 60.465 1.00 29.19 129 ARG B N 1
ATOM 2650 C CA . ARG B 1 131 ? -22.488 102.854 61.220 1.00 27.91 129 ARG B CA 1
ATOM 2651 C C . ARG B 1 131 ? -21.392 103.656 60.514 1.00 27.00 129 ARG B C 1
ATOM 2652 O O . ARG B 1 131 ? -20.658 104.415 61.155 1.00 27.99 129 ARG B O 1
ATOM 2660 N N . LEU B 1 132 ? -21.292 103.512 59.196 1.00 25.59 130 LEU B N 1
ATOM 2661 C CA . LEU B 1 132 ? -20.286 104.270 58.443 1.00 26.88 130 LEU B CA 1
ATOM 2662 C C . LEU B 1 132 ? -20.504 105.776 58.504 1.00 26.43 130 LEU B C 1
ATOM 2663 O O . LEU B 1 132 ? -19.543 106.537 58.507 1.00 27.10 130 LEU B O 1
ATOM 2668 N N . ASP B 1 133 ? -21.763 106.202 58.550 1.00 25.26 131 ASP B N 1
ATOM 2669 C CA . ASP B 1 133 ? -22.092 107.610 58.747 1.00 25.37 131 ASP B CA 1
ATOM 2670 C C . ASP B 1 133 ? -21.416 108.076 60.030 1.00 28.68 131 ASP B C 1
ATOM 2671 O O . ASP B 1 133 ? -20.664 109.059 60.023 1.00 26.88 131 ASP B O 1
ATOM 2676 N N . LYS B 1 134 ? -21.662 107.361 61.123 1.00 28.19 132 LYS B N 1
ATOM 2677 C CA . LYS B 1 134 ? -21.059 107.715 62.403 1.00 28.84 132 LYS B CA 1
ATOM 2678 C C . LYS B 1 134 ? -19.530 107.696 62.350 1.00 27.90 132 LYS B C 1
ATOM 2679 O O . LYS B 1 134 ? -18.879 108.577 62.920 1.00 27.36 132 LYS B O 1
ATOM 2685 N N . GLN B 1 135 ? -18.959 106.712 61.658 1.00 26.94 133 GLN B N 1
ATOM 2686 C CA . GLN B 1 135 ? -17.504 106.572 61.616 1.00 24.50 133 GLN B CA 1
ATOM 2687 C C . GLN B 1 135 ? -16.849 107.665 60.783 1.00 27.35 133 GLN B C 1
ATOM 2688 O O . GLN B 1 135 ? -15.837 108.236 61.190 1.00 25.95 133 GLN B O 1
ATOM 2694 N N . PHE B 1 136 ? -17.423 107.961 59.624 1.00 26.35 134 PHE B N 1
ATOM 2695 C CA . PHE B 1 136 ? -16.881 109.041 58.810 1.00 25.15 134 PHE B CA 1
ATOM 2696 C C . PHE B 1 136 ? -17.097 110.399 59.452 1.00 27.83 134 PHE B C 1
ATOM 2697 O O . PHE B 1 136 ? -16.271 111.295 59.278 1.00 26.87 134 PHE B O 1
ATOM 2705 N N . SER B 1 137 ? -18.190 110.548 60.198 1.00 27.30 135 SER B N 1
ATOM 2706 C CA . SER B 1 137 ? -18.450 111.799 60.894 1.00 28.53 135 SER B CA 1
ATOM 2707 C C . SER B 1 137 ? -17.431 112.000 62.008 1.00 27.02 135 SER B C 1
ATOM 2708 O O . SER B 1 137 ? -17.020 113.130 62.296 1.00 29.83 135 SER B O 1
ATOM 2711 N N . TYR B 1 138 ? -17.032 110.900 62.639 1.00 26.47 136 TYR B N 1
ATOM 2712 C CA . TYR B 1 138 ? -15.969 110.933 63.640 1.00 29.93 136 TYR B CA 1
ATOM 2713 C C . TYR B 1 138 ? -14.649 111.348 63.009 1.00 25.94 136 TYR B C 1
ATOM 2714 O O . TYR B 1 138 ? -13.942 112.211 63.534 1.00 29.66 136 TYR B O 1
ATOM 2723 N N . VAL B 1 139 ? -14.316 110.752 61.869 1.00 26.06 137 VAL B N 1
ATOM 2724 C CA . VAL B 1 139 ? -13.139 111.189 61.117 1.00 24.96 137 VAL B CA 1
ATOM 2725 C C . VAL B 1 139 ? -13.190 112.688 60.782 1.00 27.53 137 VAL B C 1
ATOM 2726 O O . VAL B 1 139 ? -12.198 113.407 60.929 1.00 26.79 137 VAL B O 1
ATOM 2730 N N . ASP B 1 140 ? -14.357 113.161 60.361 1.00 25.86 138 ASP B N 1
ATOM 2731 C CA . ASP B 1 140 ? -14.532 114.572 60.049 1.00 27.09 138 ASP B CA 1
ATOM 2732 C C . ASP B 1 140 ? -14.170 115.444 61.250 1.00 31.04 138 ASP B C 1
ATOM 2733 O O . ASP B 1 140 ? -13.543 116.503 61.100 1.00 30.20 138 ASP B O 1
ATOM 2738 N N . SER B 1 141 ? -14.539 114.982 62.443 1.00 28.42 139 SER B N 1
ATOM 2739 C CA . SER B 1 141 ? -14.313 115.760 63.661 1.00 31.44 139 SER B CA 1
ATOM 2740 C C . SER B 1 141 ? -12.823 115.875 63.968 1.00 30.13 139 SER B C 1
ATOM 2741 O O . SER B 1 141 ? -12.372 116.859 64.563 1.00 32.45 139 SER B O 1
ATOM 2744 N N . VAL B 1 142 ? -12.057 114.878 63.531 1.00 28.52 140 VAL B N 1
ATOM 2745 C CA . VAL B 1 142 ? -10.614 114.869 63.709 1.00 26.79 140 VAL B CA 1
ATOM 2746 C C . VAL B 1 142 ? -9.958 115.786 62.683 1.00 29.57 140 VAL B C 1
ATOM 2747 O O . VAL B 1 142 ? -9.062 116.569 63.015 1.00 32.66 140 VAL B O 1
ATOM 2751 N N . LEU B 1 143 ? -10.418 115.696 61.436 1.00 28.98 141 LEU B N 1
ATOM 2752 C CA . LEU B 1 143 ? -9.929 116.559 60.362 1.00 26.46 141 LEU B CA 1
ATOM 2753 C C . LEU B 1 143 ? -10.280 118.033 60.581 1.00 29.11 141 LEU B C 1
ATOM 2754 O O . LEU B 1 143 ? -9.747 118.910 59.903 1.0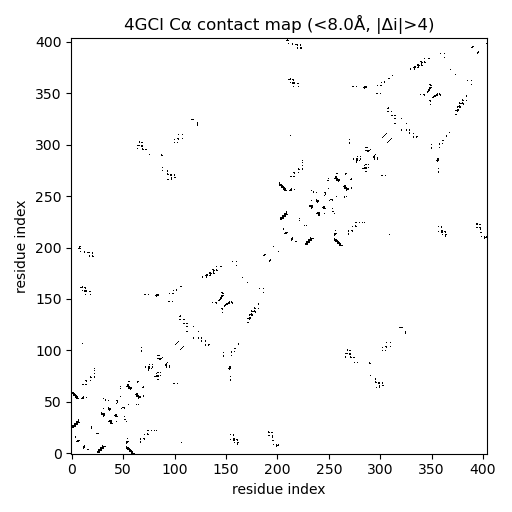0 29.08 141 LEU B O 1
ATOM 2759 N N . ALA B 1 144 ? -11.180 118.311 61.518 1.00 31.82 142 ALA B N 1
ATOM 2760 C CA . ALA B 1 144 ? -11.513 119.694 61.824 1.00 35.52 142 ALA B CA 1
ATOM 2761 C C . ALA B 1 144 ? -10.404 120.345 62.639 1.00 38.72 142 ALA B C 1
ATOM 2762 O O . ALA B 1 144 ? -10.366 121.567 62.780 1.00 38.52 142 ALA B O 1
ATOM 2764 N N . GLU B 1 145 ? -9.492 119.530 63.160 1.00 35.24 143 GLU B N 1
ATOM 2765 C CA . GLU B 1 145 ? -8.509 120.023 64.116 1.00 39.65 143 GLU B CA 1
ATOM 2766 C C . GLU B 1 145 ? -7.087 120.103 63.572 1.00 37.04 143 GLU B C 1
ATOM 2767 O O . GLU B 1 145 ? -6.217 120.710 64.197 1.00 41.90 143 GLU B O 1
ATOM 2773 N N . HIS B 1 146 ? -6.863 119.495 62.409 1.00 39.65 144 HIS B N 1
ATOM 2774 C CA . HIS B 1 146 ? -5.611 119.655 61.666 1.00 43.18 144 HIS B CA 1
ATOM 2775 C C . HIS B 1 146 ? -5.771 119.153 60.237 1.00 33.58 144 HIS B C 1
ATOM 2776 O O . HIS B 1 146 ? -6.737 118.463 59.920 1.00 31.58 144 HIS B O 1
ATOM 2783 N N . ASP B 1 147 ? -4.804 119.493 59.394 1.00 31.96 145 ASP B N 1
ATOM 2784 C CA . ASP B 1 147 ? -4.930 119.337 57.948 1.00 33.83 145 ASP B CA 1
ATOM 2785 C C . ASP B 1 147 ? -5.066 117.893 57.480 1.00 29.56 145 ASP B C 1
ATOM 2786 O O . ASP B 1 147 ? -5.784 117.611 56.517 1.00 31.02 145 ASP B O 1
ATOM 2791 N N . TYR B 1 148 ? -4.374 116.984 58.161 1.00 27.22 146 TYR B N 1
ATOM 2792 C CA . TYR B 1 148 ? -4.353 115.581 57.765 1.00 26.52 146 TYR B CA 1
ATOM 2793 C C . TYR B 1 148 ? -4.764 114.687 58.929 1.00 24.96 146 TYR B C 1
ATOM 2794 O O . TYR B 1 148 ? -4.978 115.166 60.040 1.00 27.01 146 TYR B O 1
ATOM 2803 N N . LEU B 1 149 ? -4.914 113.393 58.681 1.00 22.87 147 LEU B N 1
ATOM 2804 C CA . LEU B 1 149 ? -5.495 112.542 59.705 1.00 24.15 147 LEU B CA 1
ATOM 2805 C C . LEU B 1 149 ? -4.651 112.462 60.973 1.00 24.68 147 LEU B C 1
ATOM 2806 O O . LEU B 1 149 ? -5.181 112.485 62.086 1.00 27.54 147 LEU B O 1
ATOM 2811 N N . LEU B 1 150 ? -3.334 112.380 60.803 1.00 24.47 148 LEU B N 1
ATOM 2812 C CA . LEU B 1 150 ? -2.439 112.173 61.937 1.00 25.82 148 LEU B CA 1
ATOM 2813 C C . LEU B 1 150 ? -1.887 113.473 62.494 1.00 30.67 148 LEU B C 1
ATOM 2814 O O . LEU B 1 150 ? -1.199 113.480 63.520 1.00 33.19 148 LEU B O 1
ATOM 2819 N N . GLY B 1 151 ? -2.184 114.577 61.818 1.00 27.42 149 GLY B N 1
ATOM 2820 C CA . GLY B 1 151 ? -1.692 115.868 62.253 1.00 31.34 149 GLY B CA 1
ATOM 2821 C C . GLY B 1 151 ? -1.458 116.822 61.100 1.00 27.16 149 GLY B C 1
ATOM 2822 O O . GLY B 1 151 ? -2.265 116.920 60.177 1.00 29.22 149 GLY B O 1
ATOM 2823 N N . LYS B 1 152 ? -0.335 117.525 61.150 1.00 33.44 150 LYS B N 1
ATOM 2824 C CA . LYS B 1 152 ? -0.089 118.623 60.226 1.00 32.19 150 LYS B CA 1
ATOM 2825 C C . LYS B 1 152 ? 0.471 118.152 58.882 1.00 34.29 150 LYS B C 1
ATOM 2826 O O . LYS B 1 152 ? 0.439 118.897 57.902 1.00 35.79 150 LYS B O 1
ATOM 2832 N N . LYS B 1 153 ? 0.973 116.918 58.843 1.00 30.48 151 LYS B N 1
ATOM 2833 C CA . LYS B 1 153 ? 1.647 116.374 57.658 1.00 31.03 151 LYS B CA 1
ATOM 2834 C C . LYS B 1 153 ? 0.924 115.200 56.988 1.00 30.01 151 LYS B C 1
ATOM 2835 O O . LYS B 1 153 ? 0.366 114.331 57.661 1.00 30.09 151 LYS B O 1
ATOM 2841 N N . PHE B 1 154 ? 0.976 115.162 55.661 1.00 27.21 152 PHE B N 1
ATOM 2842 C CA . PHE B 1 154 ? 0.444 114.050 54.884 1.00 24.52 152 PHE B CA 1
ATOM 2843 C C . PHE B 1 154 ? 1.177 112.769 55.253 1.00 23.65 152 PHE B C 1
ATOM 2844 O O . PHE B 1 154 ? 2.399 112.767 55.422 1.00 27.98 152 PHE B O 1
ATOM 2852 N N . SER B 1 155 ? 0.424 111.683 55.387 1.00 21.45 153 SER B N 1
ATOM 2853 C CA . SER B 1 155 ? 1.001 110.398 55.781 1.00 20.82 153 SER B CA 1
ATOM 2854 C C . SER B 1 155 ? 0.350 109.246 55.040 1.00 22.17 153 SER B C 1
ATOM 2855 O O . SER B 1 155 ? -0.614 109.427 54.290 1.00 21.61 153 SER B O 1
ATOM 2858 N N . VAL B 1 156 ? 0.880 108.048 55.261 1.00 21.05 154 VAL B N 1
ATOM 2859 C CA . VAL B 1 156 ? 0.298 106.855 54.638 1.00 21.03 154 VAL B CA 1
ATOM 2860 C C . VAL B 1 156 ? -1.144 106.636 55.069 1.00 21.05 154 VAL B C 1
ATOM 2861 O O . VAL B 1 156 ? -1.917 106.028 54.325 1.00 21.81 154 VAL B O 1
ATOM 2865 N N . ALA B 1 157 ? -1.515 107.120 56.256 1.00 20.46 155 ALA B N 1
ATOM 2866 C CA . ALA B 1 157 ? -2.894 106.950 56.705 1.00 20.90 155 ALA B CA 1
ATOM 2867 C C . ALA B 1 157 ? -3.826 107.771 55.821 1.00 23.18 155 ALA B C 1
ATOM 2868 O O . ALA B 1 157 ? -4.983 107.388 55.606 1.00 21.42 155 ALA B O 1
ATOM 2870 N N . ASP B 1 158 ? -3.328 108.889 55.297 1.00 22.20 156 ASP B N 1
ATOM 2871 C CA . ASP B 1 158 ? -4.113 109.685 54.367 1.00 19.76 156 ASP B CA 1
ATOM 2872 C C . ASP B 1 158 ? -4.278 108.995 53.027 1.00 21.33 156 ASP B C 1
ATOM 2873 O O . ASP B 1 158 ? -5.330 109.065 52.427 1.00 21.44 156 ASP B O 1
ATOM 2878 N N . ALA B 1 159 ? -3.235 108.330 52.542 1.00 19.98 157 ALA B N 1
ATOM 2879 C CA . ALA B 1 159 ? -3.402 107.505 51.348 1.00 21.11 157 ALA B CA 1
ATOM 2880 C C . ALA B 1 159 ? -4.541 106.490 51.532 1.00 20.39 157 ALA B C 1
ATOM 2881 O O . ALA B 1 159 ? -5.368 106.302 50.637 1.00 20.80 157 ALA B O 1
ATOM 2883 N N . TYR B 1 160 ? -4.597 105.852 52.702 1.00 18.68 158 TYR B N 1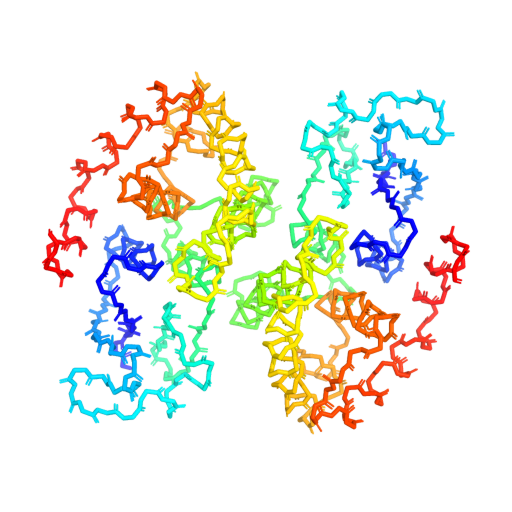
ATOM 2884 C CA . TYR B 1 160 ? -5.619 104.849 52.964 1.00 19.24 158 TYR B CA 1
ATOM 2885 C C . TYR B 1 160 ? -7.001 105.477 53.133 1.00 20.49 158 TYR B C 1
ATOM 2886 O O . TYR B 1 160 ? -7.973 105.012 52.538 1.00 20.96 158 TYR B O 1
ATOM 2895 N N . LEU B 1 161 ? -7.087 106.555 53.910 1.00 21.47 159 LEU B N 1
ATOM 2896 C CA . LEU B 1 161 ? -8.378 107.200 54.130 1.00 22.51 159 LEU B CA 1
ATOM 2897 C C . LEU B 1 161 ? -8.939 107.742 52.818 1.00 22.19 159 LEU B C 1
ATOM 2898 O O . LEU B 1 161 ? -10.141 107.631 52.558 1.00 21.52 159 LEU B O 1
ATOM 2903 N N . PHE B 1 162 ? -8.076 108.340 52.002 1.00 20.51 160 PHE B N 1
ATOM 2904 C CA . PHE B 1 162 ? -8.493 108.852 50.697 1.00 20.65 160 PHE B CA 1
ATOM 2905 C C . PHE B 1 162 ? -9.109 107.724 49.876 1.00 22.41 160 PHE B C 1
ATOM 2906 O O . PHE B 1 162 ? -10.179 107.873 49.291 1.00 21.43 160 PHE B O 1
ATOM 2914 N N . THR B 1 163 ? -8.432 106.583 49.853 1.00 22.45 161 THR B N 1
ATOM 2915 C CA . THR B 1 163 ? -8.866 105.452 49.045 1.00 22.08 161 THR B CA 1
ATOM 2916 C C . THR B 1 163 ? -10.260 104.953 49.437 1.00 20.86 161 THR B C 1
ATOM 2917 O O . THR B 1 163 ? -11.115 104.722 48.580 1.00 23.66 161 THR B O 1
ATOM 2921 N N A VAL B 1 164 ? -10.508 104.806 50.734 0.72 22.41 162 VAL B N 1
ATOM 2922 N N B VAL B 1 164 ? -10.487 104.807 50.735 0.28 22.08 162 VAL B N 1
ATOM 2923 C CA A VAL B 1 164 ? -11.805 104.289 51.161 0.72 23.54 162 VAL B CA 1
ATOM 2924 C CA B VAL B 1 164 ? -11.760 104.296 51.221 0.28 23.74 162 VAL B CA 1
ATOM 2925 C C A VAL B 1 164 ? -12.885 105.363 51.091 0.72 25.18 162 VAL B C 1
ATOM 2926 C C B VAL B 1 164 ? -12.866 105.356 51.107 0.28 24.73 162 VAL B C 1
ATOM 2927 O O A VAL B 1 164 ? -14.060 105.054 50.908 0.72 25.61 162 VAL B O 1
ATOM 2928 O O B VAL B 1 164 ? -14.032 105.032 50.882 0.28 25.87 162 VAL B O 1
ATOM 2935 N N . SER B 1 165 ? -12.490 106.626 51.230 1.00 22.48 163 SER B N 1
ATOM 2936 C CA . SER B 1 165 ? -13.452 107.720 51.136 1.00 24.10 163 SER B CA 1
ATOM 2937 C C . SER B 1 165 ? -14.015 107.845 49.717 1.00 24.38 163 SER B C 1
ATOM 2938 O O . SER B 1 165 ? -15.160 108.287 49.526 1.00 25.81 163 SER B O 1
ATOM 2941 N N . ARG B 1 166 ? -13.220 107.452 48.720 1.00 26.71 164 ARG B N 1
ATOM 2942 C CA . ARG B 1 166 ? -13.707 107.436 47.340 1.00 23.72 164 ARG B CA 1
ATOM 2943 C C . ARG B 1 166 ? -14.896 106.491 47.204 1.00 25.08 164 ARG B C 1
ATOM 2944 O O . ARG B 1 166 ? -15.827 106.759 46.446 1.00 29.04 164 ARG B O 1
ATOM 2952 N N . TRP B 1 167 ? -14.853 105.382 47.938 1.00 25.21 165 TRP B N 1
ATOM 2953 C CA . TRP B 1 167 ? -15.952 104.419 47.938 1.00 25.93 165 TRP B CA 1
ATOM 2954 C C . TRP B 1 167 ? -17.224 105.036 48.503 1.00 27.36 165 TRP B C 1
ATOM 2955 O O . TRP B 1 167 ? -18.324 104.768 48.019 1.00 27.35 165 TRP B O 1
ATOM 2966 N N . ALA B 1 168 ? -17.060 105.857 49.540 1.00 28.26 166 ALA B N 1
ATOM 2967 C CA . ALA B 1 168 ? -18.186 106.501 50.201 1.00 27.00 166 ALA B CA 1
ATOM 2968 C C . ALA B 1 168 ? -18.898 107.380 49.192 1.00 31.66 166 ALA B C 1
ATOM 2969 O O . ALA B 1 168 ? -20.121 107.445 49.165 1.00 36.27 166 ALA B O 1
ATOM 2971 N N . ASN B 1 169 ? -18.123 108.048 48.349 1.00 29.84 167 ASN B N 1
ATOM 2972 C CA . ASN B 1 169 ? -18.719 108.886 47.328 1.00 28.61 167 ASN B CA 1
ATOM 2973 C C . ASN B 1 169 ? -19.361 108.080 46.198 1.00 37.11 167 ASN B C 1
ATOM 2974 O O . ASN B 1 169 ? -20.436 108.425 45.713 1.00 39.61 167 ASN B O 1
ATOM 2979 N N . ALA B 1 170 ? -18.713 106.987 45.806 1.00 35.63 168 ALA B N 1
ATOM 2980 C CA . ALA B 1 170 ? -19.244 106.130 44.752 1.00 35.23 168 ALA B CA 1
ATOM 2981 C C . ALA B 1 170 ? -20.562 105.479 45.169 1.00 33.12 168 ALA B C 1
ATOM 2982 O O . ALA B 1 170 ? -21.428 105.211 44.331 1.00 38.81 168 ALA B O 1
ATOM 2984 N N . LEU B 1 171 ? -20.708 105.222 46.466 1.00 32.42 169 LEU B N 1
ATOM 2985 C CA . LEU B 1 171 ? -21.904 104.580 46.996 1.00 34.03 169 LEU B CA 1
ATOM 2986 C C . LEU B 1 171 ? -22.930 105.569 47.545 1.00 34.68 169 LEU B C 1
ATOM 2987 O O . LEU B 1 171 ? -23.917 105.151 48.145 1.00 38.13 169 LEU B O 1
ATOM 2992 N N . ASN B 1 172 ? -22.695 106.863 47.338 1.00 38.11 170 ASN B N 1
ATOM 2993 C CA . ASN B 1 172 ? -23.600 107.906 47.830 1.00 42.53 170 ASN B CA 1
ATOM 2994 C C . ASN B 1 172 ? -23.874 107.787 49.323 1.00 33.82 170 ASN B C 1
ATOM 2995 O O . ASN B 1 172 ? -25.021 107.897 49.778 1.00 35.68 170 ASN B O 1
ATOM 3000 N N . LEU B 1 173 ? -22.813 107.544 50.080 1.00 34.58 171 LEU B N 1
ATOM 3001 C CA . LEU B 1 173 ? -22.933 107.356 51.513 1.00 31.73 171 LEU B CA 1
ATOM 3002 C C . LEU B 1 173 ? -23.314 108.663 52.182 1.00 36.03 171 LEU B C 1
ATOM 3003 O O . LEU B 1 173 ? -22.657 109.694 51.999 1.00 35.34 171 LEU B O 1
ATOM 3008 N N . GLN B 1 174 ? -24.394 108.617 52.945 1.00 34.21 172 GLN B N 1
ATOM 3009 C CA . GLN B 1 174 ? -24.803 109.740 53.768 1.00 33.42 172 GLN B CA 1
ATOM 3010 C C . GLN B 1 174 ? -23.819 109.882 54.929 1.00 32.12 172 GLN B C 1
ATOM 3011 O O . GLN B 1 174 ? -23.522 108.901 55.624 1.00 32.63 172 GLN B O 1
ATOM 3017 N N . ILE B 1 175 ? -23.283 111.089 55.103 1.00 31.44 173 ILE B N 1
ATOM 3018 C CA . ILE B 1 175 ? -22.348 111.381 56.188 1.00 30.89 173 ILE B CA 1
ATOM 3019 C C . ILE B 1 175 ? -22.776 112.685 56.857 1.00 36.16 173 ILE B C 1
ATOM 3020 O O . ILE B 1 175 ? -22.751 113.745 56.228 1.00 36.93 173 ILE B O 1
ATOM 3025 N N . LYS B 1 176 ? -23.195 112.597 58.119 1.00 32.50 174 LYS B N 1
ATOM 3026 C CA . LYS B 1 176 ? -23.778 113.737 58.825 1.00 32.24 174 LYS B CA 1
ATOM 3027 C C . LYS B 1 176 ? -22.843 114.940 58.934 1.00 31.28 174 LYS B C 1
ATOM 3028 O O . LYS B 1 176 ? -23.255 116.075 58.669 1.00 37.62 174 LYS B O 1
ATOM 3034 N N . GLU B 1 177 ? -21.605 114.689 59.344 1.00 33.63 175 GLU B N 1
ATOM 3035 C CA . GLU B 1 177 ? -20.601 115.742 59.441 1.00 32.13 175 GLU B CA 1
ATOM 3036 C C . GLU B 1 177 ? -19.519 115.439 58.417 1.00 31.12 175 GLU B C 1
ATOM 3037 O O . GLU B 1 177 ? -18.787 114.462 58.553 1.00 31.69 175 GLU B O 1
ATOM 3043 N N . ARG B 1 178 ? -19.414 116.269 57.384 1.00 31.02 176 ARG B N 1
ATOM 3044 C CA . ARG B 1 178 ? -18.495 115.963 56.291 1.00 32.10 176 ARG B CA 1
ATOM 3045 C C . ARG B 1 178 ? -17.804 117.176 55.671 1.00 28.32 176 ARG B C 1
ATOM 3046 O O . ARG B 1 178 ? -17.095 117.029 54.683 1.00 30.89 176 ARG B O 1
ATOM 3054 N N . SER B 1 179 ? -17.999 118.365 56.228 1.00 33.83 177 SER B N 1
ATOM 3055 C CA . SER B 1 179 ? -17.411 119.561 55.619 1.00 34.51 177 SER B CA 1
ATOM 3056 C C . SER B 1 179 ? -15.883 119.517 55.632 1.00 35.01 177 SER B C 1
ATOM 3057 O O . SER B 1 179 ? -15.226 119.944 54.676 1.00 34.00 177 SER B O 1
ATOM 3060 N N . HIS B 1 180 ? -15.313 118.982 56.704 1.00 31.50 178 HIS B N 1
ATOM 3061 C CA . HIS B 1 180 ? -13.860 118.902 56.802 1.00 31.12 178 HIS B CA 1
ATOM 3062 C C . HIS B 1 180 ? -13.316 117.745 55.969 1.00 31.92 178 HIS B C 1
ATOM 3063 O O . HIS B 1 180 ? -12.266 117.864 55.333 1.00 29.61 178 HIS B O 1
ATOM 3070 N N . LEU B 1 181 ? -14.038 116.628 55.972 1.00 27.65 179 LEU B N 1
ATOM 3071 C CA . LEU B 1 181 ? -13.685 115.489 55.134 1.00 28.16 179 LEU B CA 1
ATOM 3072 C C . LEU B 1 181 ? -13.687 115.873 53.652 1.00 25.86 179 LEU B C 1
ATOM 3073 O O . LEU B 1 181 ? -12.769 115.514 52.922 1.00 25.76 179 LEU B O 1
ATOM 3078 N N . ASP B 1 182 ? -14.693 116.621 53.213 1.00 28.23 180 ASP B N 1
ATOM 3079 C CA . ASP B 1 182 ? -14.782 116.998 51.804 1.00 28.41 180 ASP B CA 1
ATOM 3080 C C . ASP B 1 182 ? -13.644 117.935 51.378 1.00 30.57 180 ASP B C 1
ATOM 3081 O O . ASP B 1 182 ? -13.087 117.777 50.296 1.00 30.25 180 ASP B O 1
ATOM 3086 N N . GLN B 1 183 ? -13.318 118.908 52.224 1.00 29.83 181 GLN B N 1
ATOM 3087 C CA . GLN B 1 183 ? -12.210 119.827 51.964 1.00 29.96 181 GLN B CA 1
ATOM 3088 C C . GLN B 1 183 ? -10.898 119.062 51.869 1.00 32.01 181 GLN B C 1
ATOM 3089 O O . GLN B 1 183 ? -10.074 119.318 50.992 1.00 30.27 181 GLN B O 1
ATOM 3095 N N . TYR B 1 184 ? -10.718 118.115 52.783 1.00 28.27 182 TYR B N 1
ATOM 3096 C CA . TYR B 1 184 ? -9.533 117.268 52.838 1.00 24.43 182 TYR B CA 1
ATOM 3097 C C . TYR B 1 184 ? -9.382 116.417 51.582 1.00 23.89 182 TYR B C 1
ATOM 3098 O O . TYR B 1 184 ? -8.277 116.270 51.052 1.00 25.93 182 TYR B O 1
ATOM 3107 N N . MET B 1 185 ? -10.486 115.860 51.098 1.00 24.52 183 MET B N 1
ATOM 3108 C CA . MET B 1 185 ? -10.459 115.039 49.888 1.00 25.97 183 MET B CA 1
ATOM 3109 C C . MET B 1 185 ? -10.053 115.855 48.665 1.00 27.88 183 MET B C 1
ATOM 3110 O O . MET B 1 185 ? -9.272 115.382 47.830 1.00 27.97 183 MET B O 1
ATOM 3115 N N . ALA B 1 186 ? -10.568 117.079 48.571 1.00 27.55 184 ALA B N 1
ATOM 3116 C CA . ALA B 1 186 ? -10.183 117.991 47.500 1.00 27.81 184 ALA B CA 1
ATOM 3117 C C . ALA B 1 186 ? -8.690 118.284 47.561 1.00 31.83 184 ALA B C 1
ATOM 3118 O O . ALA B 1 186 ? -8.016 118.327 46.534 1.00 29.98 184 ALA B O 1
ATOM 3120 N N . ARG B 1 187 ? -8.174 118.461 48.774 1.00 26.90 185 ARG B N 1
ATOM 3121 C CA . ARG B 1 187 ? -6.750 118.751 48.964 1.00 30.93 185 ARG B CA 1
ATOM 3122 C C . ARG B 1 187 ? -5.856 117.568 48.567 1.00 26.25 185 ARG B C 1
ATOM 3123 O O . ARG B 1 187 ? -4.893 117.732 47.788 1.00 26.50 185 ARG B O 1
ATOM 3131 N N . VAL B 1 188 ? -6.168 116.380 49.085 1.00 25.15 186 VAL B N 1
ATOM 3132 C CA . VAL B 1 188 ? -5.364 115.198 48.807 1.00 23.66 186 VAL B CA 1
ATOM 3133 C C . VAL B 1 188 ? -5.369 114.891 47.306 1.00 22.13 186 VAL B C 1
ATOM 3134 O O . VAL B 1 188 ? -4.349 114.492 46.737 1.00 23.91 186 VAL B O 1
ATOM 3138 N N . ALA B 1 189 ? -6.514 115.115 46.665 1.00 26.07 187 ALA B N 1
ATOM 3139 C CA . ALA B 1 189 ? -6.673 114.841 45.241 1.00 24.44 187 ALA B CA 1
ATOM 3140 C C . ALA B 1 189 ? -5.753 115.666 44.342 1.00 28.30 187 ALA B C 1
ATOM 3141 O O . ALA B 1 189 ? -5.533 115.292 43.189 1.00 28.61 187 ALA B O 1
ATOM 3143 N N . GLU B 1 190 ? -5.238 116.783 44.862 1.00 25.12 188 GLU B N 1
ATOM 3144 C CA . GLU B 1 190 ? -4.342 117.664 44.114 1.00 26.24 188 GLU B CA 1
ATOM 3145 C C . GLU B 1 190 ? -2.895 117.177 44.082 1.00 24.30 188 GLU B C 1
ATOM 3146 O O . GLU B 1 190 ? -2.108 117.637 43.245 1.00 25.54 188 GLU B O 1
ATOM 3152 N N . ARG B 1 191 ? -2.525 116.306 45.014 1.00 24.00 189 ARG B N 1
ATOM 3153 C CA . ARG B 1 191 ? -1.138 115.826 45.078 1.00 23.39 189 ARG B CA 1
ATOM 3154 C C . ARG B 1 191 ? -0.736 115.083 43.802 1.00 25.19 189 ARG B C 1
ATOM 3155 O O . ARG B 1 191 ? -1.444 114.178 43.360 1.00 25.25 189 ARG B O 1
ATOM 3163 N N . PRO B 1 192 ? 0.411 115.453 43.206 1.00 22.16 190 PRO B N 1
ATOM 3164 C CA . PRO B 1 192 ? 0.792 114.802 41.945 1.00 23.90 190 PRO B CA 1
ATOM 3165 C C . PRO B 1 192 ? 0.939 113.283 42.036 1.00 25.88 190 PRO B C 1
ATOM 3166 O O . PRO B 1 192 ? 0.642 112.593 41.055 1.00 25.95 190 PRO B O 1
ATOM 3170 N N . ALA B 1 193 ? 1.373 112.761 43.180 1.00 22.54 191 ALA B N 1
ATOM 3171 C CA . ALA B 1 193 ? 1.493 111.313 43.331 1.00 22.91 191 ALA B CA 1
ATOM 3172 C C . ALA B 1 193 ? 0.132 110.636 43.316 1.00 23.98 191 ALA B C 1
ATOM 3173 O O . ALA B 1 193 ? -0.024 109.539 42.773 1.00 24.32 191 ALA B O 1
ATOM 3175 N N . VAL B 1 194 ? -0.851 111.274 43.936 1.00 23.98 192 VAL B N 1
ATOM 3176 C CA . VAL B 1 194 ? -2.212 110.763 43.936 1.00 22.43 192 VAL B CA 1
ATOM 3177 C C . VAL B 1 194 ? -2.759 110.784 42.507 1.00 24.76 192 VAL B C 1
ATOM 3178 O O . VAL B 1 194 ? -3.335 109.798 42.038 1.00 24.26 192 VAL B O 1
ATOM 3182 N N . LYS B 1 195 ? -2.571 111.900 41.811 1.00 24.62 193 LYS B N 1
ATOM 3183 C CA . LYS B 1 195 ? -3.023 112.031 40.427 1.00 25.12 193 LYS B CA 1
ATOM 3184 C C . LYS B 1 195 ? -2.368 110.970 39.543 1.00 26.62 193 LYS B C 1
ATOM 3185 O O . LYS B 1 195 ? -3.028 110.372 38.685 1.00 26.95 193 LYS B O 1
ATOM 3191 N N . ALA B 1 196 ? -1.079 110.724 39.768 1.00 25.54 194 ALA B N 1
ATOM 3192 C CA . ALA B 1 196 ? -0.351 109.735 38.978 1.00 23.66 194 ALA B CA 1
ATOM 3193 C C . ALA B 1 196 ? -0.856 108.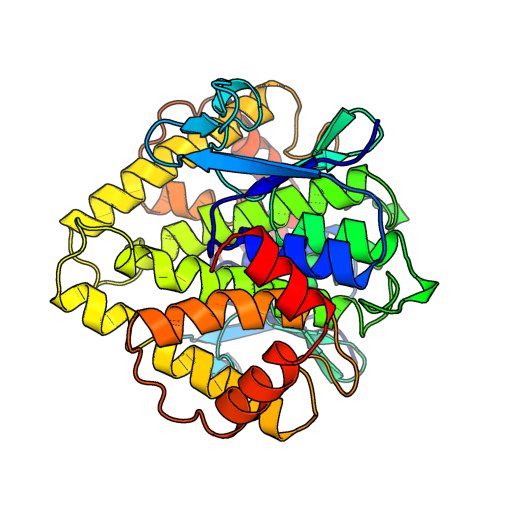313 39.212 1.00 28.95 194 ALA B C 1
ATOM 3194 O O . ALA B 1 196 ? -0.933 107.515 38.273 1.00 25.40 194 ALA B O 1
ATOM 3196 N N . ALA B 1 197 ? -1.187 107.990 40.455 1.00 24.56 195 ALA B N 1
ATOM 3197 C CA . ALA B 1 197 ? -1.722 106.670 40.770 1.00 23.93 195 ALA B CA 1
ATOM 3198 C C . ALA B 1 197 ? -3.074 106.488 40.088 1.00 25.00 195 ALA B C 1
ATOM 3199 O O . ALA B 1 197 ? -3.325 105.452 39.468 1.00 24.94 195 ALA B O 1
ATOM 3201 N N . LEU B 1 198 ? -3.939 107.498 40.189 1.00 24.43 196 LEU B N 1
ATOM 3202 C CA . LEU B 1 198 ? -5.251 107.425 39.570 1.00 26.98 196 LEU B CA 1
ATOM 3203 C C . LEU B 1 198 ? -5.132 107.281 38.056 1.00 24.93 196 LEU B C 1
ATOM 3204 O O . LEU B 1 198 ? -5.847 106.476 37.450 1.00 26.86 196 LEU B O 1
ATOM 3209 N N . ALA B 1 199 ? -4.228 108.046 37.447 1.00 24.17 197 ALA B N 1
ATOM 3210 C CA . ALA B 1 199 ? -4.030 107.966 35.998 1.00 28.33 197 ALA B CA 1
ATOM 3211 C C . ALA B 1 199 ? -3.525 106.587 35.583 1.00 29.08 197 ALA B C 1
ATOM 3212 O O . ALA B 1 199 ? -3.917 106.060 34.534 1.00 29.91 197 ALA B O 1
ATOM 3214 N N . ALA B 1 200 ? -2.643 106.013 36.399 1.00 25.43 198 ALA B N 1
ATOM 3215 C CA . ALA B 1 200 ? -2.076 104.696 36.093 1.00 27.40 198 ALA B CA 1
ATOM 3216 C C . ALA B 1 200 ? -3.126 103.595 36.191 1.00 29.45 198 ALA B C 1
ATOM 3217 O O . ALA B 1 200 ? -2.991 102.544 35.561 1.00 31.36 198 ALA B O 1
ATOM 3219 N N . GLU B 1 201 ? -4.163 103.840 36.990 1.00 29.63 199 GLU B N 1
ATOM 3220 C CA . GLU B 1 201 ? -5.248 102.880 37.159 1.00 28.15 199 GLU B CA 1
ATOM 3221 C C . GLU B 1 201 ? -6.393 103.203 36.209 1.00 32.01 199 GLU B C 1
ATOM 3222 O O . GLU B 1 201 ? -7.462 102.595 36.282 1.00 32.97 199 GLU B O 1
ATOM 3228 N N . ASP B 1 202 ? -6.156 104.175 35.329 1.00 32.95 200 ASP B N 1
ATOM 3229 C CA . ASP B 1 202 ? -7.125 104.584 34.311 1.00 33.23 200 ASP B CA 1
ATOM 3230 C C . ASP B 1 202 ? -8.446 105.072 34.905 1.00 39.98 200 ASP B C 1
ATOM 3231 O O . ASP B 1 202 ? -9.520 104.813 34.356 1.00 46.26 200 ASP B O 1
ATOM 3236 N N . ILE B 1 203 ? -8.356 105.778 36.029 1.00 35.82 201 ILE B N 1
ATOM 3237 C CA . ILE B 1 203 ? -9.513 106.423 36.637 1.00 36.98 201 ILE B CA 1
ATOM 3238 C C . ILE B 1 203 ? -9.542 107.895 36.253 1.00 51.32 201 ILE B C 1
ATOM 3239 O O . ILE B 1 203 ? -8.609 108.635 36.564 1.00 44.79 201 ILE B O 1
#

Radius of gyration: 20.44 Å; Cα contacts (8 Å, |Δi|>4): 658; chains: 2; bounding box: 46×50×57 Å

InterPro domains:
  IPR004045 Glutathione S-transferase, N-terminal [PF13409] (11-76)
  IPR004045 Glutathione S-transferase, N-terminal [PS50404] (1-82)
  IPR004046 Glutathione S-transferase, C-terminal [PF00043] (101-190)
  IPR010987 Glutathione S-transferase, C-terminal-like [PS50405] (88-202)
  IPR036249 Thioredoxin-like superfamily [SSF52833] (2-80)
  IPR036282 Glutathione S-transferase, C-terminal domain superfamily [SSF47616] (85-200)
  IPR040079 Glutathione transferase family [SFLDS00019] (1-200)